Protein AF-0000000075658990 (afdb_homodimer)

Organism: Branchiostoma floridae (NCBI:txid7739)

Radius of gyration: 26.62 Å; Cα contacts (8 Å, |Δi|>4): 1451; chains: 2; bounding box: 39×81×68 Å

Foldseek 3Di:
DPALEEEDDVCCVVPCVVNLVQCVQFQKHKYAQLDPPLLLVLVLVLCPDCLHQLVQWDWADQLPQAIKIKWKFQALFQFLSSQQQFECSRLVVLCVNLVAAKHFFMKMKTKAAAQGHAKFDKAFQVLVVVQQQFPDLSKKKKKAWSAFDDQQQKAKKWFTRQLVVPHAHWDDDSQAIHGDVVVVVVVCVVTPMDGDGGHHNMIMIGGRSIIMMIHHNHHNDMTMIMMIMMHHLVRFGDPVRNPPIDGDDGHNHDYSCCSVVGPHSRPRVRGHMDDLVPDPRGDHDPVVVPD/DPALEEEDDVCCVVVPVVNLVQCVQFQKHKYAQLDPPLLLVLVLVLCPDCLHQLVQWDWADQLPQAIKIKWKFQFLFQFLSSQQQFECSRLVVLCVNLVAAKHFFMKMKTKAAAQGHAKFDKAFQVLVVVQQQFPDLSKKKKKAWSAFDDQQQKAKKWFTRQLVVPHAHWDDDSQATHGDVVVVVVVCVVTPMDGDGGHHNMIMIGGRSIIMMIHHNHHNDMTMIMMIMMHHLVRFGDPVRNPPIDGDDGHNHDYSCCSVVGPHSNPRVRTHMDDLVPDPRGDHDPVVVPD

Nearest PDB structures (foldseek):
  8h7v-assembly2_B  TM=8.441E-01  e=4.729E-19  uncultured bacterium esnapd13
  8h85-assembly1_A  TM=8.041E-01  e=8.356E-20  uncultured bacterium esnapd13
  7e08-assembly1_A-2  TM=8.344E-01  e=7.294E-19  uncultured bacterium esnapd13
  7e09-assembly1_A-2  TM=8.493E-01  e=1.125E-18  uncultured bacterium esnapd13
  5epa-assembly3_C  TM=7.486E-01  e=1.020E-15  Streptomyces nogalater

Sequence (582 aa):
MPTSDYQYEEGIFDVAPEIKRDFDENGYVIIRGVLNKQEITKLRHACELEEGVKKHSYEIPDGSGKNIRLCIWRHPGNDVTSMIARMEKTAGFMGKFLGGEVYHHHSKLIQKEPYTGGLFSWHQDYGYWYKNGCLFPDMASFHLAVDKADRENGCMQILPGSHKLGRIDHTFVGGQQGADLERVNHVRKLFDLVHLELDEGDACYFHSNLLHCSSQNNSARRRWAIVTAFNRATNNPVPEESHPWPLYTPIQMMPNDALLKCENFTDLSGKAFVDPTTDKNVKTDPNSLQTMPTSDYQYEEGIFDVAPEIKRDFDENGYVIIRGVLNKQEITKLRHACELEEGVKKHSYEIPDGSGKNIRLCIWRHPGNDVTSMIARMEKTAGFMGKFLGGEVYHHHSKLIQKEPYTGGLFSWHQDYGYWYKNGCLFPDMASFHLAVDKADRENGCMQILPGSHKLGRIDHTFVGGQQGADLERVNHVRKLFDLVHLELDEGDACYFHSNLLHCSSQNNSARRRWAIVTAFNRATNNPVPEESHPWPLYTPIQMMPNDALLKCENFTDLSGKAFVDPTTDKNVKTDPNSLQT

Secondary structure (DSSP, 8-state):
---SEEE--TTHHHH-HHHHHHHHHHSEEEEETSS-HHHHHHHHHHHH-TTSGGGG-EEEE-SSS-EEEEEEESS--SSGGGGGGTBIIIIIHHHHHHTS-EEEEEEEEEEE-TTTBPPEEEE-HHHHHGGGT--S--EEEEEEESS-B-TTTT-EEE-TTGGGG-PPPEEEETTEEEE-HHHHHHHHTTS--EE--B-TT-EEEEETT--EEE----SSS-EEEEEEEEEEGGGPPPHHHHTTS--------B-TTHHHH---SS--TTS-B--TTT-TT----GGGGG-/---SEEE--TTHHHH-HHHHHHHHHHSEEEEETSS-HHHHHHHHHHHH-TTSGGGG-EEEE-SSS-EEEEEEESS--SSGGGGGGTBIIIIIHHHHHHTS-EEEEEEEEEEE-TTTBPPEEEE-HHHHHGGGT--S--EEEEEEESS-B-TTTT-EEE-TTGGGG-PPPEEEETTEEEE-HHHHHHHHTTS--EE--B-TT-EEEEETT--EEE----SSS-EEEEEEEEEEGGGPPPHHHHTTS--------B-TTHHHH---SS--TTS-B--TTT-TT----GGGGG-

pLDDT: mean 92.82, std 12.33, range [25.7, 98.88]

Solvent-accessible surface area (backbone atoms only — not comparable to full-atom values): 29083 Å² total; per-residue (Å²): 124,87,72,46,62,44,74,57,47,92,67,45,76,81,71,32,68,59,57,51,50,31,28,72,62,31,23,28,31,33,34,3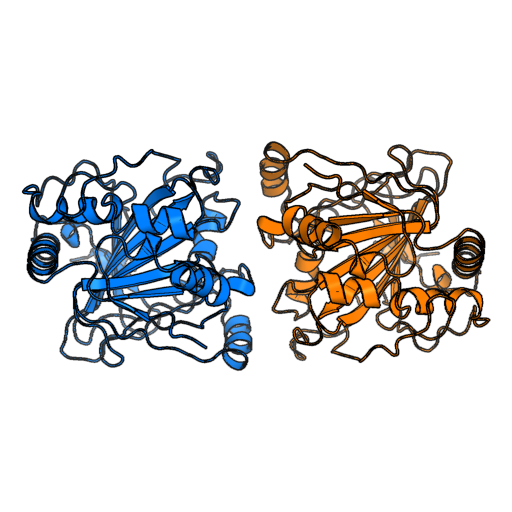8,48,66,34,49,73,68,43,38,54,51,49,49,50,36,51,66,34,72,71,17,64,54,62,56,45,48,62,32,53,42,61,76,88,32,33,33,34,37,27,42,26,42,36,63,42,71,23,38,79,20,32,60,62,22,13,42,79,45,38,48,48,48,17,64,69,70,68,46,62,48,22,62,38,33,34,33,43,40,45,26,40,50,61,44,9,24,38,46,63,51,26,31,61,34,46,56,39,51,69,36,23,28,67,46,61,58,33,33,35,39,40,34,26,64,25,55,28,33,79,58,33,23,24,47,30,35,32,68,34,41,28,70,40,38,72,54,65,59,43,79,53,60,61,34,74,20,34,43,59,72,60,48,56,58,49,55,73,76,36,64,81,43,74,54,64,34,50,53,19,15,31,36,43,31,39,18,32,26,38,30,29,24,48,44,10,71,26,90,48,56,29,36,31,40,39,39,33,34,32,30,55,90,50,50,34,42,73,96,41,13,74,91,49,56,59,80,48,87,57,73,73,34,60,75,58,44,47,68,69,45,80,37,55,57,62,58,85,54,17,62,64,60,52,60,91,74,36,89,80,47,58,55,56,78,73,69,69,65,119,123,85,72,44,66,44,74,57,48,94,65,46,75,80,73,30,68,60,58,51,50,32,28,72,62,32,23,29,31,34,34,37,48,67,34,49,74,69,42,37,53,51,49,49,50,36,50,67,33,73,71,17,66,54,63,56,44,46,64,34,55,41,62,76,88,32,32,32,34,36,27,41,26,42,36,62,42,71,22,40,79,19,32,59,64,22,14,42,79,45,39,48,48,47,18,64,69,69,66,46,62,48,22,61,39,35,35,34,43,41,45,26,40,50,60,45,10,25,37,46,65,51,26,32,62,33,46,56,38,51,68,37,23,29,65,46,62,60,30,33,36,40,41,34,26,62,25,54,28,34,81,57,33,23,23,45,28,34,30,68,34,41,29,68,40,38,72,54,66,59,44,77,52,57,57,33,69,19,35,44,59,71,60,47,55,58,49,56,74,77,37,63,79,42,74,52,65,34,49,54,18,14,31,35,42,32,37,17,33,25,38,31,30,24,48,42,11,70,26,89,48,56,29,36,31,40,38,39,33,34,32,31,54,93,49,50,34,42,73,94,40,13,74,92,50,57,60,79,47,85,57,72,74,35,58,76,59,44,46,69,68,46,82,37,56,56,62,58,86,54,16,62,64,59,52,62,92,73,36,90,77,46,57,59,58,78,73,69,67,62,120

InterPro domains:
  IPR008775 Phytanoyl-CoA dioxygenase-like [PF05721] (23-223)

Structure (mmCIF, N/CA/C/O backbone):
data_AF-0000000075658990-model_v1
#
loop_
_entity.id
_entity.type
_entity.pdbx_description
1 polymer 'L-proline trans-4-hydroxylase-like'
#
loop_
_atom_site.group_PDB
_atom_site.id
_atom_site.type_symbol
_atom_site.label_atom_id
_atom_site.label_alt_id
_atom_site.label_comp_id
_atom_site.label_asym_id
_atom_site.label_entity_id
_atom_site.label_seq_id
_atom_site.pdbx_PDB_ins_code
_atom_site.Cartn_x
_atom_site.Cartn_y
_atom_site.Cartn_z
_atom_site.occupancy
_atom_site.B_iso_or_equiv
_atom_site.auth_seq_id
_atom_site.auth_comp_id
_atom_site.auth_asym_id
_atom_site.auth_atom_id
_atom_site.pdbx_PDB_model_num
ATOM 1 N N . MET A 1 1 ? 15.477 15.945 -11.148 1 42.19 1 MET A N 1
ATOM 2 C CA . MET A 1 1 ? 14.039 15.727 -11.047 1 42.19 1 MET A CA 1
ATOM 3 C C . MET A 1 1 ? 13.336 16.984 -10.57 1 42.19 1 MET A C 1
ATOM 5 O O . MET A 1 1 ? 13.836 17.688 -9.688 1 42.19 1 MET A O 1
ATOM 9 N N . PRO A 1 2 ? 12.547 17.562 -11.414 1 52.53 2 PRO A N 1
ATOM 10 C CA . PRO A 1 2 ? 11.906 18.828 -11.062 1 52.53 2 PRO A CA 1
ATOM 11 C C . PRO A 1 2 ? 11.398 18.859 -9.617 1 52.53 2 PRO A C 1
ATOM 13 O O . PRO A 1 2 ? 11.109 17.797 -9.047 1 52.53 2 PRO A O 1
ATOM 16 N N . THR A 1 3 ? 11.586 19.969 -8.844 1 76.88 3 THR A N 1
ATOM 17 C CA . THR A 1 3 ? 11.453 20.219 -7.414 1 76.88 3 THR A CA 1
ATOM 18 C C . THR A 1 3 ? 9.992 20.172 -6.98 1 76.88 3 THR A C 1
ATOM 20 O O . THR A 1 3 ? 9.094 20.453 -7.773 1 76.88 3 THR A O 1
ATOM 23 N N . SER A 1 4 ? 9.438 19.219 -6.352 1 94.25 4 SER A N 1
ATOM 24 C CA . SER A 1 4 ? 8.164 19.188 -5.641 1 94.25 4 SER A CA 1
ATOM 25 C C . SER A 1 4 ? 7.945 20.469 -4.84 1 94.25 4 SER A C 1
ATOM 27 O O . SER A 1 4 ? 7.438 20.422 -3.717 1 94.25 4 SER A O 1
ATOM 29 N N . ASP A 1 5 ? 8.438 21.656 -5.41 1 96.44 5 ASP A N 1
ATOM 30 C CA . ASP A 1 5 ? 8.422 22.969 -4.75 1 96.44 5 ASP A CA 1
ATOM 31 C C . ASP A 1 5 ? 7.93 24.047 -5.703 1 96.44 5 ASP A C 1
ATOM 33 O O . ASP A 1 5 ? 8.609 24.391 -6.668 1 96.44 5 ASP A O 1
ATOM 37 N N . TYR A 1 6 ? 6.801 24.578 -5.461 1 95.94 6 TYR A N 1
ATOM 38 C CA . TYR A 1 6 ? 6.129 25.5 -6.371 1 95.94 6 TYR A CA 1
ATOM 39 C C . TYR A 1 6 ? 5.648 26.75 -5.629 1 95.94 6 TYR A C 1
ATOM 41 O O . TYR A 1 6 ? 5.391 26.703 -4.422 1 95.94 6 TYR A O 1
ATOM 49 N N . GLN A 1 7 ? 5.504 27.859 -6.359 1 95.5 7 GLN A N 1
ATOM 50 C CA . GLN A 1 7 ? 4.938 29.094 -5.828 1 95.5 7 GLN A CA 1
ATOM 51 C C . GLN A 1 7 ? 3.436 29.172 -6.082 1 95.5 7 GLN A C 1
ATOM 53 O O . GLN A 1 7 ? 2.975 28.906 -7.199 1 95.5 7 GLN A O 1
ATOM 58 N N . TYR A 1 8 ? 2.711 29.469 -5.047 1 95.75 8 TYR A N 1
ATOM 59 C CA . TYR A 1 8 ? 1.269 29.609 -5.211 1 95.75 8 TYR A CA 1
ATOM 60 C C . TYR A 1 8 ? 0.938 30.75 -6.16 1 95.75 8 TYR A C 1
ATOM 62 O O . TYR A 1 8 ? 1.508 31.844 -6.051 1 95.75 8 TYR A O 1
ATOM 70 N N . GLU A 1 9 ? 0.066 30.469 -7.035 1 93.06 9 GLU A N 1
ATOM 71 C CA . GLU A 1 9 ? -0.625 31.438 -7.891 1 93.06 9 GLU A CA 1
ATOM 72 C C . GLU A 1 9 ? -2.072 31.016 -8.133 1 93.06 9 GLU A C 1
ATOM 74 O O . GLU A 1 9 ? -2.377 29.828 -8.203 1 93.06 9 GLU A O 1
ATOM 79 N N . GLU A 1 10 ? -2.873 32.062 -8.148 1 89.56 10 GLU A N 1
ATOM 80 C CA . GLU A 1 10 ? -4.262 31.703 -8.43 1 89.56 10 GLU A CA 1
ATOM 81 C C . GLU A 1 10 ? -4.375 30.859 -9.695 1 89.56 10 GLU A C 1
ATOM 83 O O . GLU A 1 10 ? -3.797 31.203 -10.727 1 89.56 10 GLU A O 1
ATOM 88 N N . GLY A 1 11 ? -5.031 29.703 -9.617 1 83.56 11 GLY A N 1
ATOM 89 C CA . GLY A 1 11 ? -5.223 28.828 -10.766 1 83.56 11 GLY A CA 1
ATOM 90 C C . GLY A 1 11 ? -4.02 27.953 -11.062 1 83.56 11 GLY A C 1
ATOM 91 O O . GLY A 1 11 ? -3.941 27.344 -12.125 1 83.56 11 GLY A O 1
ATOM 92 N N . ILE A 1 12 ? -3.1 27.891 -10.195 1 84.19 12 ILE A N 1
ATOM 93 C CA . ILE A 1 12 ? -1.831 27.219 -10.453 1 84.19 12 ILE A CA 1
ATOM 94 C C . ILE A 1 12 ? -2.086 25.766 -10.836 1 84.19 12 ILE A C 1
ATOM 96 O O . ILE A 1 12 ? -1.4 25.219 -11.703 1 84.19 12 ILE A O 1
ATOM 100 N N . PHE A 1 13 ? -3.041 25.109 -10.281 1 79.38 13 PHE A N 1
ATOM 101 C CA . PHE A 1 13 ? -3.254 23.688 -10.516 1 79.38 13 PHE A CA 1
ATOM 102 C C . PHE A 1 13 ? -3.9 23.453 -11.875 1 79.38 13 PHE A C 1
ATOM 104 O O . PHE A 1 13 ? -3.9 22.328 -12.391 1 79.38 13 PHE A O 1
ATOM 111 N N . ASP A 1 14 ? -4.449 24.359 -12.359 1 77.25 14 ASP A N 1
ATOM 112 C CA . ASP A 1 14 ? -5.043 24.25 -13.688 1 77.25 14 ASP A CA 1
ATOM 113 C C . ASP A 1 14 ? -3.971 24.297 -14.773 1 77.25 14 ASP A C 1
ATOM 115 O O . ASP A 1 14 ? -4.188 23.812 -15.891 1 77.25 14 ASP A O 1
ATOM 119 N N . VAL A 1 15 ? -2.82 24.656 -14.32 1 69.94 15 VAL A N 1
ATOM 120 C CA . VAL A 1 15 ? -1.861 24.938 -15.383 1 69.94 15 VAL A CA 1
ATOM 121 C C . VAL A 1 15 ? -0.577 24.156 -15.141 1 69.94 15 VAL A C 1
ATOM 123 O O . VAL A 1 15 ? 0.346 24.188 -15.961 1 69.94 15 VAL A O 1
ATOM 126 N N . ALA A 1 16 ? -0.595 23.5 -14.164 1 79.5 16 ALA A N 1
ATOM 127 C CA . ALA A 1 16 ? 0.664 22.828 -13.844 1 79.5 16 ALA A CA 1
ATOM 128 C C . ALA A 1 16 ? 0.444 21.344 -13.594 1 79.5 16 ALA A C 1
ATOM 130 O O . ALA A 1 16 ? 0.4 20.891 -12.445 1 79.5 16 ALA A O 1
ATOM 131 N N . PRO A 1 17 ? 0.374 20.609 -14.742 1 88.19 17 PRO A N 1
ATOM 132 C CA . PRO A 1 17 ? 0.196 19.172 -14.555 1 88.19 17 PRO A CA 1
ATOM 133 C C . PRO A 1 17 ? 1.364 18.516 -13.82 1 88.19 17 PRO A C 1
ATOM 135 O O . PRO A 1 17 ? 1.223 17.422 -13.281 1 88.19 17 PRO A O 1
ATOM 138 N N . GLU A 1 18 ? 2.422 19.297 -13.797 1 93.38 18 GLU A N 1
ATOM 139 C CA . GLU A 1 18 ? 3.627 18.766 -13.164 1 93.38 18 GLU A CA 1
ATOM 140 C C . GLU A 1 18 ? 3.461 18.656 -11.648 1 93.38 18 GLU A C 1
ATOM 142 O O . GLU A 1 18 ? 4.102 17.828 -11.008 1 93.38 18 GLU A O 1
ATOM 147 N N . ILE A 1 19 ? 2.623 19.531 -11.109 1 95.12 19 ILE A N 1
ATOM 148 C CA . ILE A 1 19 ? 2.412 19.516 -9.664 1 95.12 19 ILE A CA 1
ATOM 149 C C . ILE A 1 19 ? 1.805 18.172 -9.25 1 95.12 19 ILE A C 1
ATOM 151 O O . ILE A 1 19 ? 2.293 17.531 -8.32 1 95.12 19 ILE A O 1
ATOM 155 N N . LYS A 1 20 ? 0.795 17.75 -10.023 1 95.31 20 LYS A N 1
ATOM 156 C CA . LYS A 1 20 ? 0.175 16.453 -9.742 1 95.31 20 LYS A CA 1
ATOM 157 C C . LYS A 1 20 ? 1.153 15.312 -9.992 1 95.31 20 LYS A C 1
ATOM 159 O O . LYS A 1 20 ? 1.199 14.352 -9.219 1 95.31 20 LYS A O 1
ATOM 164 N N . ARG A 1 21 ? 1.872 15.391 -11.023 1 95.69 21 ARG A N 1
ATOM 165 C CA . ARG A 1 21 ? 2.871 14.375 -11.344 1 95.69 21 ARG A CA 1
ATOM 166 C C . ARG A 1 21 ? 3.877 14.227 -10.203 1 95.69 21 ARG A C 1
ATOM 168 O O . ARG A 1 21 ? 4.199 13.109 -9.797 1 95.69 21 ARG A O 1
ATOM 175 N N . ASP A 1 22 ? 4.359 15.391 -9.727 1 96.69 22 ASP A N 1
ATOM 176 C CA . ASP A 1 22 ? 5.34 15.359 -8.641 1 96.69 22 ASP A CA 1
ATOM 177 C C . ASP A 1 22 ? 4.742 14.758 -7.375 1 96.69 22 ASP A C 1
ATOM 179 O O . ASP A 1 22 ? 5.406 13.992 -6.672 1 96.69 22 ASP A O 1
ATOM 183 N N . PHE A 1 23 ? 3.492 15.125 -7.137 1 97.56 23 PHE A N 1
ATOM 184 C CA . PHE A 1 23 ? 2.816 14.531 -5.992 1 97.56 23 PHE A CA 1
ATOM 185 C C . PHE A 1 23 ? 2.727 13.016 -6.141 1 97.56 23 PHE A C 1
ATOM 187 O O . PHE A 1 23 ? 3.02 12.281 -5.199 1 97.56 23 PHE A O 1
ATOM 194 N N . ASP A 1 24 ? 2.375 12.562 -7.34 1 97 24 ASP A N 1
ATOM 195 C CA . ASP A 1 24 ? 2.205 11.141 -7.586 1 97 24 ASP A CA 1
ATOM 196 C C . ASP A 1 24 ? 3.545 10.406 -7.516 1 97 24 ASP A C 1
ATOM 198 O O . ASP A 1 24 ? 3.617 9.281 -7.012 1 97 24 ASP A O 1
ATOM 202 N N . GLU A 1 25 ? 4.539 11.008 -7.926 1 96.88 25 GLU A N 1
ATOM 203 C CA . GLU A 1 25 ? 5.844 10.359 -8.031 1 96.88 25 GLU A CA 1
ATOM 204 C C . GLU A 1 25 ? 6.594 10.422 -6.707 1 96.88 25 GLU A C 1
ATOM 206 O O . GLU A 1 25 ? 7.219 9.438 -6.297 1 96.88 25 GLU A O 1
ATOM 211 N N . ASN A 1 26 ? 6.477 11.602 -6.02 1 97.81 26 ASN A N 1
ATOM 212 C CA . ASN A 1 26 ? 7.344 11.828 -4.871 1 97.81 26 ASN A CA 1
ATOM 213 C C . ASN A 1 26 ? 6.578 11.711 -3.557 1 97.81 26 ASN A C 1
ATOM 215 O O . ASN A 1 26 ? 7.184 11.633 -2.486 1 97.81 26 ASN A O 1
ATOM 219 N N . GLY A 1 27 ? 5.293 11.734 -3.646 1 98.31 27 GLY A N 1
ATOM 220 C CA . GLY A 1 27 ? 4.457 11.594 -2.465 1 98.31 27 GLY A CA 1
ATOM 221 C C . GLY A 1 27 ? 4.223 12.898 -1.736 1 98.31 27 GLY A C 1
ATOM 222 O O . GLY A 1 27 ? 3.586 12.922 -0.68 1 98.31 27 GLY A O 1
ATOM 223 N N . TYR A 1 28 ? 4.785 14.023 -2.309 1 98.44 28 TYR A N 1
ATOM 224 C CA . TYR A 1 28 ? 4.578 15.32 -1.679 1 98.44 28 TYR A CA 1
ATOM 225 C C . TYR A 1 28 ? 4.797 16.453 -2.676 1 98.44 28 TYR A C 1
ATOM 227 O O . TYR A 1 28 ? 5.418 16.25 -3.723 1 98.44 28 TYR A O 1
ATOM 235 N N . VAL A 1 29 ? 4.254 17.625 -2.326 1 97.62 29 VAL A N 1
ATOM 236 C CA . VAL A 1 29 ? 4.566 18.875 -3 1 97.62 29 VAL A CA 1
ATOM 237 C C . VAL A 1 29 ? 4.508 20.031 -2 1 97.62 29 VAL A C 1
ATOM 239 O O . VAL A 1 29 ? 3.658 20.047 -1.104 1 97.62 29 VAL A O 1
ATOM 242 N N . ILE A 1 30 ? 5.434 20.922 -2.15 1 97.81 30 ILE A N 1
ATOM 243 C CA . ILE A 1 30 ? 5.41 22.188 -1.411 1 97.81 30 ILE A CA 1
ATOM 244 C C . ILE A 1 30 ? 4.766 23.281 -2.266 1 97.81 30 ILE A C 1
ATOM 246 O O . ILE A 1 30 ? 5.07 23.406 -3.453 1 97.81 30 ILE A O 1
ATOM 250 N N . ILE A 1 31 ? 3.854 23.922 -1.685 1 96.94 31 ILE A N 1
ATOM 251 C CA . ILE A 1 31 ? 3.305 25.125 -2.287 1 96.94 31 ILE A CA 1
ATOM 252 C C . ILE A 1 31 ? 3.621 26.344 -1.404 1 96.94 31 ILE A C 1
ATOM 254 O O . ILE A 1 31 ? 3.068 26.484 -0.312 1 96.94 31 ILE A O 1
ATOM 258 N N . ARG A 1 32 ? 4.465 27.203 -1.903 1 97.38 32 ARG A N 1
ATOM 259 C CA . ARG A 1 32 ? 4.918 28.375 -1.149 1 97.38 32 ARG A CA 1
ATOM 260 C C . ARG A 1 32 ? 3.885 29.5 -1.205 1 97.38 32 ARG A C 1
ATOM 262 O O . ARG A 1 32 ? 3.334 29.781 -2.27 1 97.38 32 ARG A O 1
ATOM 269 N N . GLY A 1 33 ? 3.619 30.016 -0.126 1 97.44 33 GLY A N 1
ATOM 270 C CA . GLY A 1 33 ? 2.744 31.172 -0.065 1 97.44 33 GLY A CA 1
ATOM 271 C C . GLY A 1 33 ? 1.286 30.844 -0.316 1 97.44 33 GLY A C 1
ATOM 272 O O . GLY A 1 33 ? 0.562 31.609 -0.942 1 97.44 33 GLY A O 1
ATOM 273 N N . VAL A 1 34 ? 0.841 29.719 0.087 1 96.94 34 VAL A N 1
ATOM 274 C CA . VAL A 1 34 ? -0.58 29.391 -0.016 1 96.94 34 VAL A CA 1
ATOM 275 C C . VAL A 1 34 ? -1.399 30.438 0.746 1 96.94 34 VAL A C 1
ATOM 277 O O . VAL A 1 34 ? -2.449 30.875 0.272 1 96.94 34 VAL A O 1
ATOM 280 N N . LEU A 1 35 ? -0.943 30.719 1.966 1 97.94 35 LEU A N 1
ATOM 281 C CA . LEU A 1 35 ? -1.511 31.844 2.689 1 97.94 35 LEU A CA 1
ATOM 282 C C . LEU A 1 35 ? -0.605 33.062 2.58 1 97.94 35 LEU A C 1
ATOM 284 O O . LEU A 1 35 ? 0.607 32.969 2.779 1 97.94 35 LEU A O 1
ATOM 288 N N . ASN A 1 36 ? -1.2 34.188 2.273 1 97.06 36 ASN A N 1
ATOM 289 C CA . ASN A 1 36 ? -0.42 35.406 2.232 1 97.06 36 ASN A CA 1
ATOM 290 C C . ASN A 1 36 ? -0.185 35.969 3.633 1 97.06 36 ASN A C 1
ATOM 292 O O . ASN A 1 36 ? -0.624 35.375 4.621 1 97.06 36 ASN A O 1
ATOM 296 N N . LYS A 1 37 ? 0.494 37.094 3.717 1 97.81 37 LYS A N 1
ATOM 297 C CA . LYS A 1 37 ? 0.932 37.656 4.988 1 97.81 37 LYS A CA 1
ATOM 298 C C . LYS A 1 37 ? -0.26 38.031 5.867 1 97.81 37 LYS A C 1
ATOM 300 O O . LYS A 1 37 ? -0.231 37.812 7.082 1 97.81 37 LYS A O 1
ATOM 305 N N . GLN A 1 38 ? -1.288 38.562 5.285 1 98.38 38 GLN A N 1
ATOM 306 C CA . GLN A 1 38 ? -2.467 38.938 6.051 1 98.38 38 GLN A CA 1
ATOM 307 C C . GLN A 1 38 ? -3.191 37.719 6.602 1 98.38 38 GLN A C 1
ATOM 309 O O . GLN A 1 38 ? -3.609 37.719 7.762 1 98.38 38 GLN A O 1
ATOM 314 N N . GLU A 1 39 ? -3.316 36.781 5.793 1 98.31 39 GLU A N 1
ATOM 315 C CA . GLU A 1 39 ? -3.996 35.531 6.188 1 98.31 39 GLU A CA 1
ATOM 316 C C . GLU A 1 39 ? -3.246 34.844 7.309 1 98.31 39 GLU A C 1
ATOM 318 O O . GLU A 1 39 ? -3.852 34.406 8.297 1 98.31 39 GLU A O 1
ATOM 323 N N . ILE A 1 40 ? -1.938 34.719 7.16 1 98.19 40 ILE A N 1
ATOM 324 C CA . ILE A 1 40 ? -1.165 33.969 8.148 1 98.19 40 ILE A CA 1
ATOM 325 C C . ILE A 1 40 ? -1.142 34.719 9.469 1 98.19 40 ILE A C 1
ATOM 327 O O . ILE A 1 40 ? -1.138 34.125 10.539 1 98.19 40 ILE A O 1
ATOM 331 N N . THR A 1 41 ? -1.086 36.062 9.43 1 98.12 41 THR A N 1
ATOM 332 C CA . THR A 1 41 ? -1.163 36.875 10.641 1 98.12 41 THR A CA 1
ATOM 333 C C . THR A 1 41 ? -2.477 36.594 11.375 1 98.12 41 THR A C 1
ATOM 335 O O . THR A 1 41 ? -2.488 36.438 12.602 1 98.12 41 THR A O 1
ATOM 338 N N . LYS A 1 42 ? -3.512 36.625 10.625 1 98.31 42 LYS A N 1
ATOM 339 C CA . LYS A 1 42 ? -4.828 36.344 11.195 1 98.31 42 LYS A CA 1
ATOM 340 C C . LYS A 1 42 ? -4.91 34.938 11.789 1 98.31 42 LYS A C 1
ATOM 342 O O . LYS A 1 42 ? -5.441 34.75 12.883 1 98.31 42 LYS A O 1
ATOM 347 N N . LEU A 1 43 ? -4.438 34 11.078 1 98.31 43 LEU A N 1
ATOM 348 C CA . LEU A 1 43 ? -4.434 32.594 11.555 1 98.31 43 LEU A CA 1
ATOM 349 C C . LEU A 1 43 ? -3.625 32.469 12.844 1 98.31 43 LEU A C 1
ATOM 351 O O . LEU A 1 43 ? -4.055 31.812 13.781 1 98.31 43 LEU A O 1
ATOM 355 N N . ARG A 1 44 ? -2.455 33.031 12.859 1 97.88 44 ARG A N 1
ATOM 356 C CA . ARG A 1 44 ? -1.6 33.031 14.039 1 97.88 44 ARG A CA 1
ATOM 357 C C . ARG A 1 44 ? -2.318 33.594 15.25 1 97.88 44 ARG A C 1
ATOM 359 O O . ARG A 1 44 ? -2.246 33.062 16.359 1 97.88 44 ARG A O 1
ATOM 366 N N . HIS A 1 45 ? -2.992 34.656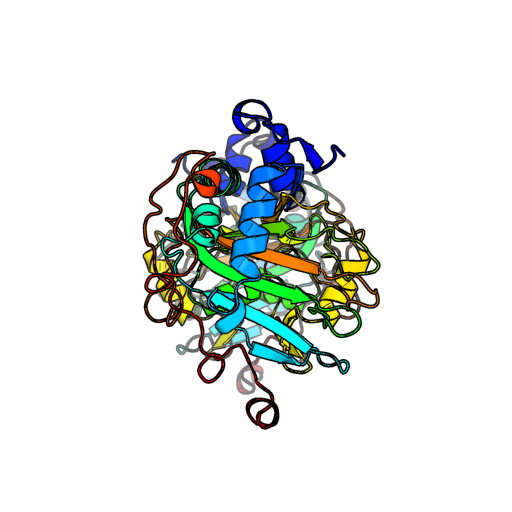 15.016 1 97.75 45 HIS A N 1
ATOM 367 C CA . HIS A 1 45 ? -3.764 35.281 16.094 1 97.75 45 HIS A CA 1
ATOM 368 C C . HIS A 1 45 ? -4.816 34.344 16.641 1 97.75 45 HIS A C 1
ATOM 370 O O . HIS A 1 45 ? -4.949 34.156 17.844 1 97.75 45 HIS A O 1
ATOM 376 N N . ALA A 1 46 ? -5.547 33.719 15.766 1 97.94 46 ALA A N 1
ATOM 377 C CA . ALA A 1 46 ? -6.578 32.75 16.156 1 97.94 46 ALA A CA 1
ATOM 378 C C . ALA A 1 46 ? -5.984 31.625 17 1 97.94 46 ALA A C 1
ATOM 380 O O . ALA A 1 46 ? -6.57 31.219 18.016 1 97.94 46 ALA A O 1
ATOM 381 N N . CYS A 1 47 ? -4.828 31.125 16.641 1 97.5 47 CYS A N 1
ATOM 382 C CA . CYS A 1 47 ? -4.176 30.016 17.328 1 97.5 47 CYS A CA 1
ATOM 383 C C . CYS A 1 47 ? -3.652 30.438 18.688 1 97.5 47 CYS A C 1
ATOM 385 O O . CYS A 1 47 ? -3.619 29.641 19.625 1 97.5 47 CYS A O 1
ATOM 387 N N . GLU A 1 48 ? -3.277 31.703 18.812 1 97.31 48 GLU A N 1
ATOM 388 C CA . GLU A 1 48 ? -2.605 32.188 20.016 1 97.31 48 GLU A CA 1
ATOM 389 C C . GLU A 1 48 ? -3.613 32.594 21.094 1 97.31 48 GLU A C 1
ATOM 391 O O . GLU A 1 48 ? -3.252 32.781 22.25 1 97.31 48 GLU A O 1
ATOM 396 N N . LEU A 1 49 ? -4.828 32.781 20.703 1 96.94 49 LEU A N 1
ATOM 397 C CA . LEU A 1 49 ? -5.852 33.156 21.672 1 96.94 49 LEU A CA 1
ATOM 398 C C . LEU A 1 49 ? -5.988 32.125 22.781 1 96.94 49 LEU A C 1
ATOM 400 O O . LEU A 1 49 ? -6 30.922 22.516 1 96.94 49 LEU A O 1
ATOM 404 N N . GLU A 1 50 ? -6.164 32.594 24 1 94.69 50 GLU A N 1
ATOM 405 C CA . GLU A 1 50 ? -6.32 31.703 25.141 1 94.69 50 GLU A CA 1
ATOM 406 C C . GLU A 1 50 ? -7.586 30.859 25.016 1 94.69 50 GLU A C 1
ATOM 408 O O . GLU A 1 50 ? -7.605 29.703 25.422 1 94.69 50 GLU A O 1
ATOM 413 N N . GLU A 1 51 ? -8.578 31.5 24.469 1 93.94 51 GLU A N 1
ATOM 414 C CA . GLU A 1 51 ? -9.852 30.797 24.297 1 93.94 51 GLU A CA 1
ATOM 415 C C . GLU A 1 51 ? -9.953 30.172 22.922 1 93.94 51 GLU A C 1
ATOM 417 O O . GLU A 1 51 ? -11.031 29.703 22.516 1 93.94 51 GLU A O 1
ATOM 422 N N . GLY A 1 52 ? -8.852 30.141 22.219 1 94.31 52 GLY A N 1
ATOM 423 C CA . GLY A 1 52 ? -8.828 29.531 20.891 1 94.31 52 GLY A CA 1
ATOM 424 C C . GLY A 1 52 ? -8.562 28.047 20.938 1 94.31 52 GLY A C 1
ATOM 425 O O . GLY A 1 52 ? -8.797 27.391 21.953 1 94.31 52 GLY A O 1
ATOM 426 N N . VAL A 1 53 ? -8.125 27.484 19.844 1 94.25 53 VAL A N 1
ATOM 427 C CA . VAL A 1 53 ? -7.98 26.047 19.719 1 94.25 53 VAL A CA 1
ATOM 428 C C . VAL A 1 53 ? -6.938 25.531 20.703 1 94.25 53 VAL A C 1
ATOM 430 O O . VAL A 1 53 ? -7.027 24.406 21.172 1 94.25 53 VAL A O 1
ATOM 433 N N . LYS A 1 54 ? -5.934 26.359 21.016 1 94.56 54 LYS A N 1
ATOM 434 C CA . LYS A 1 54 ? -4.836 25.891 21.875 1 94.56 54 LYS A CA 1
ATOM 435 C C . LYS A 1 54 ? -5.34 25.531 23.266 1 94.56 54 LYS A C 1
ATOM 437 O O . LYS A 1 54 ? -4.664 24.812 24 1 94.56 54 LYS A O 1
ATOM 442 N N . LYS A 1 55 ? -6.531 26.062 23.703 1 94.12 55 LYS A N 1
ATOM 443 C CA . LYS A 1 55 ? -7.129 25.734 25 1 94.12 55 LYS A CA 1
ATOM 444 C C . LYS A 1 55 ? -7.344 24.234 25.141 1 94.12 55 LYS A C 1
ATOM 446 O O . LYS A 1 55 ? -7.391 23.719 26.25 1 94.12 55 LYS A O 1
ATOM 451 N N . HIS A 1 56 ? -7.414 23.531 24.047 1 94.81 56 HIS A N 1
ATOM 452 C CA . HIS A 1 56 ? -7.719 22.109 24.047 1 94.81 56 HIS A CA 1
ATOM 453 C C . HIS A 1 56 ? -6.461 21.281 23.828 1 94.81 56 HIS A C 1
ATOM 455 O O . HIS A 1 56 ? -6.543 20.078 23.531 1 94.81 56 HIS A O 1
ATOM 461 N N . SER A 1 57 ? -5.312 21.891 24.016 1 95.69 57 SER A N 1
ATOM 462 C CA . SER A 1 57 ? -4.047 21.203 23.797 1 95.69 57 SER A CA 1
ATOM 463 C C . SER A 1 57 ? -3.732 20.234 24.938 1 95.69 57 SER A C 1
ATOM 465 O O . SER A 1 57 ? -4.191 20.438 26.062 1 95.69 57 SER A O 1
ATOM 467 N N . TYR A 1 58 ? -3.029 19.234 24.625 1 92.44 58 TYR A N 1
ATOM 468 C CA . TYR A 1 58 ? -2.477 18.266 25.578 1 92.44 58 TYR A CA 1
ATOM 469 C C . TYR A 1 58 ? -1.062 17.859 25.188 1 92.44 58 TYR A C 1
ATOM 471 O O . TYR A 1 58 ? -0.577 18.234 24.109 1 92.44 58 TYR A O 1
ATOM 479 N N . GLU A 1 59 ? -0.405 17.188 26.078 1 90.81 59 GLU A N 1
ATOM 480 C CA . GLU A 1 59 ? 0.986 16.812 25.844 1 90.81 59 GLU A CA 1
ATOM 481 C C . GLU A 1 59 ? 1.159 15.305 25.844 1 90.81 59 GLU A C 1
ATOM 483 O O . GLU A 1 59 ? 0.503 14.602 26.609 1 90.81 59 GLU A O 1
ATOM 488 N N . ILE A 1 60 ? 2.027 14.859 24.922 1 85.69 60 ILE A N 1
ATOM 489 C CA . ILE A 1 60 ? 2.438 13.461 24.844 1 85.69 60 ILE A CA 1
ATOM 490 C C . ILE A 1 60 ? 3.959 13.367 24.922 1 85.69 60 ILE A C 1
ATOM 492 O O . ILE A 1 60 ? 4.668 14.102 24.234 1 85.69 60 ILE A O 1
ATOM 496 N N . PRO A 1 61 ? 4.43 12.438 25.797 1 87 61 PRO A N 1
ATOM 497 C CA . PRO A 1 61 ? 5.883 12.266 25.812 1 87 61 PRO A CA 1
ATOM 498 C C . PRO A 1 61 ? 6.438 11.812 24.469 1 87 61 PRO A C 1
ATOM 500 O O . PRO A 1 61 ? 5.797 11.023 23.766 1 87 61 PRO A O 1
ATOM 503 N N . ASP A 1 62 ? 7.586 12.273 24.141 1 88.06 62 ASP A N 1
ATOM 504 C CA . ASP A 1 62 ? 8.18 11.883 22.859 1 88.06 62 ASP A CA 1
ATOM 505 C C . ASP A 1 62 ? 9.141 10.711 23.031 1 88.06 62 ASP A C 1
ATOM 507 O O . ASP A 1 62 ? 9.781 10.281 22.078 1 88.06 62 ASP A O 1
ATOM 511 N N . GLY A 1 63 ? 9.32 10.227 24.281 1 84.5 63 GLY A N 1
ATOM 512 C CA . GLY A 1 63 ? 10.203 9.109 24.578 1 84.5 63 GLY A CA 1
ATOM 513 C C . GLY A 1 63 ? 11.648 9.523 24.75 1 84.5 63 GLY A C 1
ATOM 514 O O . GLY A 1 63 ? 12.508 8.688 25.047 1 84.5 63 GLY A O 1
ATOM 515 N N . SER A 1 64 ? 11.945 10.82 24.625 1 86.38 64 SER A N 1
ATOM 516 C CA . SER A 1 64 ? 13.32 11.297 24.703 1 86.38 64 SER A CA 1
ATOM 517 C C . SER A 1 64 ? 13.43 12.508 25.641 1 86.38 64 SER A C 1
ATOM 519 O O . SER A 1 64 ? 14.266 13.383 25.422 1 86.38 64 SER A O 1
ATOM 521 N N . GLY A 1 65 ? 12.469 12.594 26.547 1 87.12 65 GLY A N 1
ATOM 522 C CA . GLY A 1 65 ? 12.586 13.586 27.609 1 87.12 65 GLY A CA 1
ATOM 523 C C . GLY A 1 65 ? 11.836 14.875 27.297 1 87.12 65 GLY A C 1
ATOM 524 O O . GLY A 1 65 ? 11.836 15.805 28.109 1 87.12 65 GLY A O 1
ATOM 525 N N . LYS A 1 66 ? 11.328 15.023 26.188 1 91.88 66 LYS A N 1
ATOM 526 C CA . LYS A 1 66 ? 10.508 16.172 25.844 1 91.88 66 LYS A CA 1
ATOM 527 C C . LYS A 1 66 ? 9.078 15.75 25.516 1 91.88 66 LYS A C 1
ATOM 529 O O . LYS A 1 66 ? 8.727 14.57 25.625 1 91.88 66 LYS A O 1
ATOM 534 N N . ASN A 1 67 ? 8.242 16.828 25.219 1 91.19 67 ASN A N 1
ATOM 535 C CA . ASN A 1 67 ? 6.828 16.531 24.984 1 91.19 67 ASN A CA 1
ATOM 536 C C . ASN A 1 67 ? 6.34 17.141 23.672 1 91.19 67 ASN A C 1
ATOM 538 O O . ASN A 1 67 ? 6.754 18.25 23.312 1 91.19 67 ASN A O 1
ATOM 542 N N . ILE A 1 68 ? 5.496 16.406 23.094 1 90.19 68 ILE A N 1
ATOM 543 C CA . ILE A 1 68 ? 4.723 16.906 21.969 1 90.19 68 ILE A CA 1
ATOM 544 C C . ILE A 1 68 ? 3.441 17.562 22.484 1 90.19 68 ILE A C 1
ATOM 546 O O . ILE A 1 68 ? 2.674 16.953 23.219 1 90.19 68 ILE A O 1
ATOM 550 N N . ARG A 1 69 ? 3.291 18.797 22.219 1 94.62 69 ARG A N 1
ATOM 551 C CA . ARG A 1 69 ? 2.053 19.5 22.547 1 94.62 69 ARG A CA 1
ATOM 552 C C . ARG A 1 69 ? 1.186 19.703 21.312 1 94.62 69 ARG A C 1
ATOM 554 O O . ARG A 1 69 ? 1.638 20.266 20.312 1 94.62 69 ARG A O 1
ATOM 561 N N . LEU A 1 70 ? -0.081 19.109 21.391 1 94.5 70 LEU A N 1
ATOM 562 C CA . LEU A 1 70 ? -0.958 19.25 20.234 1 94.5 70 LEU A CA 1
ATOM 563 C C . LEU A 1 70 ? -2.422 19.234 20.656 1 94.5 70 LEU A C 1
ATOM 565 O O . LEU A 1 70 ? -2.742 18.891 21.797 1 94.5 70 LEU A O 1
ATOM 569 N N . CYS A 1 71 ? -3.262 19.766 19.875 1 95.5 71 CYS A N 1
ATOM 570 C CA . CYS A 1 71 ? -4.703 19.562 19.953 1 95.5 71 CYS A CA 1
ATOM 571 C C . CYS A 1 71 ? -5.258 19.047 18.625 1 95.5 71 CYS A C 1
ATOM 573 O O . CYS A 1 71 ? -4.746 19.406 17.562 1 95.5 71 CYS A O 1
ATOM 575 N N . ILE A 1 72 ? -6.227 18.172 18.672 1 96.62 72 ILE A N 1
ATOM 576 C CA . ILE A 1 72 ? -6.82 17.531 17.5 1 96.62 72 ILE A CA 1
ATOM 577 C C . ILE A 1 72 ? -8.328 17.75 17.5 1 96.62 72 ILE A C 1
ATOM 579 O O . ILE A 1 72 ? -8.984 17.672 18.547 1 96.62 72 ILE A O 1
ATOM 583 N N . TRP A 1 73 ? -8.859 18.125 16.391 1 97.44 73 TRP A N 1
ATOM 584 C CA . TRP A 1 73 ? -10.305 18.219 16.266 1 97.44 73 TRP A CA 1
ATOM 585 C C . TRP A 1 73 ? -10.805 17.453 15.047 1 97.44 73 TRP A C 1
ATOM 587 O O . TRP A 1 73 ? -10.125 17.422 14.008 1 97.44 73 TRP A O 1
ATOM 597 N N . ARG A 1 74 ? -12.008 16.859 15.102 1 96.94 74 ARG A N 1
ATOM 598 C CA . ARG A 1 74 ? -12.477 15.844 14.164 1 96.94 74 ARG A CA 1
ATOM 599 C C . ARG A 1 74 ? -13.492 16.438 13.188 1 96.94 74 ARG A C 1
ATOM 601 O O . ARG A 1 74 ? -13.914 15.773 12.242 1 96.94 74 ARG A O 1
ATOM 608 N N . HIS A 1 75 ? -13.859 17.703 13.391 1 96.69 75 HIS A N 1
ATOM 609 C CA . HIS A 1 75 ? -14.695 18.469 12.477 1 96.69 75 HIS A CA 1
ATOM 610 C C . HIS A 1 75 ? -14.172 19.891 12.289 1 96.69 75 HIS A C 1
ATOM 612 O O . HIS A 1 75 ? -13.516 20.438 13.188 1 96.69 75 HIS A O 1
ATOM 618 N N . PRO A 1 76 ? -14.406 20.469 11.164 1 95.69 76 PRO A N 1
ATOM 619 C CA . PRO A 1 76 ? -13.727 21.734 10.891 1 95.69 76 PRO A CA 1
ATOM 620 C C . PRO A 1 76 ? -14.211 22.875 11.789 1 95.69 76 PRO A C 1
ATOM 622 O O . PRO A 1 76 ? -13.43 23.734 12.18 1 95.69 76 PRO A O 1
ATOM 625 N N . GLY A 1 77 ? -15.508 22.875 12.125 1 95.12 77 GLY A N 1
ATOM 626 C CA . GLY A 1 77 ? -16.078 24.031 12.805 1 95.12 77 GLY A CA 1
ATOM 627 C C . GLY A 1 77 ? -16.391 25.188 11.867 1 95.12 77 GLY A C 1
ATOM 628 O O . GLY A 1 77 ? -16.703 24.969 10.695 1 95.12 77 GLY A O 1
ATOM 629 N N . ASN A 1 78 ? -16.422 26.453 12.508 1 95.06 78 ASN A N 1
ATOM 630 C CA . ASN A 1 78 ? -16.766 27.625 11.703 1 95.06 78 ASN A CA 1
ATOM 631 C C . ASN A 1 78 ? -15.875 28.812 12.031 1 95.06 78 ASN A C 1
ATOM 633 O O . ASN A 1 78 ? -16.188 29.953 11.664 1 95.06 78 ASN A O 1
ATOM 637 N N . ASP A 1 79 ? -14.82 28.562 12.688 1 97.5 79 ASP A N 1
ATOM 638 C CA . ASP A 1 79 ? -13.906 29.641 13.094 1 97.5 79 ASP A CA 1
ATOM 639 C C . ASP A 1 79 ? -12.812 29.844 12.047 1 97.5 79 ASP A C 1
ATOM 641 O O . ASP A 1 79 ? -12.82 29.203 11 1 97.5 79 ASP A O 1
ATOM 645 N N . VAL A 1 80 ? -11.859 30.703 12.328 1 98.25 80 VAL A N 1
ATOM 646 C CA . VAL A 1 80 ? -10.781 31.078 11.414 1 98.25 80 VAL A CA 1
ATOM 647 C C . VAL A 1 80 ? -9.984 29.844 11.016 1 98.25 80 VAL A C 1
ATOM 649 O O . VAL A 1 80 ? -9.703 29.625 9.836 1 98.25 80 VAL A O 1
ATOM 652 N N . THR A 1 81 ? -9.625 28.969 11.977 1 97.94 81 THR A N 1
ATOM 653 C CA . THR A 1 81 ? -8.828 27.781 11.688 1 97.94 81 THR A CA 1
ATOM 654 C C . THR A 1 81 ? -9.609 26.797 10.82 1 97.94 81 THR A C 1
ATOM 656 O O . THR A 1 81 ? -9.016 25.984 10.102 1 97.94 81 THR A O 1
ATOM 659 N N . SER A 1 82 ? -10.953 26.891 10.805 1 97 82 SER A N 1
ATOM 660 C CA . SER A 1 82 ? -11.82 26 10.039 1 97 82 SER A CA 1
ATOM 661 C C . SER A 1 82 ? -11.711 26.266 8.547 1 97 82 SER A C 1
ATOM 663 O O . SER A 1 82 ? -11.938 25.359 7.73 1 97 82 SER A O 1
ATOM 665 N N . MET A 1 83 ? -11.352 27.453 8.188 1 97.75 83 MET A N 1
ATOM 666 C CA . MET A 1 83 ? -11.344 27.859 6.789 1 97.75 83 MET A CA 1
ATOM 667 C C . MET A 1 83 ? -10.242 27.125 6.02 1 97.75 83 MET A C 1
ATOM 669 O O . MET A 1 83 ? -10.375 26.891 4.816 1 97.75 83 MET A O 1
ATOM 673 N N . ILE A 1 84 ? -9.18 26.703 6.762 1 96.38 84 ILE A N 1
ATOM 674 C CA . ILE A 1 84 ? -8.102 25.938 6.145 1 96.38 84 ILE A CA 1
ATOM 675 C C . ILE A 1 84 ? -8.664 24.672 5.5 1 96.38 84 ILE A C 1
ATOM 677 O O . ILE A 1 84 ? -8.25 24.297 4.398 1 96.38 84 ILE A O 1
ATOM 681 N N . ALA A 1 85 ? -9.617 24.078 6.105 1 96.81 85 ALA A N 1
ATOM 682 C CA . ALA A 1 85 ? -10.18 22.812 5.672 1 96.81 85 ALA A CA 1
ATOM 683 C C . ALA A 1 85 ? -11.227 23 4.582 1 96.81 85 ALA A C 1
ATOM 685 O O . ALA A 1 85 ? -11.766 22.031 4.043 1 96.81 85 ALA A O 1
ATOM 686 N N . ARG A 1 86 ? -11.477 24.297 4.203 1 97.5 86 ARG A N 1
ATOM 687 C CA . ARG A 1 86 ? -12.656 24.5 3.361 1 97.5 86 ARG A CA 1
ATOM 688 C C . ARG A 1 86 ? -12.305 25.312 2.119 1 97.5 86 ARG A C 1
ATOM 690 O O . ARG A 1 86 ? -13.047 25.297 1.137 1 97.5 86 ARG A O 1
ATOM 697 N N . MET A 1 87 ? -11.273 25.984 2.109 1 97.62 87 MET A N 1
ATOM 698 C CA . MET A 1 87 ? -10.977 26.906 1.015 1 97.62 87 MET A CA 1
ATOM 699 C C . MET A 1 87 ? -10.602 26.156 -0.251 1 97.62 87 MET A C 1
ATOM 701 O O . MET A 1 87 ? -10 25.078 -0.178 1 97.62 87 MET A O 1
ATOM 705 N N . GLU A 1 88 ? -10.859 26.734 -1.377 1 96.06 88 GLU A N 1
ATOM 706 C CA . GLU A 1 88 ? -10.531 26.156 -2.672 1 96.06 88 GLU A CA 1
ATOM 707 C C . GLU A 1 88 ? -9.016 25.969 -2.824 1 96.06 88 GLU A C 1
ATOM 709 O O . GLU A 1 88 ? -8.555 24.969 -3.357 1 96.06 88 GLU A O 1
ATOM 714 N N . LYS A 1 89 ? -8.227 26.891 -2.305 1 96.12 89 LYS A N 1
ATOM 715 C CA . LYS A 1 89 ? -6.785 26.859 -2.508 1 96.12 89 LYS A CA 1
ATOM 716 C C . LYS A 1 89 ? -6.117 25.891 -1.54 1 96.12 89 LYS A C 1
ATOM 718 O O . LYS A 1 89 ? -4.898 25.688 -1.584 1 96.12 89 LYS A O 1
ATOM 723 N N . THR A 1 90 ? -6.902 25.281 -0.614 1 96 90 THR A N 1
ATOM 724 C CA . THR A 1 90 ? -6.375 24.25 0.271 1 96 90 THR A CA 1
ATOM 725 C C . THR A 1 90 ? -7.074 22.922 0.028 1 96 90 THR A C 1
ATOM 727 O O . THR A 1 90 ? -6.562 22.078 -0.708 1 96 90 THR A O 1
ATOM 730 N N . ALA A 1 91 ? -8.391 22.844 0.374 1 96.56 91 ALA A N 1
ATOM 731 C CA . ALA A 1 91 ? -9.164 21.609 0.192 1 96.56 91 ALA A CA 1
ATOM 732 C C . ALA A 1 91 ? -9.375 21.312 -1.289 1 96.56 91 ALA A C 1
ATOM 734 O O . ALA A 1 91 ? -9.352 20.156 -1.702 1 96.56 91 ALA A O 1
ATOM 735 N N . GLY A 1 92 ? -9.648 22.328 -2.072 1 95.06 92 GLY A N 1
ATOM 736 C CA . GLY A 1 92 ? -9.805 22.141 -3.504 1 95.06 92 GLY A CA 1
ATOM 737 C C . GLY A 1 92 ? -8.578 21.531 -4.16 1 95.06 92 GLY A C 1
ATOM 738 O O . GLY A 1 92 ? -8.695 20.641 -5.004 1 95.06 92 GLY A O 1
ATOM 739 N N . PHE A 1 93 ? -7.426 22 -3.76 1 94.75 93 PHE A N 1
ATOM 740 C CA . PHE A 1 93 ? -6.176 21.453 -4.27 1 94.75 93 PHE A CA 1
ATOM 741 C C . PHE A 1 93 ? -6.023 19.984 -3.863 1 94.75 93 PHE A C 1
ATOM 743 O O . PHE A 1 93 ? -5.586 19.156 -4.66 1 94.75 93 PHE A O 1
ATOM 750 N N . MET A 1 94 ? -6.441 19.719 -2.652 1 97.06 94 MET A N 1
ATOM 751 C CA . MET A 1 94 ? -6.344 18.344 -2.172 1 97.06 94 MET A CA 1
ATOM 752 C C . MET A 1 94 ? -7.176 17.406 -3.037 1 97.06 94 MET A C 1
ATOM 754 O O . MET A 1 94 ? -6.754 16.281 -3.334 1 97.06 94 MET A O 1
ATOM 758 N N . GLY A 1 95 ? -8.352 17.844 -3.457 1 96.31 95 GLY A N 1
ATOM 759 C CA . GLY A 1 95 ? -9.18 17.062 -4.352 1 96.31 95 GLY A CA 1
ATOM 760 C C . GLY A 1 95 ? -8.484 16.719 -5.656 1 96.31 95 GLY A C 1
ATOM 761 O O . GLY A 1 95 ? -8.648 15.609 -6.184 1 96.31 95 GLY A O 1
ATOM 762 N N . LYS A 1 96 ? -7.707 17.656 -6.156 1 95.19 96 LYS A N 1
ATOM 763 C CA . LYS A 1 96 ? -6.961 17.422 -7.391 1 95.19 96 LYS A CA 1
ATOM 764 C C . LYS A 1 96 ? -5.855 16.391 -7.188 1 95.19 96 LYS A C 1
ATOM 766 O O . LYS A 1 96 ? -5.605 15.562 -8.062 1 95.19 96 LYS A O 1
ATOM 771 N N . PHE A 1 97 ? -5.203 16.453 -6.043 1 96.44 97 PHE A N 1
ATOM 772 C CA . PHE A 1 97 ? -4.133 15.5 -5.75 1 96.44 97 PHE A CA 1
ATOM 773 C C . PHE A 1 97 ? -4.695 14.094 -5.57 1 96.44 97 PHE A C 1
ATOM 775 O O . PHE A 1 97 ? -4.148 13.125 -6.109 1 96.44 97 PHE A O 1
ATOM 782 N N . LEU A 1 98 ? -5.844 13.969 -4.875 1 97.19 98 LEU A N 1
ATOM 783 C CA . LEU A 1 98 ? -6.391 12.664 -4.531 1 97.19 98 LEU A CA 1
ATOM 784 C C . LEU A 1 98 ? -7.32 12.156 -5.629 1 97.19 98 LEU A C 1
ATOM 786 O O . LEU A 1 98 ? -7.688 10.984 -5.648 1 97.19 98 LEU A O 1
ATOM 790 N N . GLY A 1 99 ? -7.637 13.031 -6.555 1 94.56 99 GLY A N 1
ATOM 791 C CA . GLY A 1 99 ? -8.43 12.633 -7.707 1 94.56 99 GLY A CA 1
ATOM 792 C C . GLY A 1 99 ? -9.898 12.438 -7.387 1 94.56 99 GLY A C 1
ATOM 793 O O . GLY A 1 99 ? -10.484 11.406 -7.719 1 94.56 99 GLY A O 1
ATOM 794 N N . GLY A 1 100 ? -10.523 13.398 -6.805 1 95.81 100 GLY A N 1
ATOM 795 C CA . GLY A 1 100 ? -11.938 13.305 -6.488 1 95.81 100 GLY A CA 1
ATOM 796 C C . GLY A 1 100 ? -12.352 14.18 -5.32 1 95.81 100 GLY A C 1
ATOM 797 O O . GLY A 1 100 ? -11.531 14.938 -4.789 1 95.81 100 GLY A O 1
ATOM 798 N N . GLU A 1 101 ? -13.625 14.07 -4.914 1 97.69 101 GLU A N 1
ATOM 799 C CA . GLU A 1 101 ? -14.148 14.812 -3.77 1 97.69 101 GLU A CA 1
ATOM 800 C C . GLU A 1 101 ? -13.461 14.391 -2.477 1 97.69 101 GLU A C 1
ATOM 802 O O . GLU A 1 101 ? -13.281 13.195 -2.229 1 97.69 101 GLU A O 1
ATOM 807 N N . VAL A 1 102 ? -13.086 15.352 -1.714 1 98.25 102 VAL A N 1
ATOM 808 C CA . VAL A 1 102 ? -12.461 15.055 -0.429 1 98.25 102 VAL A CA 1
ATOM 809 C C . VAL A 1 102 ? -13.312 15.633 0.703 1 98.25 102 VAL A C 1
ATOM 811 O O . VAL A 1 102 ? -14.203 16.453 0.464 1 98.25 102 VAL A O 1
ATOM 814 N N . TYR A 1 103 ? -13.086 15.156 1.882 1 98.31 103 TYR A N 1
ATOM 815 C CA . TYR A 1 103 ? -13.68 15.734 3.082 1 98.31 103 TYR A CA 1
ATOM 816 C C . TYR A 1 103 ? -12.672 15.789 4.223 1 98.31 103 TYR A C 1
ATOM 818 O O . TYR A 1 103 ? -11.586 15.203 4.125 1 98.31 103 TYR A O 1
ATOM 826 N N . HIS A 1 104 ? -13.062 16.594 5.203 1 98.44 104 HIS A N 1
ATOM 827 C CA . HIS A 1 104 ? -12.227 16.781 6.383 1 98.44 104 HIS A CA 1
ATOM 828 C C . HIS A 1 104 ? -12.273 15.547 7.285 1 98.44 104 HIS A C 1
ATOM 830 O O . HIS A 1 104 ? -13.352 15.102 7.684 1 98.44 104 HIS A O 1
ATOM 836 N N . HIS A 1 105 ? -11.156 14.938 7.473 1 98.31 105 HIS A N 1
ATOM 837 C CA . HIS A 1 105 ? -11.078 13.828 8.422 1 98.31 105 HIS A CA 1
ATOM 838 C C . HIS A 1 105 ? -10.773 14.328 9.828 1 98.31 105 HIS A C 1
ATOM 840 O O . HIS A 1 105 ? -11.562 14.117 10.75 1 98.31 105 HIS A O 1
ATOM 846 N N . HIS A 1 106 ? -9.68 15.094 9.93 1 98 106 HIS A N 1
ATOM 847 C CA . HIS A 1 106 ? -9.344 15.773 11.18 1 98 106 HIS A CA 1
ATOM 848 C C . HIS A 1 106 ? -8.234 16.797 10.969 1 98 106 HIS A C 1
ATOM 850 O O . HIS A 1 106 ? -7.613 16.844 9.906 1 98 106 HIS A O 1
ATOM 856 N N . SER A 1 107 ? -8.047 17.625 11.969 1 98.19 107 SER A N 1
ATOM 857 C CA . SER A 1 107 ? -6.965 18.594 11.984 1 98.19 107 SER A CA 1
ATOM 858 C C . SER A 1 107 ? -6.227 18.578 13.32 1 98.19 107 SER A C 1
ATOM 860 O O . SER A 1 107 ? -6.758 18.094 14.32 1 98.19 107 SER A O 1
ATOM 862 N N . LYS A 1 108 ? -5.051 19.078 13.258 1 97.81 108 LYS A N 1
ATOM 863 C CA . LYS A 1 108 ? -4.289 19.203 14.5 1 97.81 108 LYS A CA 1
ATOM 864 C C . LYS A 1 108 ? -3.402 20.453 14.469 1 97.81 108 LYS A C 1
ATOM 866 O O . LYS A 1 108 ? -2.91 20.844 13.406 1 97.81 108 LYS A O 1
ATOM 871 N N . LEU A 1 109 ? -3.277 21.078 15.586 1 98.12 109 LEU A N 1
ATOM 872 C CA . LEU A 1 109 ? -2.268 22.094 15.836 1 98.12 109 LEU A CA 1
ATOM 873 C C . LEU A 1 109 ? -1.067 21.5 16.578 1 98.12 109 LEU A C 1
ATOM 875 O O . LEU A 1 109 ? -1.206 21 17.688 1 98.12 109 LEU A O 1
ATOM 879 N N . ILE A 1 110 ? 0.041 21.5 15.938 1 98.25 110 ILE A N 1
ATOM 880 C CA . ILE A 1 110 ? 1.29 21.047 16.547 1 98.25 110 ILE A CA 1
ATOM 881 C C . ILE A 1 110 ? 2.059 22.234 17.109 1 98.25 110 ILE A C 1
ATOM 883 O O . ILE A 1 110 ? 2.344 23.203 16.391 1 98.25 110 ILE A O 1
ATOM 887 N N . GLN A 1 111 ? 2.383 22.125 18.359 1 98.12 111 GLN A N 1
ATOM 888 C CA . GLN A 1 111 ? 3.012 23.234 19.047 1 98.12 111 GLN A CA 1
ATOM 889 C C . GLN A 1 111 ? 4.398 22.859 19.562 1 98.12 111 GLN A C 1
ATOM 891 O O . GLN A 1 111 ? 4.531 22.344 20.688 1 98.12 111 GLN A O 1
ATOM 896 N N . LYS A 1 112 ? 5.418 23.125 18.781 1 98.12 112 LYS A N 1
ATOM 897 C CA . LYS A 1 112 ? 6.777 22.969 19.281 1 98.12 112 LYS A CA 1
ATOM 898 C C . LYS A 1 112 ? 7.297 24.266 19.891 1 98.12 112 LYS A C 1
ATOM 900 O O . LYS A 1 112 ? 7.703 25.172 19.156 1 98.12 112 LYS A O 1
ATOM 905 N N . GLU A 1 113 ? 7.328 24.219 21.156 1 97.5 113 GLU A N 1
ATOM 906 C CA . GLU A 1 113 ? 7.801 25.406 21.875 1 97.5 113 GLU A CA 1
ATOM 907 C C . GLU A 1 113 ? 9.328 25.453 21.922 1 97.5 113 GLU A C 1
ATOM 909 O O . GLU A 1 113 ? 9.992 24.422 21.766 1 97.5 113 GLU A O 1
ATOM 914 N N . PRO A 1 114 ? 9.883 26.656 22.109 1 97.69 114 PRO A N 1
ATOM 915 C CA . PRO A 1 114 ? 11.344 26.797 22.156 1 97.69 114 PRO A CA 1
ATOM 916 C C . PRO A 1 114 ? 11.984 25.875 23.188 1 97.69 114 PRO A C 1
ATOM 918 O O . PRO A 1 114 ? 11.531 25.812 24.344 1 97.69 114 PRO A O 1
ATOM 921 N N . TYR A 1 115 ? 12.859 25.078 22.781 1 96.12 115 TYR A N 1
ATOM 922 C CA . TYR A 1 115 ? 13.75 24.234 23.562 1 96.12 115 TYR A CA 1
ATOM 923 C C . TYR A 1 115 ? 12.992 23.078 24.188 1 96.12 115 TYR A C 1
ATOM 925 O O . TYR A 1 115 ? 13.602 22.141 24.719 1 96.12 115 TYR A O 1
ATOM 933 N N . THR A 1 116 ? 11.664 23.016 24.078 1 93.44 116 THR A N 1
ATOM 934 C CA . THR A 1 116 ? 10.93 21.984 24.797 1 93.44 116 THR A CA 1
ATOM 935 C C . THR A 1 116 ? 10.102 21.141 23.828 1 93.44 116 THR A C 1
ATOM 937 O O . THR A 1 116 ? 9.641 20.047 24.188 1 93.44 116 THR A O 1
ATOM 940 N N . GLY A 1 117 ? 9.898 21.609 22.672 1 95.31 117 GLY A N 1
ATOM 941 C CA . GLY A 1 117 ? 9.078 20.859 21.719 1 95.31 117 GLY A CA 1
ATOM 942 C C . GLY A 1 117 ? 9.648 19.5 21.375 1 95.31 117 GLY A C 1
ATOM 943 O O . GLY A 1 117 ? 10.812 19.391 20.969 1 95.31 117 GLY A O 1
ATOM 944 N N . GLY A 1 118 ? 8.898 18.5 21.453 1 93.69 118 GLY A N 1
ATOM 945 C CA . GLY A 1 118 ? 9.344 17.125 21.297 1 93.69 118 GLY A CA 1
ATOM 946 C C . GLY A 1 118 ? 9.352 16.656 19.844 1 93.69 118 GLY A C 1
ATOM 947 O O . GLY A 1 118 ? 8.844 17.344 18.969 1 93.69 118 GLY A O 1
ATOM 948 N N . LEU A 1 119 ? 9.961 15.477 19.656 1 94.25 119 LEU A N 1
ATOM 949 C CA . LEU A 1 119 ? 10.078 14.898 18.312 1 94.25 119 LEU A CA 1
ATOM 950 C C . LEU A 1 119 ? 8.859 14.039 18 1 94.25 119 LEU A C 1
ATOM 952 O O . LEU A 1 119 ? 8.227 13.484 18.906 1 94.25 119 LEU A O 1
ATOM 956 N N . PHE A 1 120 ? 8.445 14.008 16.797 1 94.62 120 PHE A N 1
ATOM 957 C CA . PHE A 1 120 ? 7.594 12.969 16.234 1 94.62 120 PHE A CA 1
ATOM 958 C C . PHE A 1 120 ? 8.43 11.875 15.578 1 94.62 120 PHE A C 1
ATOM 960 O O . PHE A 1 120 ? 9.266 12.156 14.727 1 94.62 120 PHE A O 1
ATOM 967 N N . SER A 1 121 ? 8.188 10.664 16 1 94.44 121 SER A N 1
ATOM 968 C CA . SER A 1 121 ? 8.906 9.539 15.422 1 94.44 121 SER A CA 1
ATOM 969 C C . SER A 1 121 ? 8.484 9.289 13.977 1 94.44 121 SER A C 1
ATOM 971 O O . SER A 1 121 ? 7.438 9.781 13.539 1 94.44 121 SER A O 1
ATOM 973 N N . TRP A 1 122 ? 9.344 8.523 13.312 1 97.06 122 TRP A N 1
ATOM 974 C CA . TRP A 1 122 ? 9 8.125 11.953 1 97.06 122 TRP A CA 1
ATOM 975 C C . TRP A 1 122 ? 7.641 7.426 11.922 1 97.06 122 TRP A C 1
ATOM 977 O O . TRP A 1 122 ? 7.402 6.488 12.68 1 97.06 122 TRP A O 1
ATOM 987 N N . HIS A 1 123 ? 6.793 7.902 11 1 97.56 123 HIS A N 1
ATOM 988 C CA . HIS A 1 123 ? 5.465 7.312 10.867 1 97.56 123 HIS A CA 1
ATOM 989 C C . HIS A 1 123 ? 4.855 7.621 9.5 1 97.56 123 HIS A C 1
ATOM 991 O O . HIS A 1 123 ? 5.434 8.383 8.719 1 97.56 123 HIS A O 1
ATOM 997 N N . GLN A 1 124 ? 3.846 6.949 9.156 1 98.44 124 GLN A N 1
ATOM 998 C CA . GLN A 1 124 ? 2.887 7.223 8.094 1 98.44 124 GLN A CA 1
ATOM 999 C C . GLN A 1 124 ? 1.509 7.547 8.664 1 98.44 124 GLN A C 1
ATOM 1001 O O . GLN A 1 124 ? 1.049 6.887 9.602 1 98.44 124 GLN A O 1
ATOM 1006 N N . ASP A 1 125 ? 0.902 8.57 8.133 1 98.31 125 ASP A N 1
ATOM 1007 C CA . ASP A 1 125 ? -0.422 8.898 8.648 1 98.31 125 ASP A CA 1
ATOM 1008 C C . ASP A 1 125 ? -1.397 7.742 8.445 1 98.31 125 ASP A C 1
ATOM 1010 O O . ASP A 1 125 ? -2.217 7.449 9.312 1 98.31 125 ASP A O 1
ATOM 1014 N N . TYR A 1 126 ? -1.277 7.066 7.32 1 98.31 126 TYR A N 1
ATOM 1015 C CA . TYR A 1 126 ? -2.186 5.961 7.039 1 98.31 126 TYR A CA 1
ATOM 1016 C C . TYR A 1 126 ? -1.964 4.809 8.016 1 98.31 126 TYR A C 1
ATOM 1018 O O . TYR A 1 126 ? -2.854 3.979 8.219 1 98.31 126 TYR A O 1
ATOM 1026 N N . GLY A 1 127 ? -0.792 4.703 8.5 1 96.56 127 GLY A N 1
ATOM 1027 C CA . GLY A 1 127 ? -0.57 3.701 9.531 1 96.56 127 GLY A CA 1
ATOM 1028 C C . GLY A 1 127 ? -1.578 3.775 10.664 1 96.56 127 GLY A C 1
ATOM 1029 O O . GLY A 1 127 ? -1.992 2.748 11.203 1 96.56 127 GLY A O 1
ATOM 1030 N N . TYR A 1 128 ? -1.958 4.992 11.016 1 94.5 128 TYR A N 1
ATOM 1031 C CA . TYR A 1 128 ? -2.979 5.207 12.031 1 94.5 128 TYR A CA 1
ATOM 1032 C C . TYR A 1 128 ? -4.375 5.016 11.453 1 94.5 128 TYR A C 1
ATOM 1034 O O . TYR A 1 128 ? -5.215 4.34 12.055 1 94.5 128 TYR A O 1
ATOM 1042 N N . TRP A 1 129 ? -4.586 5.562 10.32 1 97.25 129 TRP A N 1
ATOM 1043 C CA . TRP A 1 129 ? -5.922 5.625 9.734 1 97.25 129 TRP A CA 1
ATOM 1044 C C . TRP A 1 129 ? -6.375 4.246 9.273 1 97.25 129 TRP A C 1
ATOM 1046 O O . TRP A 1 129 ? -7.578 3.973 9.195 1 97.25 129 TRP A O 1
ATOM 1056 N N . TYR A 1 130 ? -5.402 3.363 8.953 1 96.81 130 TYR A N 1
ATOM 1057 C CA . TYR A 1 130 ? -5.68 1.96 8.664 1 96.81 130 TYR A CA 1
ATOM 1058 C C . TYR A 1 130 ? -6.473 1.319 9.797 1 96.81 130 TYR A C 1
ATOM 1060 O O . TYR A 1 130 ? -7.398 0.541 9.555 1 96.81 130 TYR A O 1
ATOM 1068 N N . LYS A 1 131 ? -6.203 1.722 10.969 1 93.88 131 LYS A N 1
ATOM 1069 C CA . LYS A 1 131 ? -6.848 1.147 12.148 1 93.88 131 LYS A CA 1
ATOM 1070 C C . LYS A 1 131 ? -8.148 1.876 12.469 1 93.88 131 LYS A C 1
ATOM 1072 O O . LYS A 1 131 ? -8.938 1.412 13.297 1 93.88 131 LYS A O 1
ATOM 1077 N N . ASN A 1 132 ? -8.328 3.01 11.836 1 94.38 132 ASN A N 1
ATOM 1078 C CA . ASN A 1 132 ? -9.516 3.814 12.086 1 94.38 132 ASN A CA 1
ATOM 1079 C C . ASN A 1 132 ? -10.594 3.562 11.023 1 94.38 132 ASN A C 1
ATOM 1081 O O . ASN A 1 132 ? -11.406 4.438 10.742 1 94.38 132 ASN A O 1
ATOM 1085 N N . GLY A 1 133 ? -10.492 2.459 10.367 1 96.5 133 GLY A N 1
ATOM 1086 C CA . GLY A 1 133 ? -11.57 2.021 9.492 1 96.5 133 GLY A CA 1
ATOM 1087 C C . GLY A 1 133 ? -11.367 2.434 8.047 1 96.5 133 GLY A C 1
ATOM 1088 O O . GLY A 1 133 ? -12.172 2.098 7.18 1 96.5 133 GLY A O 1
ATOM 1089 N N . CYS A 1 134 ? -10.367 3.189 7.754 1 98.25 134 CYS A N 1
ATOM 1090 C CA . CYS A 1 134 ? -10.102 3.559 6.367 1 98.25 134 CYS A CA 1
ATOM 1091 C C . CYS A 1 134 ? -9.523 2.381 5.59 1 98.25 134 CYS A C 1
ATOM 1093 O O . CYS A 1 134 ? -8.445 1.889 5.91 1 98.25 134 CYS A O 1
ATOM 1095 N N . LEU A 1 135 ? -10.133 1.998 4.527 1 98.31 135 LEU A N 1
ATOM 1096 C CA . LEU A 1 135 ? -9.742 0.798 3.797 1 98.31 135 LEU A CA 1
ATOM 1097 C C . LEU A 1 135 ? -8.664 1.118 2.77 1 98.31 135 LEU A C 1
ATOM 1099 O O . LEU A 1 135 ? -7.809 0.278 2.475 1 98.31 135 LEU A O 1
ATOM 1103 N N . PHE A 1 136 ? -8.664 2.334 2.145 1 98.5 136 PHE A N 1
ATOM 1104 C CA . PHE A 1 136 ? -7.703 2.764 1.137 1 98.5 136 PHE A CA 1
ATOM 1105 C C . PHE A 1 136 ? -6.82 3.883 1.674 1 98.5 136 PHE A C 1
ATOM 1107 O O . PHE A 1 136 ? -7.25 4.664 2.525 1 98.5 136 PHE A O 1
ATOM 1114 N N . PRO A 1 137 ? -5.613 3.943 1.232 1 98.75 137 PRO A N 1
ATOM 1115 C CA . PRO A 1 137 ? -4.758 5.078 1.584 1 98.75 137 PRO A CA 1
ATOM 1116 C C . PRO A 1 137 ? -5.051 6.32 0.742 1 98.75 137 PRO A C 1
ATOM 1118 O O . PRO A 1 137 ? -4.141 7.102 0.452 1 98.75 137 PRO A O 1
ATOM 1121 N N . ASP A 1 138 ? -6.254 6.461 0.23 1 98.44 138 ASP A N 1
ATOM 1122 C CA . ASP A 1 138 ? -6.664 7.602 -0.584 1 98.44 138 ASP A CA 1
ATOM 1123 C C . ASP A 1 138 ? -6.902 8.836 0.281 1 98.44 138 ASP A C 1
ATOM 1125 O O . ASP A 1 138 ? -7.973 9.445 0.219 1 98.44 138 ASP A O 1
ATOM 1129 N N . MET A 1 139 ? -5.895 9.133 1.055 1 98.81 139 MET A N 1
ATOM 1130 C CA . MET A 1 139 ? -5.859 10.242 2.006 1 98.81 139 MET A CA 1
ATOM 1131 C C . MET A 1 139 ? -4.559 11.023 1.884 1 98.81 139 MET A C 1
ATOM 1133 O O . MET A 1 139 ? -3.576 10.523 1.335 1 98.81 139 MET A O 1
ATOM 1137 N N . ALA A 1 140 ? -4.633 12.203 2.357 1 98.81 140 ALA A N 1
ATOM 1138 C CA . ALA A 1 140 ? -3.432 13.039 2.354 1 98.81 140 ALA A CA 1
ATOM 1139 C C . ALA A 1 140 ? -3.531 14.141 3.4 1 98.81 140 ALA A C 1
ATOM 1141 O O . ALA A 1 140 ? -4.621 14.438 3.895 1 98.81 140 ALA A O 1
ATOM 1142 N N . SER A 1 141 ? -2.393 14.656 3.732 1 98.88 141 SER A N 1
ATOM 1143 C CA . SER A 1 141 ? -2.305 15.703 4.742 1 98.88 141 SER A CA 1
ATOM 1144 C C . SER A 1 141 ? -1.832 17.016 4.133 1 98.88 141 SER A C 1
ATOM 1146 O O . SER A 1 141 ? -1.002 17.016 3.221 1 98.88 141 SER A O 1
ATOM 1148 N N . PHE A 1 142 ? -2.42 18.031 4.605 1 98.69 142 PHE A N 1
ATOM 1149 C CA . PHE A 1 142 ? -2.014 19.406 4.352 1 98.69 142 PHE A CA 1
ATOM 1150 C C . PHE A 1 142 ? -1.289 19.984 5.555 1 98.69 142 PHE A C 1
ATOM 1152 O O . PHE A 1 142 ? -1.913 20.297 6.574 1 98.69 142 PHE A O 1
ATOM 1159 N N . HIS A 1 143 ? 0.032 20.141 5.449 1 98.88 143 HIS A N 1
ATOM 1160 C CA . HIS A 1 143 ? 0.883 20.688 6.504 1 98.88 143 HIS A CA 1
ATOM 1161 C C . HIS A 1 143 ? 1.193 22.156 6.262 1 98.88 143 HIS A C 1
ATOM 1163 O O . HIS A 1 143 ? 2.002 22.484 5.395 1 98.88 143 HIS A O 1
ATOM 1169 N N . LEU A 1 144 ? 0.626 22.984 7.059 1 98.81 144 LEU A N 1
ATOM 1170 C CA . LEU A 1 144 ? 0.769 24.438 6.914 1 98.81 144 LEU A CA 1
ATOM 1171 C C . LEU A 1 144 ? 1.704 25 7.977 1 98.81 144 LEU A C 1
ATOM 1173 O O . LEU A 1 144 ? 1.469 24.828 9.172 1 98.81 144 LEU A O 1
ATOM 1177 N N . ALA A 1 145 ? 2.721 25.734 7.539 1 98.81 145 ALA A N 1
ATOM 1178 C CA . ALA A 1 145 ? 3.615 26.406 8.477 1 98.81 145 ALA A CA 1
ATOM 1179 C C . ALA A 1 145 ? 2.969 27.672 9.039 1 98.81 145 ALA A C 1
ATOM 1181 O O . ALA A 1 145 ? 2.783 28.641 8.32 1 98.81 145 ALA A O 1
ATOM 1182 N N . VAL A 1 146 ? 2.65 27.625 10.273 1 98.69 146 VAL A N 1
ATOM 1183 C CA . VAL A 1 146 ? 2.193 28.828 10.969 1 98.69 146 VAL A CA 1
ATOM 1184 C C . VAL A 1 146 ? 3.385 29.734 11.258 1 98.69 146 VAL A C 1
ATOM 1186 O O . VAL A 1 146 ? 3.297 30.953 11.109 1 98.69 146 VAL A O 1
ATOM 1189 N N . ASP A 1 147 ? 4.461 29.109 11.75 1 98.62 147 ASP A N 1
ATOM 1190 C CA . ASP A 1 147 ? 5.754 29.75 11.938 1 98.62 147 ASP A CA 1
ATOM 1191 C C . ASP A 1 147 ? 6.777 29.25 10.93 1 98.62 147 ASP A C 1
ATOM 1193 O O . ASP A 1 147 ? 6.621 28.156 10.383 1 98.62 147 ASP A O 1
ATOM 1197 N N . LYS A 1 148 ? 7.816 30.047 10.719 1 98.5 148 LYS A N 1
ATOM 1198 C CA . LYS A 1 148 ? 8.93 29.562 9.914 1 98.5 148 LYS A CA 1
ATOM 1199 C C . LYS A 1 148 ? 9.508 28.266 10.508 1 98.5 148 LYS A C 1
ATOM 1201 O O . LYS A 1 148 ? 9.703 28.172 11.719 1 98.5 148 LYS A O 1
ATOM 1206 N N . ALA A 1 149 ? 9.648 27.297 9.688 1 98.62 149 ALA A N 1
ATOM 1207 C CA . ALA A 1 149 ? 10.164 25.984 10.102 1 98.62 149 ALA A CA 1
ATOM 1208 C C . ALA A 1 149 ? 11.5 25.688 9.43 1 98.62 149 ALA A C 1
ATOM 1210 O O . ALA A 1 149 ? 11.633 25.812 8.211 1 98.62 149 ALA A O 1
ATOM 1211 N N . ASP A 1 150 ? 12.484 25.328 10.133 1 98.12 150 ASP A N 1
ATOM 1212 C CA . ASP A 1 150 ? 13.789 24.922 9.617 1 98.12 150 ASP A CA 1
ATOM 1213 C C . ASP A 1 150 ? 14.398 23.812 10.469 1 98.12 150 ASP A C 1
ATOM 1215 O O . ASP A 1 150 ? 13.734 23.266 11.352 1 98.12 150 ASP A O 1
ATOM 1219 N N . ARG A 1 151 ? 15.586 23.406 10.18 1 97.94 151 ARG A N 1
ATOM 1220 C CA . ARG A 1 151 ? 16.234 22.281 10.836 1 97.94 151 ARG A CA 1
ATOM 1221 C C . ARG A 1 151 ? 16.406 22.531 12.328 1 97.94 151 ARG A C 1
ATOM 1223 O O . ARG A 1 151 ? 16.234 21.625 13.148 1 97.94 151 ARG A O 1
ATOM 1230 N N . GLU A 1 152 ? 16.625 23.703 12.688 1 97.69 152 GLU A N 1
ATOM 1231 C CA . GLU A 1 152 ? 16.953 24.047 14.07 1 97.69 152 GLU A CA 1
ATOM 1232 C C . GLU A 1 152 ? 15.727 23.922 14.969 1 97.69 152 GLU A C 1
ATOM 1234 O O . GLU A 1 152 ? 15.836 23.516 16.125 1 97.69 152 GLU A O 1
ATOM 1239 N N . ASN A 1 153 ? 14.586 24.328 14.445 1 98.25 153 ASN A N 1
ATOM 1240 C CA . ASN A 1 153 ? 13.414 24.328 15.32 1 98.25 153 ASN A CA 1
ATOM 1241 C C . ASN A 1 153 ? 12.523 23.109 15.062 1 98.25 153 ASN A C 1
ATOM 1243 O O . ASN A 1 153 ? 11.359 23.094 15.469 1 98.25 153 ASN A O 1
ATOM 1247 N N . GLY A 1 154 ? 13.016 22.094 14.344 1 98.25 154 GLY A N 1
ATOM 1248 C CA . GLY A 1 154 ? 12.344 20.812 14.258 1 98.25 154 GLY A CA 1
ATOM 1249 C C . GLY A 1 154 ? 11.367 20.734 13.102 1 98.25 154 GLY A C 1
ATOM 1250 O O . GLY A 1 154 ? 10.25 20.234 13.258 1 98.25 154 GLY A O 1
ATOM 1251 N N . CYS A 1 155 ? 11.75 21.172 11.906 1 98.5 155 CYS A N 1
ATOM 1252 C CA . CYS A 1 155 ? 10.898 21.047 10.727 1 98.5 155 CYS A CA 1
ATOM 1253 C C . CYS A 1 155 ? 10.648 19.594 10.383 1 98.5 155 CYS A C 1
ATOM 1255 O O . CYS A 1 155 ? 11.383 18.703 10.828 1 98.5 155 CYS A O 1
ATOM 1257 N N . MET A 1 156 ? 9.578 19.359 9.672 1 98.56 156 MET A N 1
ATOM 1258 C CA . MET A 1 156 ? 9.242 18.016 9.211 1 98.56 156 MET A CA 1
ATOM 1259 C C . MET A 1 156 ? 10.312 17.469 8.266 1 98.56 156 MET A C 1
ATOM 1261 O O . MET A 1 156 ? 10.867 18.219 7.461 1 98.56 156 MET A O 1
ATOM 1265 N N . GLN A 1 157 ? 10.617 16.266 8.43 1 98.62 157 GLN A N 1
ATOM 1266 C CA . GLN A 1 157 ? 11.516 15.508 7.555 1 98.62 157 GLN A CA 1
ATOM 1267 C C . GLN A 1 157 ? 10.766 14.398 6.832 1 98.62 157 GLN A C 1
ATOM 1269 O O . GLN A 1 157 ? 9.906 13.734 7.418 1 98.62 157 GLN A O 1
ATOM 1274 N N . ILE A 1 158 ? 11.148 14.227 5.566 1 98.62 158 ILE A N 1
ATOM 1275 C CA . ILE A 1 158 ? 10.422 13.227 4.781 1 98.62 158 ILE A CA 1
ATOM 1276 C C . ILE A 1 158 ? 11.414 12.375 3.994 1 98.62 158 ILE A C 1
ATOM 1278 O O . ILE A 1 158 ? 12.578 12.742 3.846 1 98.62 158 ILE A O 1
ATOM 1282 N N . LEU A 1 159 ? 11 11.242 3.57 1 98.5 159 LEU A N 1
ATOM 1283 C CA . LEU A 1 159 ? 11.656 10.406 2.568 1 98.5 159 LEU A CA 1
ATOM 1284 C C . LEU A 1 159 ? 10.867 10.398 1.267 1 98.5 159 LEU A C 1
ATOM 1286 O O . LEU A 1 159 ? 9.961 9.578 1.092 1 98.5 159 LEU A O 1
ATOM 1290 N N . PRO A 1 160 ? 11.25 11.305 0.353 1 98.25 160 PRO A N 1
ATOM 1291 C CA . PRO A 1 160 ? 10.469 11.43 -0.878 1 98.25 160 PRO A CA 1
ATOM 1292 C C . PRO A 1 160 ? 10.352 10.117 -1.646 1 98.25 160 PRO A C 1
ATOM 1294 O O . PRO A 1 160 ? 11.359 9.453 -1.894 1 98.25 160 PRO A O 1
ATOM 1297 N N . GLY A 1 161 ? 9.086 9.789 -2.033 1 97.94 161 GLY A N 1
ATOM 1298 C CA . GLY A 1 161 ? 8.836 8.578 -2.795 1 97.94 161 GLY A CA 1
ATOM 1299 C C . GLY A 1 161 ? 8.508 7.379 -1.923 1 97.94 161 GLY A C 1
ATOM 1300 O O . GLY A 1 161 ? 8.039 6.352 -2.418 1 97.94 161 GLY A O 1
ATOM 1301 N N . SER A 1 162 ? 8.641 7.496 -0.624 1 98.56 162 SER A N 1
ATOM 1302 C CA . SER A 1 162 ? 8.5 6.352 0.268 1 98.56 162 SER A CA 1
ATOM 1303 C C . SER A 1 162 ? 7.051 5.895 0.359 1 98.56 162 SER A C 1
ATOM 1305 O O . SER A 1 162 ? 6.766 4.797 0.848 1 98.56 162 SER A O 1
ATOM 1307 N N . HIS A 1 163 ? 6.129 6.73 -0.085 1 98.62 163 HIS A N 1
ATOM 1308 C CA . HIS A 1 163 ? 4.73 6.309 -0.054 1 98.62 163 HIS A CA 1
ATOM 1309 C C . HIS A 1 163 ? 4.504 5.086 -0.932 1 98.62 163 HIS A C 1
ATOM 1311 O O . HIS A 1 163 ? 3.537 4.344 -0.733 1 98.62 163 HIS A O 1
ATOM 1317 N N . LYS A 1 164 ? 5.43 4.828 -1.866 1 98 164 LYS A N 1
ATOM 1318 C CA . LYS A 1 164 ? 5.293 3.721 -2.807 1 98 164 LYS A CA 1
ATOM 1319 C C . LYS A 1 164 ? 5.574 2.383 -2.127 1 98 164 LYS A C 1
ATOM 1321 O O . LYS A 1 164 ? 5.238 1.325 -2.664 1 98 164 LYS A O 1
ATOM 1326 N N . LEU A 1 165 ? 6.129 2.414 -0.939 1 98.06 165 LEU A N 1
ATOM 1327 C CA . LEU A 1 165 ? 6.332 1.212 -0.138 1 98.06 165 LEU A CA 1
ATOM 1328 C C . LEU A 1 165 ? 5 0.636 0.328 1 98.06 165 LEU A C 1
ATOM 1330 O O . LEU A 1 165 ? 4.93 -0.529 0.729 1 98.06 165 LEU A O 1
ATOM 1334 N N . GLY A 1 166 ? 3.984 1.49 0.345 1 98.44 166 GLY A N 1
ATOM 1335 C CA . GLY A 1 166 ? 2.768 1.114 1.047 1 98.44 166 GLY A CA 1
ATOM 1336 C C . GLY A 1 166 ? 2.881 1.249 2.553 1 98.44 166 GLY A C 1
ATOM 1337 O O . GLY A 1 166 ? 3.803 1.894 3.057 1 98.44 166 GLY A O 1
ATOM 1338 N N . ARG A 1 167 ? 1.926 0.689 3.229 1 98.5 167 ARG A N 1
ATOM 1339 C CA . ARG A 1 167 ? 1.846 0.841 4.676 1 98.5 167 ARG A CA 1
ATOM 1340 C C . ARG A 1 167 ? 2.885 -0.029 5.375 1 98.5 167 ARG A C 1
ATOM 1342 O O . ARG A 1 167 ? 3.016 -1.216 5.07 1 98.5 167 ARG A O 1
ATOM 1349 N N . ILE A 1 168 ? 3.545 0.551 6.25 1 97.81 168 ILE A N 1
ATOM 1350 C CA . ILE A 1 168 ? 4.461 -0.132 7.16 1 97.81 168 ILE A CA 1
ATOM 1351 C C . ILE A 1 168 ? 3.764 -0.402 8.492 1 97.81 168 ILE A C 1
ATOM 1353 O O . ILE A 1 168 ? 3.01 0.439 8.984 1 97.81 168 ILE A O 1
ATOM 1357 N N . ASP A 1 169 ? 4.027 -1.55 9.062 1 95.94 169 ASP A N 1
ATOM 1358 C CA . ASP A 1 169 ? 3.459 -1.849 10.375 1 95.94 169 ASP A CA 1
ATOM 1359 C C . ASP A 1 169 ? 3.811 -0.761 11.391 1 95.94 169 ASP A C 1
ATOM 1361 O O . ASP A 1 169 ? 4.945 -0.283 11.422 1 95.94 169 ASP A O 1
ATOM 1365 N N . HIS A 1 170 ? 2.812 -0.303 12.102 1 94.88 170 HIS A N 1
ATOM 1366 C CA . HIS A 1 170 ? 2.988 0.659 13.18 1 94.88 170 HIS A CA 1
ATOM 1367 C C . HIS A 1 170 ? 2.908 -0.023 14.547 1 94.88 170 HIS A C 1
ATOM 1369 O O . HIS A 1 170 ? 2.072 -0.904 14.75 1 94.88 170 HIS A O 1
ATOM 1375 N N . THR A 1 171 ? 3.811 0.302 15.328 1 86.31 171 THR A N 1
ATOM 1376 C CA . THR A 1 171 ? 3.852 -0.233 16.688 1 86.31 171 THR A CA 1
ATOM 1377 C C . THR A 1 171 ? 4.125 0.877 17.688 1 86.31 171 THR A C 1
ATOM 1379 O O . THR A 1 171 ? 4.508 1.986 17.312 1 86.31 171 THR A O 1
ATOM 1382 N N . PHE A 1 172 ? 3.85 0.639 18.953 1 79.06 172 PHE A N 1
ATOM 1383 C CA . PHE A 1 172 ? 4.117 1.604 20.016 1 79.06 172 PHE A CA 1
ATOM 1384 C C . PHE A 1 172 ? 5.59 1.584 20.406 1 79.06 172 PHE A C 1
ATOM 1386 O O . PHE A 1 172 ? 6.164 0.516 20.625 1 79.06 172 PHE A O 1
ATOM 1393 N N . VAL A 1 173 ? 6.16 2.658 20.328 1 66.31 173 VAL A N 1
ATOM 1394 C CA . VAL A 1 173 ? 7.52 2.854 20.828 1 66.31 173 VAL A CA 1
ATOM 1395 C C . VAL A 1 173 ? 7.574 4.102 21.703 1 66.31 173 VAL A C 1
ATOM 1397 O O . VAL A 1 173 ? 7.277 5.207 21.234 1 66.31 173 VAL A O 1
ATOM 1400 N N . GLY A 1 174 ? 8.023 4.039 22.984 1 62.62 174 GLY A N 1
ATOM 1401 C CA . GLY A 1 174 ? 8.18 5.18 23.875 1 62.62 174 GLY A CA 1
ATOM 1402 C C . GLY A 1 174 ? 6.902 5.977 24.047 1 62.62 174 GLY A C 1
ATOM 1403 O O . GLY A 1 174 ? 6.93 7.207 24.094 1 62.62 174 GLY A O 1
ATOM 1404 N N . GLY A 1 175 ? 5.777 5.355 23.906 1 68.38 175 GLY A N 1
ATOM 1405 C CA . GLY A 1 175 ? 4.516 6.043 24.156 1 68.38 175 GLY A CA 1
ATOM 1406 C C . GLY A 1 175 ? 3.855 6.539 22.891 1 68.38 175 GLY A C 1
ATOM 1407 O O . GLY A 1 175 ? 2.742 7.07 22.922 1 68.38 175 GLY A O 1
ATOM 1408 N N . GLN A 1 176 ? 4.617 6.527 21.828 1 75.94 176 GLN A N 1
ATOM 1409 C CA . GLN A 1 176 ? 4.059 6.961 20.547 1 75.94 176 GLN A CA 1
ATOM 1410 C C . GLN A 1 176 ? 3.939 5.789 19.578 1 75.94 176 GLN A C 1
ATOM 1412 O O . GLN A 1 176 ? 4.797 4.906 19.547 1 75.94 176 GLN A O 1
ATOM 1417 N N . GLN A 1 177 ? 2.85 5.812 18.875 1 84.75 177 GLN A N 1
ATOM 1418 C CA . GLN A 1 177 ? 2.76 4.855 17.781 1 84.75 177 GLN A CA 1
ATOM 1419 C C . GLN A 1 177 ? 3.518 5.352 16.547 1 84.75 177 GLN A C 1
ATOM 1421 O O . GLN A 1 177 ? 3.428 6.527 16.188 1 84.75 177 GLN A O 1
ATOM 1426 N N . GLY A 1 178 ? 4.387 4.531 16.031 1 93.12 178 GLY A N 1
ATOM 1427 C CA . GLY A 1 178 ? 5.133 4.875 14.836 1 93.12 178 GLY A CA 1
ATOM 1428 C C . GLY A 1 178 ? 5.445 3.674 13.961 1 93.12 178 GLY A C 1
ATOM 1429 O O . GLY A 1 178 ? 5.148 2.537 14.328 1 93.12 178 GLY A O 1
ATOM 1430 N N . ALA A 1 179 ? 5.996 3.99 12.828 1 96.94 179 ALA A N 1
ATOM 1431 C CA . ALA A 1 179 ? 6.391 2.93 11.906 1 96.94 179 ALA A CA 1
ATOM 1432 C C . ALA A 1 179 ? 7.484 2.053 12.516 1 96.94 179 ALA A C 1
ATOM 1434 O O . ALA A 1 179 ? 8.312 2.533 13.289 1 96.94 179 ALA A O 1
ATOM 1435 N N . ASP A 1 180 ? 7.473 0.763 12.203 1 95.81 180 ASP A N 1
ATOM 1436 C CA . ASP A 1 180 ? 8.523 -0.152 12.641 1 95.81 180 ASP A CA 1
ATOM 1437 C C . ASP A 1 180 ? 9.906 0.415 12.344 1 95.81 180 ASP A C 1
ATOM 1439 O O . ASP A 1 180 ? 10.297 0.528 11.18 1 95.81 180 ASP A O 1
ATOM 1443 N N . LEU A 1 181 ? 10.633 0.695 13.344 1 94 181 LEU A N 1
ATOM 1444 C CA . LEU A 1 181 ? 11.875 1.446 13.211 1 94 181 LEU A CA 1
ATOM 1445 C C . LEU A 1 181 ? 12.938 0.625 12.484 1 94 181 LEU A C 1
ATOM 1447 O O . LEU A 1 181 ? 13.742 1.174 11.727 1 94 181 LEU A O 1
ATOM 1451 N N . GLU A 1 182 ? 12.953 -0.666 12.711 1 94.75 182 GLU A N 1
ATOM 1452 C CA . GLU A 1 182 ? 13.906 -1.497 11.992 1 94.75 182 GLU A CA 1
ATOM 1453 C C . GLU A 1 182 ? 13.688 -1.405 10.484 1 94.75 182 GLU A C 1
ATOM 1455 O O . GLU A 1 182 ? 14.641 -1.26 9.719 1 94.75 182 GLU A O 1
ATOM 1460 N N . ARG A 1 183 ? 12.492 -1.495 10.109 1 96.56 183 ARG A N 1
ATOM 1461 C CA . ARG A 1 183 ? 12.18 -1.386 8.688 1 96.56 183 ARG A CA 1
ATOM 1462 C C . ARG A 1 183 ? 12.5 0.008 8.164 1 96.56 183 ARG A C 1
ATOM 1464 O O . ARG A 1 183 ? 13.07 0.152 7.078 1 96.56 183 ARG A O 1
ATOM 1471 N N . VAL A 1 184 ? 12.164 1.023 8.953 1 97.38 184 VAL A N 1
ATOM 1472 C CA . VAL A 1 184 ? 12.453 2.398 8.57 1 97.38 184 VAL A CA 1
ATOM 1473 C C . VAL A 1 184 ? 13.961 2.564 8.352 1 97.38 184 VAL A C 1
ATOM 1475 O O . VAL A 1 184 ? 14.391 3.248 7.422 1 97.38 184 VAL A O 1
ATOM 1478 N N . ASN A 1 185 ? 14.703 1.97 9.18 1 96.81 185 ASN A N 1
ATOM 1479 C CA . ASN A 1 185 ? 16.156 2.061 9.047 1 96.81 185 ASN A CA 1
ATOM 1480 C C . ASN A 1 185 ? 16.641 1.49 7.715 1 96.81 185 ASN A C 1
ATOM 1482 O O . ASN A 1 185 ? 17.547 2.045 7.09 1 96.81 185 ASN A O 1
ATOM 1486 N N . HIS A 1 186 ? 16.094 0.409 7.281 1 97.38 186 HIS A N 1
ATOM 1487 C CA . HIS A 1 186 ? 16.422 -0.14 5.973 1 97.38 186 HIS A CA 1
ATOM 1488 C C . HIS A 1 186 ? 15.969 0.794 4.855 1 97.38 186 HIS A C 1
ATOM 1490 O O . HIS A 1 186 ? 16.688 0.989 3.873 1 97.38 186 HIS A O 1
ATOM 1496 N N . VAL A 1 187 ? 14.789 1.372 5.016 1 97.75 187 VAL A N 1
ATOM 1497 C CA . VAL A 1 187 ? 14.219 2.27 4.012 1 97.75 187 VAL A CA 1
ATOM 1498 C C . VAL A 1 187 ? 15.094 3.516 3.885 1 97.75 187 VAL A C 1
ATOM 1500 O O . VAL A 1 187 ? 15.336 4 2.777 1 97.75 187 VAL A O 1
ATOM 1503 N N . ARG A 1 188 ? 15.586 4.027 4.984 1 97.81 188 ARG A N 1
ATOM 1504 C CA . ARG A 1 188 ? 16.391 5.246 5.004 1 97.81 188 ARG A CA 1
ATOM 1505 C C . ARG A 1 188 ? 17.672 5.066 4.211 1 97.81 188 ARG A C 1
ATOM 1507 O O . ARG A 1 188 ? 18.297 6.047 3.797 1 97.81 188 ARG A O 1
ATOM 1514 N N . LYS A 1 189 ? 18.062 3.818 4.008 1 96.56 189 LYS A N 1
ATOM 1515 C CA . LYS A 1 189 ? 19.25 3.541 3.209 1 96.56 189 LYS A CA 1
ATOM 1516 C C . LYS A 1 189 ? 18.969 3.697 1.719 1 96.56 189 LYS A C 1
ATOM 1518 O O . LYS A 1 189 ? 19.891 3.83 0.911 1 96.56 189 LYS A O 1
ATOM 1523 N N . LEU A 1 190 ? 17.703 3.707 1.351 1 95.75 190 LEU A N 1
ATOM 1524 C CA . LEU A 1 190 ? 17.312 3.693 -0.053 1 95.75 190 LEU A CA 1
ATOM 1525 C C . LEU A 1 190 ? 16.859 5.078 -0.506 1 95.75 190 LEU A C 1
ATOM 1527 O O . LEU A 1 190 ? 16.766 5.34 -1.707 1 95.75 190 LEU A O 1
ATOM 1531 N N . PHE A 1 191 ? 16.531 5.969 0.461 1 96.25 191 PHE A N 1
ATOM 1532 C CA . PHE A 1 191 ? 15.961 7.266 0.139 1 96.25 191 PHE A CA 1
ATOM 1533 C C . PHE A 1 191 ? 16.797 8.391 0.718 1 96.25 191 PHE A C 1
ATOM 1535 O O . PHE A 1 191 ? 17.375 8.258 1.799 1 96.25 191 PHE A O 1
ATOM 1542 N N . ASP A 1 192 ? 16.781 9.453 0.018 1 96.12 192 ASP A N 1
A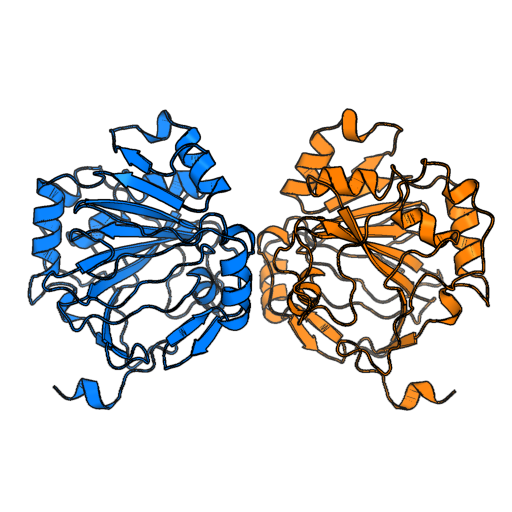TOM 1543 C CA . ASP A 1 192 ? 17.406 10.648 0.57 1 96.12 192 ASP A CA 1
ATOM 1544 C C . ASP A 1 192 ? 16.469 11.375 1.53 1 96.12 192 ASP A C 1
ATOM 1546 O O . ASP A 1 192 ? 15.281 11.539 1.239 1 96.12 192 ASP A O 1
ATOM 1550 N N . LEU A 1 193 ? 17.062 11.758 2.646 1 97.69 193 LEU A N 1
ATOM 1551 C CA . LEU A 1 193 ? 16.312 12.523 3.635 1 97.69 193 LEU A CA 1
ATOM 1552 C C . LEU A 1 193 ? 16.141 13.969 3.189 1 97.69 193 LEU A C 1
ATOM 1554 O O . LEU A 1 193 ? 17.109 14.602 2.744 1 97.69 193 LEU A O 1
ATOM 1558 N N . VAL A 1 194 ? 14.945 14.492 3.254 1 97.69 194 VAL A N 1
ATOM 1559 C CA . VAL A 1 194 ? 14.688 15.891 2.922 1 97.69 194 VAL A CA 1
ATOM 1560 C C . VAL A 1 194 ? 14.094 16.609 4.133 1 97.69 194 VAL A C 1
ATOM 1562 O O . VAL A 1 194 ? 13.117 16.141 4.719 1 97.69 194 VAL A O 1
ATOM 1565 N N . HIS A 1 195 ? 14.695 17.672 4.559 1 98.12 195 HIS A N 1
ATOM 1566 C CA . HIS A 1 195 ? 14.125 18.578 5.555 1 98.12 195 HIS A CA 1
ATOM 1567 C C . HIS A 1 195 ? 13.195 19.594 4.914 1 98.12 195 HIS A C 1
ATOM 1569 O O . HIS A 1 195 ? 13.609 20.344 4.02 1 98.12 195 HIS A O 1
ATOM 1575 N N . LEU A 1 196 ? 11.977 19.641 5.348 1 97.88 196 LEU A N 1
ATOM 1576 C CA . LEU A 1 196 ? 11.008 20.562 4.777 1 97.88 196 LEU A CA 1
ATOM 1577 C C . LEU A 1 196 ? 11.102 21.938 5.441 1 97.88 196 LEU A C 1
ATOM 1579 O O . LEU A 1 196 ? 10.32 22.25 6.344 1 97.88 196 LEU A O 1
ATOM 1583 N N . GLU A 1 197 ? 11.977 22.703 4.945 1 98.38 197 GLU A N 1
ATOM 1584 C CA . GLU A 1 197 ? 12.07 24.078 5.426 1 98.38 197 GLU A CA 1
ATOM 1585 C C . GLU A 1 197 ? 11.008 24.969 4.777 1 98.38 197 GLU A C 1
ATOM 1587 O O . GLU A 1 197 ? 10.961 25.094 3.551 1 98.38 197 GLU A O 1
ATOM 1592 N N . LEU A 1 198 ? 10.203 25.594 5.57 1 98.69 198 LEU A N 1
ATOM 1593 C CA . LEU A 1 198 ? 9.039 26.344 5.117 1 98.69 198 LEU A CA 1
ATOM 1594 C C . LEU A 1 198 ? 8.984 27.719 5.785 1 98.69 198 LEU A C 1
ATOM 1596 O O . LEU A 1 198 ? 9.273 27.844 6.977 1 98.69 198 LEU A O 1
ATOM 1600 N N . ASP A 1 199 ? 8.664 28.688 5.012 1 98.62 199 ASP A N 1
ATOM 1601 C CA . ASP A 1 199 ? 8.289 29.984 5.594 1 98.62 199 ASP A CA 1
ATOM 1602 C C . ASP A 1 199 ? 6.832 29.984 6.043 1 98.62 199 ASP A C 1
ATOM 1604 O O . ASP A 1 199 ? 6.055 29.109 5.645 1 98.62 199 ASP A O 1
ATOM 1608 N N . GLU A 1 200 ? 6.512 30.984 6.934 1 98.44 200 GLU A N 1
ATOM 1609 C CA . GLU A 1 200 ? 5.113 31.125 7.332 1 98.44 200 GLU A CA 1
ATOM 1610 C C . GLU A 1 200 ? 4.203 31.266 6.117 1 98.44 200 GLU A C 1
ATOM 1612 O O . GLU A 1 200 ? 4.508 32.031 5.191 1 98.44 200 GLU A O 1
ATOM 1617 N N . GLY A 1 201 ? 3.152 30.422 6.035 1 98.44 201 GLY A N 1
ATOM 1618 C CA . GLY A 1 201 ? 2.207 30.484 4.934 1 98.44 201 GLY A CA 1
ATOM 1619 C C . GLY A 1 201 ? 2.484 29.469 3.848 1 98.44 201 GLY A C 1
ATOM 1620 O O . GLY A 1 201 ? 1.632 29.219 2.994 1 98.44 201 GLY A O 1
ATOM 1621 N N . ASP A 1 202 ? 3.738 28.875 3.881 1 98.25 202 ASP A N 1
ATOM 1622 C CA . ASP A 1 202 ? 4.027 27.75 2.996 1 98.25 202 ASP A CA 1
ATOM 1623 C C . ASP A 1 202 ? 3.32 26.469 3.469 1 98.25 202 ASP A C 1
ATOM 1625 O O . ASP A 1 202 ? 3.008 26.344 4.652 1 98.25 202 ASP A O 1
ATOM 1629 N N . ALA A 1 203 ? 3.061 25.594 2.52 1 98.25 203 ALA A N 1
ATOM 1630 C CA . ALA A 1 203 ? 2.422 24.328 2.904 1 98.25 203 ALA A CA 1
ATOM 1631 C C . ALA A 1 203 ? 3 23.156 2.117 1 98.25 203 ALA A C 1
ATOM 1633 O O . ALA A 1 203 ? 3.559 23.344 1.033 1 98.25 203 ALA A O 1
ATOM 1634 N N . CYS A 1 204 ? 2.904 22.031 2.678 1 98.56 204 CYS A N 1
ATOM 1635 C CA . CYS A 1 204 ? 3.234 20.781 2.029 1 98.56 204 CYS A CA 1
ATOM 1636 C C . CYS A 1 204 ? 2.018 19.859 1.967 1 98.56 204 CYS A C 1
ATOM 1638 O O . CYS A 1 204 ? 1.369 19.609 2.984 1 98.56 204 CYS A O 1
ATOM 1640 N N . TYR A 1 205 ? 1.635 19.469 0.777 1 98.44 205 TYR A N 1
ATOM 1641 C CA . TYR A 1 205 ? 0.7 18.359 0.594 1 98.44 205 TYR A CA 1
ATOM 1642 C C . TYR A 1 205 ? 1.438 17.031 0.51 1 98.44 205 TYR A C 1
ATOM 1644 O O . TYR A 1 205 ? 2.395 16.891 -0.256 1 98.44 205 TYR A O 1
ATOM 1652 N N . PHE A 1 206 ? 1.015 16.047 1.3 1 98.75 206 PHE A N 1
ATOM 1653 C CA . PHE A 1 206 ? 1.76 14.797 1.188 1 98.75 206 PHE A CA 1
ATOM 1654 C C . PHE A 1 206 ? 0.841 13.594 1.39 1 98.75 206 PHE A C 1
ATOM 1656 O O . PHE A 1 206 ? -0.148 13.68 2.121 1 98.75 206 PHE A O 1
ATOM 1663 N N . HIS A 1 207 ? 1.12 12.523 0.74 1 98.88 207 HIS A N 1
ATOM 1664 C CA . HIS A 1 207 ? 0.377 11.266 0.71 1 98.88 207 HIS A CA 1
ATOM 1665 C C . HIS A 1 207 ? 0.374 10.594 2.08 1 98.88 207 HIS A C 1
ATOM 1667 O O . HIS A 1 207 ? 1.372 10.641 2.803 1 98.88 207 HIS A O 1
ATOM 1673 N N . SER A 1 208 ? -0.63 9.898 2.369 1 98.88 208 SER A N 1
ATOM 1674 C CA . SER A 1 208 ? -0.857 9.328 3.693 1 98.88 208 SER A CA 1
ATOM 1675 C C . SER A 1 208 ? 0.177 8.258 4.02 1 98.88 208 SER A C 1
ATOM 1677 O O . SER A 1 208 ? 0.412 7.945 5.188 1 98.88 208 SER A O 1
ATOM 1679 N N . ASN A 1 209 ? 0.848 7.711 2.998 1 98.88 209 ASN A N 1
ATOM 1680 C CA . ASN A 1 209 ? 1.855 6.676 3.211 1 98.88 209 ASN A CA 1
ATOM 1681 C C . ASN A 1 209 ? 3.268 7.254 3.188 1 98.88 209 ASN A C 1
ATOM 1683 O O . ASN A 1 209 ? 4.246 6.512 3.268 1 98.88 209 ASN A O 1
ATOM 1687 N N . LEU A 1 210 ? 3.424 8.539 3.029 1 98.81 210 LEU A N 1
ATOM 1688 C CA . LEU A 1 210 ? 4.758 9.125 3.018 1 98.81 210 LEU A CA 1
ATOM 1689 C C . LEU A 1 210 ? 5.398 9.047 4.398 1 98.81 210 LEU A C 1
ATOM 1691 O O . LEU A 1 210 ? 4.82 9.516 5.383 1 98.81 210 LEU A O 1
ATOM 1695 N N . LEU A 1 211 ? 6.551 8.453 4.477 1 98.81 211 LEU A N 1
ATOM 1696 C CA . LEU A 1 211 ? 7.289 8.422 5.734 1 98.81 211 LEU A CA 1
ATOM 1697 C C . LEU A 1 211 ? 7.785 9.812 6.109 1 98.81 211 LEU A C 1
ATOM 1699 O O . LEU A 1 211 ? 8.367 10.516 5.277 1 98.81 211 LEU A O 1
ATOM 1703 N N . HIS A 1 212 ? 7.512 10.188 7.352 1 98.62 212 HIS A N 1
ATOM 1704 C CA . HIS A 1 212 ? 7.938 11.5 7.828 1 98.62 212 HIS A CA 1
ATOM 1705 C C . HIS A 1 212 ? 8.117 11.508 9.344 1 98.62 212 HIS A C 1
ATOM 1707 O O . HIS A 1 212 ? 7.66 10.586 10.031 1 98.62 212 HIS A O 1
ATOM 1713 N N . CYS A 1 213 ? 8.836 12.406 9.781 1 97.88 213 CYS A N 1
ATOM 1714 C CA . CYS A 1 213 ? 9.109 12.656 11.195 1 97.88 213 CYS A CA 1
ATOM 1715 C C . CYS A 1 213 ? 9.484 14.109 11.43 1 97.88 213 CYS A C 1
ATOM 1717 O O . CYS A 1 213 ? 9.398 14.938 10.516 1 97.88 213 CYS A O 1
ATOM 1719 N N . SER A 1 214 ? 9.758 14.469 12.625 1 97.75 214 SER A N 1
ATOM 1720 C CA . SER A 1 214 ? 10.336 15.766 12.945 1 97.75 214 SER A CA 1
ATOM 1721 C C . SER A 1 214 ? 11.188 15.695 14.203 1 97.75 214 SER A C 1
ATOM 1723 O O . SER A 1 214 ? 10.867 14.961 15.141 1 97.75 214 SER A O 1
ATOM 1725 N N . SER A 1 215 ? 12.258 16.453 14.234 1 97.25 215 SER A N 1
ATOM 1726 C CA . SER A 1 215 ? 13.164 16.5 15.383 1 97.25 215 SER A CA 1
ATOM 1727 C C . SER A 1 215 ? 12.617 17.406 16.484 1 97.25 215 SER A C 1
ATOM 1729 O O . SER A 1 215 ? 11.617 18.094 16.281 1 97.25 215 SER A O 1
ATOM 1731 N N . GLN A 1 216 ? 13.266 17.328 17.562 1 97.44 216 GLN A N 1
ATOM 1732 C CA . GLN A 1 216 ? 12.961 18.25 18.656 1 97.44 216 GLN A CA 1
ATOM 1733 C C . GLN A 1 216 ? 13.266 19.688 18.281 1 97.44 216 GLN A C 1
ATOM 1735 O O . GLN A 1 216 ? 14.062 19.938 17.375 1 97.44 216 GLN A O 1
ATOM 1740 N N . ASN A 1 217 ? 12.531 20.594 18.953 1 98.19 217 ASN A N 1
ATOM 1741 C CA . ASN A 1 217 ? 12.867 22 18.828 1 98.19 217 ASN A CA 1
ATOM 1742 C C . ASN A 1 217 ? 13.984 22.391 19.797 1 98.19 217 ASN A C 1
ATOM 1744 O O . ASN A 1 217 ? 13.75 22.547 21 1 98.19 217 ASN A O 1
ATOM 1748 N N . ASN A 1 218 ? 15.117 22.625 19.266 1 96.31 218 ASN A N 1
ATOM 1749 C CA . ASN A 1 218 ? 16.266 23 20.078 1 96.31 218 ASN A CA 1
ATOM 1750 C C . ASN A 1 218 ? 16.609 24.469 19.891 1 96.31 218 ASN A C 1
ATOM 1752 O O . ASN A 1 218 ? 17.688 24.906 20.297 1 96.31 218 ASN A O 1
ATOM 1756 N N . SER A 1 219 ? 15.773 25.156 19.359 1 97.88 219 SER A N 1
ATOM 1757 C CA . SER A 1 219 ? 16.016 26.578 19.078 1 97.88 219 SER A CA 1
ATOM 1758 C C . SER A 1 219 ? 15.195 27.469 19.984 1 97.88 219 SER A C 1
ATOM 1760 O O . SER A 1 219 ? 14.344 27 20.734 1 97.88 219 SER A O 1
ATOM 1762 N N . ALA A 1 220 ? 15.445 28.812 19.875 1 98.19 220 ALA A N 1
ATOM 1763 C CA . ALA A 1 220 ? 14.719 29.812 20.656 1 98.19 220 ALA A CA 1
ATOM 1764 C C . ALA A 1 220 ? 13.43 30.234 19.938 1 98.19 220 ALA A C 1
ATOM 1766 O O . ALA A 1 220 ? 12.656 31.031 20.469 1 98.19 220 ALA A O 1
ATOM 1767 N N . ARG A 1 221 ? 13.188 29.656 18.812 1 98.12 221 ARG A N 1
ATOM 1768 C CA . ARG A 1 221 ? 12.023 30.047 18 1 98.12 221 ARG A CA 1
ATOM 1769 C C . ARG A 1 221 ? 10.922 29 18.109 1 98.12 221 ARG A C 1
ATOM 1771 O O . ARG A 1 221 ? 11.188 27.797 18.125 1 98.12 221 ARG A O 1
ATOM 1778 N N . ARG A 1 222 ? 9.727 29.5 18.203 1 97.56 222 ARG A N 1
ATOM 1779 C CA . ARG A 1 222 ? 8.539 28.641 18.156 1 97.56 222 ARG A CA 1
ATOM 1780 C C . ARG A 1 222 ? 8.352 28.031 16.781 1 97.56 222 ARG A C 1
ATOM 1782 O O . ARG A 1 222 ? 8.648 28.672 15.766 1 97.56 222 ARG A O 1
ATOM 1789 N N . ARG A 1 223 ? 7.812 26.844 16.734 1 98.44 223 ARG A N 1
ATOM 1790 C CA . ARG A 1 223 ? 7.453 26.203 15.484 1 98.44 223 ARG A CA 1
ATOM 1791 C C . ARG A 1 223 ? 6.066 25.578 15.562 1 98.44 223 ARG A C 1
ATOM 1793 O O . ARG A 1 223 ? 5.934 24.375 15.844 1 98.44 223 ARG A O 1
ATOM 1800 N N . TRP A 1 224 ? 5.051 26.375 15.234 1 98.75 224 TRP A N 1
ATOM 1801 C CA . TRP A 1 224 ? 3.68 25.875 15.188 1 98.75 224 TRP A CA 1
ATOM 1802 C C . TRP A 1 224 ? 3.277 25.547 13.75 1 98.75 224 TRP A C 1
ATOM 1804 O O . TRP A 1 224 ? 3.738 26.188 12.805 1 98.75 224 TRP A O 1
ATOM 1814 N N . ALA A 1 225 ? 2.529 24.531 13.625 1 98.75 225 ALA A N 1
ATOM 1815 C CA . ALA A 1 225 ? 1.979 24.109 12.336 1 98.75 225 ALA A CA 1
ATOM 1816 C C . ALA A 1 225 ? 0.559 23.578 12.492 1 98.75 225 ALA A C 1
ATOM 1818 O O . ALA A 1 225 ? 0.201 23.047 13.547 1 98.75 225 ALA A O 1
ATOM 1819 N N . ILE A 1 226 ? -0.242 23.75 11.492 1 98.69 226 ILE A N 1
ATOM 1820 C CA . ILE A 1 226 ? -1.542 23.094 11.406 1 98.69 226 ILE A CA 1
ATOM 1821 C C . ILE A 1 226 ? -1.507 22.016 10.336 1 98.69 226 ILE A C 1
ATOM 1823 O O . ILE A 1 226 ? -1.067 22.25 9.211 1 98.69 226 ILE A O 1
ATOM 1827 N N . VAL A 1 227 ? -1.901 20.828 10.703 1 98.81 227 VAL A N 1
ATOM 1828 C CA . VAL A 1 227 ? -2.029 19.734 9.75 1 98.81 227 VAL A CA 1
ATOM 1829 C C . VAL A 1 227 ? -3.504 19.375 9.578 1 98.81 227 VAL A C 1
ATOM 1831 O O . VAL A 1 227 ? -4.203 19.078 10.555 1 98.81 227 VAL A O 1
ATOM 1834 N N . THR A 1 228 ? -3.951 19.438 8.383 1 98.81 228 THR A N 1
ATOM 1835 C CA . THR A 1 228 ? -5.309 19.016 8.055 1 98.81 228 THR A CA 1
ATOM 1836 C C . THR A 1 228 ? -5.297 17.766 7.18 1 98.81 228 THR A C 1
ATOM 1838 O O . THR A 1 228 ? -4.699 17.766 6.102 1 98.81 228 THR A O 1
ATOM 1841 N N . ALA A 1 229 ? -5.941 16.75 7.66 1 98.75 229 ALA A N 1
ATOM 1842 C CA . ALA A 1 229 ? -6.047 15.484 6.945 1 98.75 229 ALA A CA 1
ATOM 1843 C C . ALA A 1 229 ? -7.34 15.422 6.133 1 98.75 229 ALA A C 1
ATOM 1845 O O . ALA A 1 229 ? -8.414 15.742 6.641 1 98.75 229 ALA A O 1
ATOM 1846 N N . PHE A 1 230 ? -7.176 15.055 4.918 1 98.81 230 PHE A N 1
ATOM 1847 C CA . PHE A 1 230 ? -8.32 14.875 4.031 1 98.81 230 PHE A CA 1
ATOM 1848 C C . PHE A 1 230 ? -8.438 13.422 3.586 1 98.81 230 PHE A C 1
ATOM 1850 O O . PHE A 1 230 ? -7.434 12.734 3.428 1 98.81 230 PHE A O 1
ATOM 1857 N N . ASN A 1 231 ? -9.656 13.016 3.449 1 98.69 231 ASN A N 1
ATOM 1858 C CA . ASN A 1 231 ? -10 11.703 2.914 1 98.69 231 ASN A CA 1
ATOM 1859 C C . ASN A 1 231 ? -10.852 11.812 1.655 1 98.69 231 ASN A C 1
ATOM 1861 O O . ASN A 1 231 ? -11.68 12.719 1.543 1 98.69 231 ASN A O 1
ATOM 1865 N N . ARG A 1 232 ? -10.586 10.992 0.698 1 98.38 232 ARG A N 1
ATOM 1866 C CA . ARG A 1 232 ? -11.484 10.953 -0.45 1 98.38 232 ARG A CA 1
ATOM 1867 C C . ARG A 1 232 ? -12.883 10.492 -0.037 1 98.38 232 ARG A C 1
ATOM 1869 O O . ARG A 1 232 ? -13.023 9.578 0.779 1 98.38 232 ARG A O 1
ATOM 1876 N N . ALA A 1 233 ? -13.844 11.055 -0.628 1 98.12 233 ALA A N 1
ATOM 1877 C CA . ALA A 1 233 ? -15.227 10.742 -0.283 1 98.12 233 ALA A CA 1
ATOM 1878 C C . ALA A 1 233 ? -15.531 9.266 -0.5 1 98.12 233 ALA A C 1
ATOM 1880 O O . ALA A 1 233 ? -16.297 8.664 0.263 1 98.12 233 ALA A O 1
ATOM 1881 N N . THR A 1 234 ? -14.953 8.633 -1.522 1 97.31 234 THR A N 1
ATOM 1882 C CA . THR A 1 234 ? -15.211 7.238 -1.855 1 97.31 234 THR A CA 1
ATOM 1883 C C . THR A 1 234 ? -14.547 6.309 -0.841 1 97.31 234 THR A C 1
ATOM 1885 O O . THR A 1 234 ? -14.789 5.102 -0.842 1 97.31 234 THR A O 1
ATOM 1888 N N . ASN A 1 235 ? -13.68 6.789 0.01 1 98.19 235 ASN A N 1
ATOM 1889 C CA . ASN A 1 235 ? -12.984 6.031 1.044 1 98.19 235 ASN A CA 1
ATOM 1890 C C . ASN A 1 235 ? -13.625 6.234 2.414 1 98.19 235 ASN A C 1
ATOM 1892 O O . ASN A 1 235 ? -12.922 6.406 3.412 1 98.19 235 ASN A O 1
ATOM 1896 N N . ASN A 1 236 ? -14.945 6.34 2.438 1 97.94 236 ASN A N 1
ATOM 1897 C CA . ASN A 1 236 ? -15.641 6.438 3.721 1 97.94 236 ASN A CA 1
ATOM 1898 C C . ASN A 1 236 ? -15.266 5.285 4.648 1 97.94 236 ASN A C 1
ATOM 1900 O O . ASN A 1 236 ? -15.312 4.121 4.246 1 97.94 236 ASN A O 1
ATOM 1904 N N . PRO A 1 237 ? -14.875 5.582 5.875 1 97.88 237 PRO A N 1
ATOM 1905 C CA . PRO A 1 237 ? -14.43 4.516 6.777 1 97.88 237 PRO A CA 1
ATOM 1906 C C . PRO A 1 237 ? -15.539 3.52 7.102 1 97.88 237 PRO A C 1
ATOM 1908 O O . PRO A 1 237 ? -16.719 3.846 6.98 1 97.88 237 PRO A O 1
ATOM 1911 N N . VAL A 1 238 ? -15.094 2.32 7.434 1 97.56 238 VAL A N 1
ATOM 1912 C CA . VAL A 1 238 ? -16.016 1.32 7.973 1 97.56 238 VAL A CA 1
ATOM 1913 C C . VAL A 1 238 ? -16.625 1.825 9.281 1 97.56 238 VAL A C 1
ATOM 1915 O O . VAL A 1 238 ? -15.906 2.025 10.266 1 97.56 238 VAL A O 1
ATOM 1918 N N . PRO A 1 239 ? -17.891 1.992 9.352 1 95.56 239 PRO A N 1
ATOM 1919 C CA . PRO A 1 239 ? -18.531 2.627 10.508 1 95.56 239 PRO A CA 1
ATOM 1920 C C . PRO A 1 239 ? -18.203 1.911 11.82 1 95.56 239 PRO A C 1
ATOM 1922 O O . PRO A 1 239 ? -17.953 2.562 12.836 1 95.56 239 PRO A O 1
ATOM 1925 N N . GLU A 1 240 ? -18.109 0.604 11.852 1 93.19 240 GLU A N 1
ATOM 1926 C CA . GLU A 1 240 ? -17.891 -0.198 13.055 1 93.19 240 GLU A CA 1
ATOM 1927 C C . GLU A 1 240 ? -16.469 0.004 13.594 1 93.19 240 GLU A C 1
ATOM 1929 O O . GLU A 1 240 ? -16.203 -0.297 14.758 1 93.19 240 GLU A O 1
ATOM 1934 N N . GLU A 1 241 ? -15.664 0.545 12.734 1 93.38 241 GLU A N 1
ATOM 1935 C CA . GLU A 1 241 ? -14.25 0.626 13.094 1 93.38 241 GLU A CA 1
ATOM 1936 C C . GLU A 1 241 ? -13.789 2.076 13.203 1 93.38 241 GLU A C 1
ATOM 1938 O O . GLU A 1 241 ? -12.695 2.352 13.688 1 93.38 241 GLU A O 1
ATOM 1943 N N . SER A 1 242 ? -14.625 3.012 12.836 1 93.38 242 SER A N 1
ATOM 1944 C CA . SER A 1 242 ? -14.188 4.391 12.625 1 93.38 242 SER A CA 1
ATOM 1945 C C . SER A 1 242 ? -14.273 5.195 13.922 1 93.38 242 SER A C 1
ATOM 1947 O O . SER A 1 242 ? -13.586 6.203 14.078 1 93.38 242 SER A O 1
ATOM 1949 N N . HIS A 1 243 ? -15.109 4.789 14.891 1 90.5 243 HIS A N 1
ATOM 1950 C CA . HIS A 1 243 ? -15.312 5.586 16.094 1 90.5 243 HIS A CA 1
ATOM 1951 C C . HIS A 1 243 ? -14.016 5.727 16.891 1 90.5 243 HIS A C 1
ATOM 1953 O O . HIS A 1 243 ? -13.312 4.738 17.125 1 90.5 243 HIS A O 1
ATOM 1959 N N . PRO A 1 244 ? -13.656 6.988 17.234 1 91.56 244 PRO A N 1
ATOM 1960 C CA . PRO A 1 244 ? -14.445 8.227 17.266 1 91.56 244 PRO A CA 1
ATOM 1961 C C . PRO A 1 244 ? -14.164 9.117 16.047 1 91.56 244 PRO A C 1
ATOM 1963 O O . PRO A 1 244 ? -14.531 10.297 16.062 1 91.56 244 PRO A O 1
ATOM 1966 N N . TRP A 1 245 ? -13.547 8.609 15.109 1 93.38 245 TRP A N 1
ATOM 1967 C CA . TRP A 1 245 ? -13.203 9.398 13.938 1 93.38 245 TRP A CA 1
ATOM 1968 C C . TRP A 1 245 ? -14.391 9.516 12.984 1 93.38 245 TRP A C 1
ATOM 1970 O O . TRP A 1 245 ? -15.258 8.641 12.961 1 93.38 245 TRP A O 1
ATOM 1980 N N . PRO A 1 246 ? -14.359 10.555 12.242 1 93.62 246 PRO A N 1
ATOM 1981 C CA . PRO A 1 246 ? -15.578 10.875 11.5 1 93.62 246 PRO A CA 1
ATOM 1982 C C . PRO A 1 246 ? -15.773 9.977 10.281 1 93.62 246 PRO A C 1
ATOM 1984 O O . PRO A 1 246 ? -14.797 9.492 9.695 1 93.62 246 PRO A O 1
ATOM 1987 N N . LEU A 1 247 ? -17.062 9.805 9.922 1 97 247 LEU A N 1
ATOM 1988 C CA . LEU A 1 247 ? -17.469 9.336 8.602 1 97 247 LEU A CA 1
ATOM 1989 C C . LEU A 1 247 ? -17.547 10.492 7.613 1 97 247 LEU A C 1
ATOM 1991 O O . LEU A 1 247 ? -17.281 11.641 7.969 1 97 247 LEU A O 1
ATOM 1995 N N . TYR A 1 248 ? -17.812 10.172 6.43 1 97.56 248 TYR A N 1
ATOM 1996 C CA . TYR A 1 248 ? -17.922 11.172 5.375 1 97.56 248 TYR A CA 1
ATOM 1997 C C . TYR A 1 248 ? -18.891 12.273 5.762 1 97.56 248 TYR A C 1
ATOM 1999 O O . TYR A 1 248 ? -20.047 12 6.125 1 97.56 248 TYR A O 1
ATOM 2007 N N . THR A 1 249 ? -18.391 13.453 5.723 1 96.56 249 THR A N 1
ATOM 2008 C CA . THR A 1 249 ? -19.172 14.688 5.801 1 96.56 249 THR A CA 1
ATOM 2009 C C . THR A 1 249 ? -18.75 15.664 4.703 1 96.56 249 THR A C 1
ATOM 2011 O O . THR A 1 249 ? -17.594 16.078 4.645 1 96.56 249 THR A O 1
ATOM 2014 N N . PRO A 1 250 ? -19.672 16.047 3.852 1 96.38 250 PRO A N 1
ATOM 2015 C CA . PRO A 1 250 ? -19.281 16.938 2.752 1 96.38 250 PRO A CA 1
ATOM 2016 C C . PRO A 1 250 ? -18.688 18.25 3.238 1 96.38 250 PRO A C 1
ATOM 2018 O O . PRO A 1 250 ? -19.141 18.812 4.238 1 96.38 250 PRO A O 1
ATOM 2021 N N . ILE A 1 251 ? -17.688 18.719 2.555 1 95.19 251 ILE A N 1
ATOM 2022 C CA . ILE A 1 251 ? -17.109 20.031 2.83 1 95.19 251 ILE A CA 1
ATOM 2023 C C . ILE A 1 251 ? -17.938 21.109 2.135 1 95.19 251 ILE A C 1
ATOM 2025 O O . ILE A 1 251 ? -18.266 20.984 0.954 1 95.19 251 ILE A O 1
ATOM 2029 N N . GLN A 1 252 ? -18.312 22.078 2.859 1 94.62 252 GLN A N 1
ATOM 2030 C CA . GLN A 1 252 ? -18.781 23.312 2.23 1 94.62 252 GLN A CA 1
ATOM 2031 C C . GLN A 1 252 ? -17.609 24.172 1.758 1 94.62 252 GLN A C 1
ATOM 2033 O O . GLN A 1 252 ? -17.062 24.953 2.527 1 94.62 252 GLN A O 1
ATOM 2038 N N . MET A 1 253 ? -17.391 24.094 0.507 1 96.44 253 MET A N 1
ATOM 2039 C CA . MET A 1 253 ? -16.234 24.781 -0.053 1 96.44 253 MET A CA 1
ATOM 2040 C C . MET A 1 253 ? -16.406 26.297 0.059 1 96.44 253 MET A C 1
ATOM 2042 O O . MET A 1 253 ? -17.5 26.828 -0.16 1 96.44 253 MET A O 1
ATOM 2046 N N . MET A 1 254 ? -15.32 26.953 0.388 1 97.38 254 MET A N 1
ATOM 2047 C CA . MET A 1 254 ? -15.305 28.406 0.556 1 97.38 254 MET A CA 1
ATOM 2048 C C . MET A 1 254 ? -14.336 29.062 -0.424 1 97.38 254 MET A C 1
ATOM 2050 O O . MET A 1 254 ? -13.391 28.422 -0.883 1 97.38 254 MET A O 1
ATOM 2054 N N . PRO A 1 255 ? -14.594 30.297 -0.738 1 96.88 255 PRO A N 1
ATOM 2055 C CA . PRO A 1 255 ? -13.648 31.016 -1.593 1 96.88 255 PRO A CA 1
ATOM 2056 C C . PRO A 1 255 ? -12.281 31.188 -0.939 1 96.88 255 PRO A C 1
ATOM 2058 O O . PRO A 1 255 ? -12.156 31.062 0.282 1 96.88 255 PRO A O 1
ATOM 2061 N N . ASN A 1 256 ? -11.297 31.531 -1.707 1 97 256 ASN A N 1
ATOM 2062 C CA . ASN A 1 256 ? -9.906 31.578 -1.269 1 97 256 ASN A CA 1
ATOM 2063 C C . ASN A 1 256 ? -9.68 32.688 -0.242 1 97 256 ASN A C 1
ATOM 2065 O O . ASN A 1 256 ? -8.664 32.688 0.462 1 97 256 ASN A O 1
ATOM 2069 N N . ASP A 1 257 ? -10.578 33.625 -0.121 1 96.56 257 ASP A N 1
ATOM 2070 C CA . ASP A 1 257 ? -10.383 34.75 0.809 1 96.56 257 ASP A CA 1
ATOM 2071 C C . ASP A 1 257 ? -11.195 34.531 2.084 1 96.56 257 ASP A C 1
ATOM 2073 O O . ASP A 1 257 ? -11.336 35.469 2.891 1 96.56 257 ASP A O 1
ATOM 2077 N N . ALA A 1 258 ? -11.758 33.344 2.201 1 98.12 258 ALA A N 1
ATOM 2078 C CA . ALA A 1 258 ? -12.664 33.062 3.312 1 98.12 258 ALA A CA 1
ATOM 2079 C C . ALA A 1 258 ? -11.953 33.219 4.652 1 98.12 258 ALA A C 1
ATOM 2081 O O . ALA A 1 258 ? -12.555 33.719 5.621 1 98.12 258 ALA A O 1
ATOM 2082 N N . LEU A 1 259 ? -10.719 32.781 4.75 1 98.31 259 LEU A N 1
ATOM 2083 C CA . LEU A 1 259 ? -9.984 32.938 6 1 98.31 259 LEU A CA 1
ATOM 2084 C C . LEU A 1 259 ? -9.844 34.406 6.395 1 98.31 259 LEU A C 1
ATOM 2086 O O . LEU A 1 259 ? -10.094 34.75 7.547 1 98.31 259 LEU A O 1
ATOM 2090 N N . LEU A 1 260 ? -9.477 35.219 5.473 1 97.62 260 LEU A N 1
ATOM 2091 C CA . LEU A 1 260 ? -9.297 36.656 5.727 1 97.62 260 LEU A CA 1
ATOM 2092 C C . LEU A 1 260 ? -10.609 37.312 6.137 1 97.62 260 LEU A C 1
ATOM 2094 O O . LEU A 1 260 ? -10.625 38.219 6.969 1 97.62 260 LEU A O 1
ATOM 2098 N N . LYS A 1 261 ? -11.719 36.844 5.609 1 98.06 261 LYS A N 1
ATOM 2099 C CA . LYS A 1 261 ? -13.023 37.438 5.832 1 98.06 261 LYS A CA 1
ATOM 2100 C C . LYS A 1 261 ? -13.68 36.906 7.094 1 98.06 261 LYS A C 1
ATOM 2102 O O . LYS A 1 261 ? -14.641 37.469 7.602 1 98.06 261 LYS A O 1
ATOM 2107 N N . CYS A 1 262 ? -13.211 35.75 7.566 1 98.19 262 CYS A N 1
ATOM 2108 C CA . CYS A 1 262 ? -13.812 35.125 8.734 1 98.19 262 CYS A CA 1
ATOM 2109 C C . CYS A 1 262 ? -13.539 35.938 9.992 1 98.19 262 CYS A C 1
ATOM 2111 O O . CYS A 1 262 ? -12.391 36.281 10.289 1 98.19 262 CYS A O 1
ATOM 2113 N N . GLU A 1 263 ? -14.562 36.188 10.781 1 97.19 263 GLU A N 1
ATOM 2114 C CA . GLU A 1 263 ? -14.414 36.969 11.992 1 97.19 263 GLU A CA 1
ATOM 2115 C C . GLU A 1 263 ? -14.68 36.156 13.242 1 97.19 263 GLU A C 1
ATOM 2117 O O . GLU A 1 263 ? -14.656 36.688 14.359 1 97.19 263 GLU A O 1
ATOM 2122 N N . ASN A 1 264 ? -14.93 34.906 13.055 1 96.69 264 ASN A N 1
ATOM 2123 C CA . ASN A 1 264 ? -15.156 34 14.18 1 96.69 264 ASN A CA 1
ATOM 2124 C C . ASN A 1 264 ? -13.852 33.406 14.711 1 96.69 264 ASN A C 1
ATOM 2126 O O . ASN A 1 264 ? -13.297 32.469 14.133 1 96.69 264 ASN A O 1
ATOM 2130 N N . PHE A 1 265 ? -13.422 33.844 15.859 1 95.38 265 PHE A N 1
ATOM 2131 C CA . PHE A 1 265 ? -12.133 33.438 16.406 1 95.38 265 PHE A CA 1
ATOM 2132 C C . PHE A 1 265 ? -12.305 32.406 17.516 1 95.38 265 PHE A C 1
ATOM 2134 O O . PHE A 1 265 ? -11.414 31.594 17.766 1 95.38 265 PHE A O 1
ATOM 2141 N N . THR A 1 266 ? -13.555 32.438 18.172 1 91.12 266 THR A N 1
ATOM 2142 C CA . THR A 1 266 ? -13.555 31.688 19.438 1 91.12 266 THR A CA 1
ATOM 2143 C C . THR A 1 266 ? -14.75 30.75 19.516 1 91.12 266 THR A C 1
ATOM 2145 O O . THR A 1 266 ? -14.836 29.922 20.422 1 91.12 266 THR A O 1
ATOM 2148 N N . ASP A 1 267 ? -15.703 30.859 18.641 1 95.12 267 ASP A N 1
ATOM 2149 C CA . ASP A 1 267 ? -16.75 29.844 18.609 1 95.12 267 ASP A CA 1
ATOM 2150 C C . ASP A 1 267 ? -16.25 28.547 18 1 95.12 267 ASP A C 1
ATOM 2152 O O . ASP A 1 267 ? -16.266 28.375 16.781 1 95.12 267 ASP A O 1
ATOM 2156 N N . LEU A 1 268 ? -15.977 27.625 18.922 1 95.81 268 LEU A N 1
ATOM 2157 C CA . LEU A 1 268 ? -15.359 26.359 18.5 1 95.81 268 LEU A CA 1
ATOM 2158 C C . LEU A 1 268 ? -16.344 25.203 18.625 1 95.81 268 LEU A C 1
ATOM 2160 O O . LEU A 1 268 ? -15.938 24.047 18.578 1 95.81 268 LEU A O 1
ATOM 2164 N N . SER A 1 269 ? -17.594 25.422 18.797 1 93.06 269 SER A N 1
ATOM 2165 C CA . SER A 1 269 ? -18.594 24.422 19.125 1 93.06 269 SER A CA 1
ATOM 2166 C C . SER A 1 269 ? -18.734 23.375 18.016 1 93.06 269 SER A C 1
ATOM 2168 O O . SER A 1 269 ? -19.109 22.234 18.281 1 93.06 269 SER A O 1
ATOM 2170 N N . GLY A 1 270 ? -18.344 23.531 16.859 1 92.94 270 GLY A N 1
ATOM 2171 C CA . GLY A 1 270 ? -18.5 22.594 15.766 1 92.94 270 GLY A CA 1
ATOM 2172 C C . GLY A 1 270 ? -17.266 21.734 15.531 1 92.94 270 GLY A C 1
ATOM 2173 O O . GLY A 1 270 ? -17.25 20.922 14.602 1 92.94 270 GLY A O 1
ATOM 2174 N N . LYS A 1 271 ? -16.188 21.672 16.281 1 94.94 271 LYS A N 1
ATOM 2175 C CA . LYS A 1 271 ? -14.906 21.062 15.953 1 94.94 271 LYS A CA 1
ATOM 2176 C C . LYS A 1 271 ? -14.773 19.688 16.578 1 94.94 271 LYS A C 1
ATOM 2178 O O . LYS A 1 271 ? -14.031 18.844 16.062 1 94.94 271 LYS A O 1
ATOM 2183 N N . ALA A 1 272 ? -15.352 19.344 17.703 1 94.5 272 ALA A N 1
ATOM 2184 C CA . ALA A 1 272 ? -15.25 18.062 18.406 1 94.5 272 ALA A CA 1
ATOM 2185 C C . ALA A 1 272 ? -13.797 17.734 18.734 1 94.5 272 ALA A C 1
ATOM 2187 O O . ALA A 1 272 ? -13.227 16.781 18.203 1 94.5 272 ALA A O 1
ATOM 2188 N N . PHE A 1 273 ? -13.219 18.359 19.656 1 96.12 273 PHE A N 1
ATOM 2189 C CA . PHE A 1 273 ? -11.836 18.172 20.062 1 96.12 273 PHE A CA 1
ATOM 2190 C C . PHE A 1 273 ? -11.625 16.797 20.688 1 96.12 273 PHE A C 1
ATOM 2192 O O . PHE A 1 273 ? -12.508 16.297 21.391 1 96.12 273 PHE A O 1
ATOM 2199 N N . VAL A 1 274 ? -10.5 16.234 20.375 1 92.44 274 VAL A N 1
ATOM 2200 C CA . VAL A 1 274 ? -10.141 14.961 20.984 1 92.44 274 VAL A CA 1
ATOM 2201 C C . VAL A 1 274 ? -9.859 15.148 22.469 1 92.44 274 VAL A C 1
ATOM 2203 O O . VAL A 1 274 ? -9.211 16.109 22.875 1 92.44 274 VAL A O 1
ATOM 2206 N N . ASP A 1 275 ? -10.391 14.219 23.203 1 86.62 275 ASP A N 1
ATOM 2207 C CA . ASP A 1 275 ? -10.078 14.117 24.625 1 86.62 275 ASP A CA 1
ATOM 2208 C C . ASP A 1 275 ? -9.023 13.039 24.891 1 86.62 275 ASP A C 1
ATOM 2210 O O . ASP A 1 275 ? -9.297 11.844 24.734 1 86.62 275 ASP A O 1
ATOM 2214 N N . PRO A 1 276 ? -7.871 13.492 25.25 1 81 276 PRO A N 1
ATOM 2215 C CA . PRO A 1 276 ? -6.785 12.523 25.391 1 81 276 PRO A CA 1
ATOM 2216 C C . PRO A 1 276 ? -7.055 11.477 26.469 1 81 276 PRO A C 1
ATOM 2218 O O . PRO A 1 276 ? -6.449 10.406 26.469 1 81 276 PRO A O 1
ATOM 2221 N N . THR A 1 277 ? -7.906 11.766 27.375 1 77.62 277 THR A N 1
ATOM 2222 C CA . THR A 1 277 ? -8.195 10.828 28.453 1 77.62 277 THR A CA 1
ATOM 2223 C C . THR A 1 277 ? -9.039 9.664 27.938 1 77.62 277 THR A C 1
ATOM 2225 O O . THR A 1 277 ? -9.094 8.602 28.578 1 77.62 277 THR A O 1
ATOM 2228 N N . THR A 1 278 ? -9.555 9.844 26.75 1 69.81 278 THR A N 1
ATOM 2229 C CA . THR A 1 278 ? -10.422 8.797 26.219 1 69.81 278 THR A CA 1
ATOM 2230 C C . THR A 1 278 ? -9.852 8.227 24.922 1 69.81 278 THR A C 1
ATOM 2232 O O . THR A 1 278 ? -10.43 7.312 24.328 1 69.81 278 THR A O 1
ATOM 2235 N N . ASP A 1 279 ? -8.719 8.742 24.469 1 64.75 279 ASP A N 1
ATOM 2236 C CA . ASP A 1 279 ? -8.195 8.328 23.156 1 64.75 279 ASP A CA 1
ATOM 2237 C C . ASP A 1 279 ? -7.254 7.137 23.297 1 64.75 279 ASP A C 1
ATOM 2239 O O . ASP A 1 279 ? -6.293 7.188 24.078 1 64.75 279 ASP A O 1
ATOM 2243 N N . LYS A 1 280 ? -7.586 6.141 22.609 1 57.62 280 LYS A N 1
ATOM 2244 C CA . LYS A 1 280 ? -6.855 4.879 22.672 1 57.62 280 LYS A CA 1
ATOM 2245 C C . LYS A 1 280 ? -5.469 5.012 22.047 1 57.62 280 LYS A C 1
ATOM 2247 O O . LYS A 1 280 ? -4.578 4.203 22.328 1 57.62 280 LYS A O 1
ATOM 2252 N N . ASN A 1 281 ? -5.309 5.926 21.266 1 56.16 281 ASN A N 1
ATOM 2253 C CA . ASN A 1 281 ? -4.051 6.066 20.531 1 56.16 281 ASN A CA 1
ATOM 2254 C C . ASN A 1 281 ? -3.072 6.977 21.266 1 56.16 281 ASN A C 1
ATOM 2256 O O . ASN A 1 281 ? -1.941 7.168 20.812 1 56.16 281 ASN A O 1
ATOM 2260 N N . VAL A 1 282 ? -3.566 7.656 22.359 1 57.09 282 VAL A N 1
ATOM 2261 C CA . VAL A 1 282 ? -2.752 8.609 23.109 1 57.09 282 VAL A CA 1
ATOM 2262 C C . VAL A 1 282 ? -2.527 8.102 24.531 1 57.09 282 VAL A C 1
ATOM 2264 O O . VAL A 1 282 ? -3.482 7.758 25.234 1 57.09 282 VAL A O 1
ATOM 2267 N N . LYS A 1 283 ? -1.346 7.617 24.906 1 55.19 283 LYS A N 1
ATOM 2268 C CA . LYS A 1 283 ? -1.031 7.344 26.297 1 55.19 283 LYS A CA 1
ATOM 2269 C C . LYS A 1 283 ? -0.474 8.586 27 1 55.19 283 LYS A C 1
ATOM 2271 O O . LYS A 1 283 ? 0.602 9.07 26.641 1 55.19 283 LYS A O 1
ATOM 2276 N N . THR A 1 284 ? -1.323 9.32 27.609 1 51.25 284 THR A N 1
ATOM 2277 C CA . THR A 1 284 ? -0.932 10.539 28.312 1 51.25 284 THR A CA 1
ATOM 2278 C C . THR A 1 284 ? -0.194 10.203 29.609 1 51.25 284 THR A C 1
ATOM 2280 O O . THR A 1 284 ? -0.428 9.148 30.203 1 51.25 284 THR A O 1
ATOM 2283 N N . ASP A 1 285 ? 0.87 10.875 29.844 1 46.44 285 ASP A N 1
ATOM 2284 C CA . ASP A 1 285 ? 1.442 10.805 31.188 1 46.44 285 ASP A CA 1
ATOM 2285 C C . ASP A 1 285 ? 0.414 11.195 32.25 1 46.44 285 ASP A C 1
ATOM 2287 O O . ASP A 1 285 ? -0.146 12.297 32.188 1 46.44 285 ASP A O 1
ATOM 2291 N N . PRO A 1 286 ? -0.027 10.219 33 1 44.38 286 PRO A N 1
ATOM 2292 C CA . PRO A 1 286 ? -0.947 10.555 34.094 1 44.38 286 PRO A CA 1
ATOM 2293 C C . PRO A 1 286 ? -0.516 11.805 34.875 1 44.38 286 PRO A C 1
ATOM 2295 O O . PRO A 1 286 ? -1.362 12.547 35.375 1 44.38 286 PRO A O 1
ATOM 2298 N N . ASN A 1 287 ? 0.661 11.961 35.062 1 39.53 287 ASN A N 1
ATOM 2299 C CA . ASN A 1 287 ? 1.093 13.047 35.938 1 39.53 287 ASN A CA 1
ATOM 2300 C C . ASN A 1 287 ? 0.989 14.406 35.25 1 39.53 287 ASN A C 1
ATOM 2302 O O . ASN A 1 287 ? 1.199 15.445 35.875 1 39.53 287 ASN A O 1
ATOM 2306 N N . SER A 1 288 ? 0.89 14.516 34.094 1 37.19 288 SER A N 1
ATOM 2307 C CA . SER A 1 288 ? 0.91 15.805 33.406 1 37.19 288 SER A CA 1
ATOM 2308 C C . SER A 1 288 ? -0.462 16.469 33.438 1 37.19 288 SER A C 1
ATOM 2310 O O . SER A 1 288 ? -0.639 17.562 32.906 1 37.19 288 SER A O 1
ATOM 2312 N N . LEU A 1 289 ? -1.496 15.805 33.656 1 36.5 289 LEU A N 1
ATOM 2313 C CA . LEU A 1 289 ? -2.764 16.484 33.875 1 36.5 289 LEU A CA 1
ATOM 2314 C C . LEU A 1 289 ? -2.713 17.312 35.156 1 36.5 289 LEU A C 1
ATOM 2316 O O . LEU A 1 289 ? -3.738 17.828 35.594 1 36.5 289 LEU A O 1
ATOM 2320 N N . GLN A 1 290 ? -1.671 17.125 35.969 1 26.16 290 GLN A N 1
ATOM 2321 C CA . GLN A 1 290 ? -1.729 17.797 37.25 1 26.16 290 GLN A CA 1
ATOM 2322 C C . GLN A 1 290 ? -1.655 19.312 37.094 1 26.16 290 GLN A C 1
ATOM 2324 O O . GLN A 1 290 ? -1.917 20.047 38.031 1 26.16 290 GLN A O 1
ATOM 2329 N N . THR A 1 291 ? -1.472 20.109 35.938 1 26.53 291 THR A N 1
ATOM 2330 C CA . THR A 1 291 ? -1.49 21.453 36.5 1 26.53 291 THR A CA 1
ATOM 2331 C C . THR A 1 291 ? -2.916 21.875 36.844 1 26.53 291 THR A C 1
ATOM 2333 O O . THR A 1 291 ? -3.857 21.516 36.125 1 26.53 291 THR A O 1
ATOM 2336 N N . MET B 1 1 ? -15.844 -1.57 -18.859 1 43.34 1 MET B N 1
ATOM 2337 C CA . MET B 1 1 ? -14.414 -1.521 -18.562 1 43.34 1 MET B CA 1
ATOM 2338 C C . MET B 1 1 ? -13.664 -2.629 -19.312 1 43.34 1 MET B C 1
ATOM 2340 O O . MET B 1 1 ? -14.164 -3.752 -19.406 1 43.34 1 MET B O 1
ATOM 2344 N N . PRO B 1 2 ? -12.828 -2.213 -20.219 1 54.47 2 PRO B N 1
ATOM 2345 C CA . PRO B 1 2 ? -12.18 -3.258 -21.016 1 54.47 2 PRO B CA 1
ATOM 2346 C C . PRO B 1 2 ? -11.758 -4.465 -20.172 1 54.47 2 PRO B C 1
ATOM 2348 O O . PRO B 1 2 ? -11.547 -4.332 -18.969 1 54.47 2 PRO B O 1
ATOM 2351 N N . THR B 1 3 ? -11.945 -5.645 -20.672 1 79.25 3 THR B N 1
ATOM 2352 C CA . THR B 1 3 ? -11.797 -6.941 -20.016 1 79.25 3 THR B CA 1
ATOM 2353 C C . THR B 1 3 ? -10.328 -7.25 -19.75 1 79.25 3 THR B C 1
ATOM 2355 O O . THR B 1 3 ? -9.445 -6.758 -20.453 1 79.25 3 THR B O 1
ATOM 2358 N N . SER B 1 4 ? -9.781 -7.344 -18.688 1 95 4 SER B N 1
ATOM 2359 C CA . SER B 1 4 ? -8.477 -7.855 -18.281 1 95 4 SER B CA 1
ATOM 2360 C C . SER B 1 4 ? -8.242 -9.266 -18.812 1 95 4 SER B C 1
ATOM 2362 O O . SER B 1 4 ? -7.648 -10.102 -18.125 1 95 4 SER B O 1
ATOM 2364 N N . ASP B 1 5 ? -8.805 -9.617 -20.062 1 97 5 ASP B N 1
ATOM 2365 C CA . ASP B 1 5 ? -8.773 -10.945 -20.672 1 97 5 ASP B CA 1
ATOM 2366 C C . ASP B 1 5 ? -8.344 -10.867 -22.141 1 97 5 ASP B C 1
ATOM 2368 O O . ASP B 1 5 ? -9.078 -10.336 -22.969 1 97 5 ASP B O 1
ATOM 2372 N N . TYR B 1 6 ? -7.23 -11.359 -22.453 1 96.5 6 TYR B N 1
ATOM 2373 C CA . TYR B 1 6 ? -6.617 -11.211 -23.766 1 96.5 6 TYR B CA 1
ATOM 2374 C C . TYR B 1 6 ? -6.121 -12.547 -24.297 1 96.5 6 TYR B C 1
ATOM 2376 O O . TYR B 1 6 ? -5.824 -13.461 -23.516 1 96.5 6 TYR B O 1
ATOM 2384 N N . GLN B 1 7 ? -5.996 -12.656 -25.625 1 95.94 7 GLN B N 1
ATOM 2385 C CA . GLN B 1 7 ? -5.426 -13.828 -26.297 1 95.94 7 GLN B CA 1
ATOM 2386 C C . GLN B 1 7 ? -3.938 -13.633 -26.562 1 95.94 7 GLN B C 1
ATOM 2388 O O . GLN B 1 7 ? -3.52 -12.586 -27.047 1 95.94 7 GLN B O 1
ATOM 2393 N N . TYR B 1 8 ? -3.17 -14.617 -26.219 1 96.19 8 TYR B N 1
ATOM 2394 C CA . TYR B 1 8 ? -1.741 -14.539 -26.484 1 96.19 8 TYR B CA 1
ATOM 2395 C C . TYR B 1 8 ? -1.479 -14.5 -27.984 1 96.19 8 TYR B C 1
ATOM 2397 O O . TYR B 1 8 ? -2.068 -15.273 -28.75 1 96.19 8 TYR B O 1
ATOM 2405 N N . GLU B 1 9 ? -0.63 -13.617 -28.344 1 93.81 9 GLU B N 1
ATOM 2406 C CA . GLU B 1 9 ? 0.005 -13.523 -29.656 1 93.81 9 GLU B CA 1
ATOM 2407 C C . GLU B 1 9 ? 1.443 -13.023 -29.547 1 93.81 9 GLU B C 1
ATOM 2409 O O . GLU B 1 9 ? 1.769 -12.266 -28.625 1 93.81 9 GLU B O 1
ATOM 2414 N N . GLU B 1 10 ? 2.24 -13.562 -30.406 1 90.19 10 GLU B N 1
ATOM 2415 C CA . GLU B 1 10 ? 3.617 -13.078 -30.375 1 90.19 10 GLU B CA 1
ATOM 2416 C C . GLU B 1 10 ? 3.668 -11.555 -30.453 1 90.19 10 GLU B C 1
ATOM 2418 O O . GLU B 1 10 ? 3.016 -10.945 -31.297 1 90.19 10 GLU B O 1
ATOM 2423 N N . GLY B 1 11 ? 4.367 -10.891 -29.516 1 84.69 11 GLY B N 1
ATOM 2424 C CA . GLY B 1 11 ? 4.492 -9.445 -29.5 1 84.69 11 GLY B CA 1
ATOM 2425 C C . GLY B 1 11 ? 3.275 -8.75 -28.906 1 84.69 11 GLY B C 1
ATOM 2426 O O . GLY B 1 11 ? 3.115 -7.535 -29.062 1 84.69 11 GLY B O 1
ATOM 2427 N N . ILE B 1 12 ? 2.453 -9.438 -28.281 1 86 12 ILE B N 1
ATOM 2428 C CA . ILE B 1 12 ? 1.17 -8.914 -27.844 1 86 12 ILE B CA 1
ATOM 2429 C C . ILE B 1 12 ? 1.396 -7.695 -26.953 1 86 12 ILE B C 1
ATOM 2431 O O . ILE B 1 12 ? 0.637 -6.723 -27 1 86 12 ILE B O 1
ATOM 2435 N N . PHE B 1 13 ? 2.391 -7.633 -26.125 1 82 13 PHE B N 1
ATOM 2436 C CA . PHE B 1 13 ? 2.59 -6.523 -25.203 1 82 13 PHE B CA 1
ATOM 2437 C C . PHE B 1 13 ? 3.127 -5.297 -25.938 1 82 13 PHE B C 1
ATOM 2439 O O . PHE B 1 13 ? 3.059 -4.184 -25.406 1 82 13 PHE B O 1
ATOM 2446 N N . ASP B 1 14 ? 3.686 -5.457 -27 1 81.56 14 ASP B N 1
ATOM 2447 C CA . ASP B 1 14 ? 4.18 -4.34 -27.797 1 81.56 14 ASP B CA 1
ATOM 2448 C C . ASP B 1 14 ? 3.031 -3.596 -28.469 1 81.56 14 ASP B C 1
ATOM 2450 O O . ASP B 1 14 ? 3.154 -2.414 -28.797 1 81.56 14 ASP B O 1
ATOM 2454 N N . VAL B 1 15 ? 1.921 -4.25 -28.531 1 73.12 15 VAL B N 1
ATOM 2455 C CA . VAL B 1 15 ? 0.875 -3.666 -29.375 1 73.12 15 VAL B CA 1
ATOM 2456 C C . VAL B 1 15 ? -0.337 -3.316 -28.516 1 73.12 15 VAL B C 1
ATOM 2458 O O . VAL B 1 15 ? -1.261 -2.643 -28.969 1 73.12 15 VAL B O 1
ATOM 2461 N N . ALA B 1 16 ? -0.229 -3.705 -27.375 1 83 16 ALA B N 1
ATOM 2462 C CA . ALA B 1 16 ? -1.448 -3.557 -26.578 1 83 16 ALA B CA 1
ATOM 2463 C C . ALA B 1 16 ? -1.169 -2.818 -25.281 1 83 16 ALA B C 1
ATOM 2465 O O . ALA B 1 16 ? -1.102 -3.434 -24.203 1 83 16 ALA B O 1
ATOM 2466 N N . PRO B 1 17 ? -1.078 -1.51 -25.375 1 88.88 17 PRO B N 1
ATOM 2467 C CA . PRO B 1 17 ? -0.874 -0.748 -24.141 1 88.88 17 PRO B CA 1
ATOM 2468 C C . PRO B 1 17 ? -2.01 -0.934 -23.141 1 88.88 17 PRO B C 1
ATOM 2470 O O . PRO B 1 17 ? -1.827 -0.693 -21.953 1 88.88 17 PRO B O 1
ATOM 2473 N N . GLU B 1 18 ? -3.092 -1.416 -23.703 1 93.5 18 GLU B N 1
ATOM 2474 C CA . GLU B 1 18 ? -4.273 -1.601 -22.859 1 93.5 18 GLU B CA 1
ATOM 2475 C C . GLU B 1 18 ? -4.059 -2.723 -21.844 1 93.5 18 GLU B C 1
ATOM 2477 O O . GLU B 1 18 ? -4.652 -2.713 -20.766 1 93.5 18 GLU B O 1
ATOM 2482 N N . ILE B 1 19 ? -3.221 -3.676 -22.203 1 95.38 19 ILE B N 1
ATOM 2483 C CA . ILE B 1 19 ? -2.961 -4.797 -21.312 1 95.38 19 ILE B CA 1
ATOM 2484 C C . ILE B 1 19 ? -2.291 -4.289 -20.031 1 95.38 19 ILE B C 1
ATOM 2486 O O . ILE B 1 19 ? -2.717 -4.625 -18.922 1 95.38 19 ILE B O 1
ATOM 2490 N N . LYS B 1 20 ? -1.291 -3.412 -20.219 1 95.62 20 LYS B N 1
ATOM 2491 C CA . LYS B 1 20 ? -0.623 -2.818 -19.078 1 95.62 20 LYS B CA 1
ATOM 2492 C C . LYS B 1 20 ? -1.582 -1.938 -18.266 1 95.62 20 LYS B C 1
ATOM 2494 O O . LYS B 1 20 ? -1.563 -1.95 -17.047 1 95.62 20 LYS B O 1
ATOM 2499 N N . ARG B 1 21 ? -2.355 -1.187 -18.922 1 95.94 21 ARG B N 1
ATOM 2500 C CA . ARG B 1 21 ? -3.342 -0.334 -18.266 1 95.94 21 ARG B CA 1
ATOM 2501 C C . ARG B 1 21 ? -4.289 -1.159 -17.406 1 95.94 21 ARG B C 1
ATOM 2503 O O . ARG B 1 21 ? -4.566 -0.799 -16.25 1 95.94 21 ARG B O 1
ATOM 2510 N N . ASP B 1 22 ? -4.777 -2.268 -18 1 97 22 ASP B N 1
ATOM 2511 C CA . ASP B 1 22 ? -5.703 -3.121 -17.25 1 97 22 ASP B CA 1
ATOM 2512 C C . ASP B 1 22 ? -5.027 -3.727 -16.031 1 97 22 ASP B C 1
ATOM 2514 O O . ASP B 1 22 ? -5.637 -3.816 -14.961 1 97 22 ASP B O 1
ATOM 2518 N N . PHE B 1 23 ? -3.775 -4.117 -16.234 1 97.81 23 PHE B N 1
ATOM 2519 C CA . PHE B 1 23 ? -3.029 -4.633 -15.094 1 97.81 23 PHE B CA 1
ATOM 2520 C C . PHE B 1 23 ? -2.914 -3.578 -14 1 97.81 23 PHE B C 1
ATOM 2522 O O . PHE B 1 23 ? -3.143 -3.867 -12.82 1 97.81 23 PHE B O 1
ATOM 2529 N N . ASP B 1 24 ? -2.604 -2.346 -14.398 1 97.12 24 ASP B N 1
ATOM 2530 C CA . ASP B 1 24 ? -2.41 -1.267 -13.438 1 97.12 24 ASP B CA 1
ATOM 2531 C C . ASP B 1 24 ? -3.725 -0.896 -12.75 1 97.12 24 ASP B C 1
ATOM 2533 O O . ASP B 1 24 ? -3.746 -0.599 -11.555 1 97.12 24 ASP B O 1
ATOM 2537 N N . GLU B 1 25 ? -4.754 -0.958 -13.43 1 97 25 GLU B N 1
ATOM 2538 C CA . GLU B 1 25 ? -6.043 -0.5 -12.922 1 97 25 GLU B CA 1
ATOM 2539 C C . GLU B 1 25 ? -6.738 -1.591 -12.109 1 97 25 GLU B C 1
ATOM 2541 O O . GLU B 1 25 ? -7.324 -1.313 -11.062 1 97 25 GLU B O 1
ATOM 2546 N N . ASN B 1 26 ? -6.617 -2.857 -12.617 1 97.94 26 ASN B N 1
ATOM 2547 C CA . ASN B 1 26 ? -7.438 -3.92 -12.047 1 97.94 26 ASN B CA 1
ATOM 2548 C C . ASN B 1 26 ? -6.605 -4.863 -11.18 1 97.94 26 ASN B C 1
ATOM 2550 O O . ASN B 1 26 ? -7.156 -5.66 -10.422 1 97.94 26 ASN B O 1
ATOM 2554 N N . GLY B 1 27 ? -5.328 -4.781 -11.32 1 98.44 27 GLY B N 1
ATOM 2555 C CA . GLY B 1 27 ? -4.434 -5.598 -10.516 1 98.44 27 GLY B CA 1
ATOM 2556 C C . GLY B 1 27 ? -4.191 -6.973 -11.102 1 98.44 27 GLY B C 1
ATOM 2557 O O . GLY B 1 27 ? -3.51 -7.805 -10.492 1 98.44 27 GLY B O 1
ATOM 2558 N N . TYR B 1 28 ? -4.797 -7.23 -12.305 1 98.56 28 TYR B N 1
ATOM 2559 C CA . TYR B 1 28 ? -4.594 -8.523 -12.938 1 98.56 28 TYR B CA 1
ATOM 2560 C C . TYR B 1 28 ? -4.887 -8.453 -14.438 1 98.56 28 TYR B C 1
ATOM 2562 O O . TYR B 1 28 ? -5.555 -7.523 -14.898 1 98.56 28 TYR B O 1
ATOM 2570 N N . VAL B 1 29 ? -4.363 -9.43 -15.156 1 98 29 VAL B N 1
ATOM 2571 C CA . VAL B 1 29 ? -4.742 -9.695 -16.547 1 98 29 VAL B CA 1
ATOM 2572 C C . VAL B 1 29 ? -4.664 -11.188 -16.828 1 98 29 VAL B C 1
ATOM 2574 O O . VAL B 1 29 ? -3.771 -11.875 -16.328 1 98 29 VAL B O 1
ATOM 2577 N N . ILE B 1 30 ? -5.621 -11.664 -17.578 1 98.19 30 ILE B N 1
ATOM 2578 C CA . ILE B 1 30 ? -5.59 -13.023 -18.109 1 98.19 30 ILE B CA 1
ATOM 2579 C C . ILE B 1 30 ? -5.012 -13.016 -19.531 1 98.19 30 ILE B C 1
ATOM 2581 O O . ILE B 1 30 ? -5.375 -12.172 -20.344 1 98.19 30 ILE B O 1
ATOM 2585 N N . ILE B 1 31 ? -4.09 -13.852 -19.719 1 97.38 31 ILE B N 1
ATOM 2586 C CA . ILE B 1 31 ? -3.594 -14.109 -21.062 1 97.38 31 ILE B CA 1
ATOM 2587 C C . ILE B 1 31 ? -3.893 -15.562 -21.453 1 97.38 31 ILE B C 1
ATOM 2589 O O . ILE B 1 31 ? -3.293 -16.484 -20.906 1 97.38 31 ILE B O 1
ATOM 2593 N N . ARG B 1 32 ? -4.777 -15.727 -22.406 1 97.75 32 ARG B N 1
ATOM 2594 C CA . ARG B 1 32 ? -5.211 -17.047 -22.828 1 97.75 32 ARG B CA 1
ATOM 2595 C C . ARG B 1 32 ? -4.203 -17.672 -23.797 1 97.75 32 ARG B C 1
ATOM 2597 O O . ARG B 1 32 ? -3.707 -17.016 -24.703 1 97.75 32 ARG B O 1
ATOM 2604 N N . GLY B 1 33 ? -3.9 -18.828 -23.547 1 97.75 33 GLY B N 1
ATOM 2605 C CA . GLY B 1 33 ? -3.049 -19.578 -24.453 1 97.75 33 GLY B CA 1
ATOM 2606 C C . GLY B 1 33 ? -1.598 -19.141 -24.406 1 97.75 33 GLY B C 1
ATOM 2607 O O . GLY B 1 33 ? -0.921 -19.109 -25.438 1 97.75 33 GLY B O 1
ATOM 2608 N N . VAL B 1 34 ? -1.11 -18.766 -23.297 1 97.25 34 VAL B N 1
ATOM 2609 C CA . VAL B 1 34 ? 0.312 -18.453 -23.172 1 97.25 34 VAL B CA 1
ATOM 2610 C C . VAL B 1 34 ? 1.139 -19.672 -23.562 1 97.25 34 VAL B C 1
ATOM 2612 O O . VAL B 1 34 ? 2.15 -19.547 -24.25 1 97.25 34 VAL B O 1
ATOM 2615 N N . LEU B 1 35 ? 0.73 -20.828 -23.016 1 98.06 35 LEU B N 1
ATOM 2616 C CA . LEU B 1 35 ? 1.303 -22.078 -23.484 1 98.06 35 LEU B CA 1
ATOM 2617 C C . LEU B 1 35 ? 0.365 -22.766 -24.469 1 98.06 35 LEU B C 1
ATOM 2619 O O . LEU B 1 35 ? -0.834 -22.891 -24.203 1 98.06 35 LEU B O 1
ATOM 2623 N N . ASN B 1 36 ? 0.914 -23.203 -25.547 1 97.31 36 ASN B N 1
ATOM 2624 C CA . ASN B 1 36 ? 0.103 -23.953 -26.5 1 97.31 36 ASN B CA 1
ATOM 2625 C C . ASN B 1 36 ? -0.083 -25.406 -26.062 1 97.31 36 ASN B C 1
ATOM 2627 O O . ASN B 1 36 ? 0.417 -25.812 -25.016 1 97.31 36 ASN B O 1
ATOM 2631 N N . LYS B 1 37 ? -0.777 -26.188 -26.859 1 97.81 37 LYS B N 1
ATOM 2632 C CA . LYS B 1 37 ? -1.171 -27.547 -26.5 1 97.81 37 LYS B CA 1
ATOM 2633 C C . LYS B 1 37 ? 0.052 -28.422 -26.297 1 97.81 37 LYS B C 1
ATOM 2635 O O . LYS B 1 37 ? 0.085 -29.25 -25.375 1 97.81 37 LYS B O 1
ATOM 2640 N N . GLN B 1 38 ? 1.044 -28.281 -27.109 1 98.38 38 GLN B N 1
ATOM 2641 C CA . GLN B 1 38 ? 2.248 -29.094 -27 1 98.38 38 GLN B CA 1
ATOM 2642 C C . GLN B 1 38 ? 3.025 -28.75 -25.734 1 98.38 38 GLN B C 1
ATOM 2644 O O . GLN B 1 38 ? 3.496 -29.641 -25.016 1 98.38 38 GLN B O 1
ATOM 2649 N N . GLU B 1 39 ? 3.137 -27.531 -25.484 1 98.38 39 GLU B N 1
ATOM 2650 C CA . GLU B 1 39 ? 3.865 -27.047 -24.312 1 98.38 39 GLU B CA 1
ATOM 2651 C C . GLU B 1 39 ? 3.188 -27.516 -23.031 1 98.38 39 GLU B C 1
ATOM 2653 O O . GLU B 1 39 ? 3.85 -28 -22.109 1 98.38 39 GLU B O 1
ATOM 2658 N N . ILE B 1 40 ? 1.88 -27.359 -22.984 1 98.19 40 ILE B N 1
ATOM 2659 C CA . ILE B 1 40 ? 1.173 -27.688 -21.75 1 98.19 40 ILE B CA 1
ATOM 2660 C C . ILE B 1 40 ? 1.195 -29.188 -21.516 1 98.19 40 ILE B C 1
ATOM 2662 O O . ILE B 1 40 ? 1.258 -29.656 -20.375 1 98.19 40 ILE B O 1
ATOM 2666 N N . THR B 1 41 ? 1.106 -29.984 -22.578 1 98.06 41 THR B N 1
ATOM 2667 C CA . THR B 1 41 ? 1.222 -31.422 -22.469 1 98.06 41 THR B CA 1
ATOM 2668 C C . THR B 1 41 ? 2.574 -31.812 -21.875 1 98.06 41 THR B C 1
ATOM 2670 O O . THR B 1 41 ? 2.648 -32.656 -20.984 1 98.06 41 THR B O 1
ATOM 2673 N N . LYS B 1 42 ? 3.568 -31.203 -22.391 1 98.25 42 LYS B N 1
ATOM 2674 C CA . LYS B 1 42 ? 4.918 -31.469 -21.906 1 98.25 42 LYS B CA 1
ATOM 2675 C C . LYS B 1 42 ? 5.059 -31.062 -20.438 1 98.25 42 LYS B C 1
ATOM 2677 O O . LYS B 1 42 ? 5.641 -31.797 -19.641 1 98.25 42 LYS B O 1
ATOM 2682 N N . LEU B 1 43 ? 4.578 -29.922 -20.094 1 98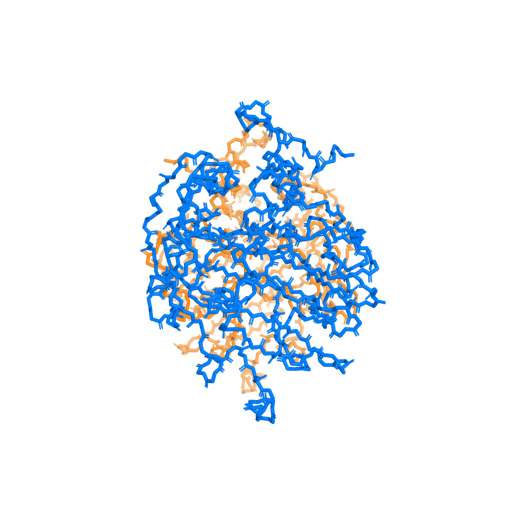.31 43 LEU B N 1
ATOM 2683 C CA . LEU B 1 43 ? 4.633 -29.438 -18.719 1 98.31 43 LEU B CA 1
ATOM 2684 C C . LEU B 1 43 ? 3.893 -30.375 -17.781 1 98.31 43 LEU B C 1
ATOM 2686 O O . LEU B 1 43 ? 4.383 -30.703 -16.688 1 98.31 43 LEU B O 1
ATOM 2690 N N . ARG B 1 44 ? 2.707 -30.766 -18.156 1 97.88 44 ARG B N 1
ATOM 2691 C CA . ARG B 1 44 ? 1.91 -31.688 -17.359 1 97.88 44 ARG B CA 1
ATOM 2692 C C . ARG B 1 44 ? 2.67 -33 -17.109 1 97.88 44 ARG B C 1
ATOM 2694 O O . ARG B 1 44 ? 2.666 -33.5 -15.992 1 97.88 44 ARG B O 1
ATOM 2701 N N . HIS B 1 45 ? 3.311 -33.469 -18.125 1 97.69 45 HIS B N 1
ATOM 2702 C CA . HIS B 1 45 ? 4.117 -34.656 -17.984 1 97.69 45 HIS B CA 1
ATOM 2703 C C . HIS B 1 45 ? 5.223 -34.469 -16.938 1 97.69 45 HIS B C 1
ATOM 2705 O O . HIS B 1 45 ? 5.422 -35.312 -16.078 1 97.69 45 HIS B O 1
ATOM 2711 N N . ALA B 1 46 ? 5.918 -33.406 -17.031 1 97.88 46 ALA B N 1
ATOM 2712 C CA . ALA B 1 46 ? 6.992 -33.094 -16.094 1 97.88 46 ALA B CA 1
ATOM 2713 C C . ALA B 1 46 ? 6.469 -33.062 -14.656 1 97.88 46 ALA B C 1
ATOM 2715 O O . ALA B 1 46 ? 7.113 -33.594 -13.742 1 97.88 46 ALA B O 1
ATOM 2716 N N . CYS B 1 47 ? 5.309 -32.5 -14.43 1 97.5 47 CYS B N 1
ATOM 2717 C CA . CYS B 1 47 ? 4.723 -32.344 -13.102 1 97.5 47 CYS B CA 1
ATOM 2718 C C . CYS B 1 47 ? 4.254 -33.688 -12.562 1 97.5 47 CYS B C 1
ATOM 2720 O O . CYS B 1 47 ? 4.281 -33.906 -11.352 1 97.5 47 CYS B O 1
ATOM 2722 N N . GLU B 1 48 ? 3.85 -34.562 -13.453 1 97.31 48 GLU B N 1
ATOM 2723 C CA . GLU B 1 48 ? 3.225 -35.844 -13.062 1 97.31 48 GLU B CA 1
ATOM 2724 C C . GLU B 1 48 ? 4.273 -36.906 -12.766 1 97.31 48 GLU B C 1
ATOM 2726 O O . GLU B 1 48 ? 3.969 -37.938 -12.156 1 97.31 48 GLU B O 1
ATOM 2731 N N . LEU B 1 49 ? 5.469 -36.688 -13.203 1 96.88 49 LEU B N 1
ATOM 2732 C CA . LEU B 1 49 ? 6.523 -37.656 -12.969 1 96.88 49 LEU B CA 1
ATOM 2733 C C . LEU B 1 49 ? 6.746 -37.875 -11.477 1 96.88 49 LEU B C 1
ATOM 2735 O O . LEU B 1 49 ? 6.785 -36.938 -10.703 1 96.88 49 LEU B O 1
ATOM 2739 N N . GLU B 1 50 ? 6.965 -39.125 -11.094 1 94.5 50 GLU B N 1
ATOM 2740 C CA . GLU B 1 50 ? 7.199 -39.469 -9.695 1 94.5 50 GLU B CA 1
ATOM 2741 C C . GLU B 1 50 ? 8.484 -38.812 -9.18 1 94.5 50 GLU B C 1
ATOM 2743 O O . GLU B 1 50 ? 8.547 -38.406 -8.023 1 94.5 50 GLU B O 1
ATOM 2748 N N . GLU B 1 51 ? 9.438 -38.75 -10.062 1 93.75 51 GLU B N 1
ATOM 2749 C CA . GLU B 1 51 ? 10.719 -38.188 -9.688 1 93.75 51 GLU B CA 1
ATOM 2750 C C . GLU B 1 51 ? 10.773 -36.688 -10.055 1 93.75 51 GLU B C 1
ATOM 2752 O O . GLU B 1 51 ? 11.844 -36.094 -10 1 93.75 51 GLU B O 1
ATOM 2757 N N . GLY B 1 52 ? 9.633 -36.156 -10.414 1 94.06 52 GLY B N 1
ATOM 2758 C CA . GLY B 1 52 ? 9.57 -34.75 -10.75 1 94.06 52 GLY B CA 1
ATOM 2759 C C . GLY B 1 52 ? 9.344 -33.844 -9.539 1 94.06 52 GLY B C 1
ATOM 2760 O O . GLY B 1 52 ? 9.641 -34.25 -8.414 1 94.06 52 GLY B O 1
ATOM 2761 N N . VAL B 1 53 ? 8.859 -32.656 -9.766 1 94.12 53 VAL B N 1
ATOM 2762 C CA . VAL B 1 53 ? 8.75 -31.656 -8.711 1 94.12 53 VAL B CA 1
ATOM 2763 C C . VAL B 1 53 ? 7.77 -32.156 -7.641 1 94.12 53 VAL B C 1
ATOM 2765 O O . VAL B 1 53 ? 7.914 -31.812 -6.461 1 94.12 53 VAL B O 1
ATOM 2768 N N . LYS B 1 54 ? 6.758 -32.938 -8.039 1 94.44 54 LYS B N 1
ATOM 2769 C CA . LYS B 1 54 ? 5.715 -33.312 -7.098 1 94.44 54 LYS B CA 1
ATOM 2770 C C . LYS B 1 54 ? 6.293 -34.188 -5.969 1 94.44 54 LYS B C 1
ATOM 2772 O O . LYS B 1 54 ? 5.668 -34.312 -4.914 1 94.44 54 LYS B O 1
ATOM 2777 N N . LYS B 1 55 ? 7.496 -34.812 -6.164 1 94.19 55 LYS B N 1
ATOM 2778 C CA . LYS B 1 55 ? 8.164 -35.625 -5.137 1 94.19 55 LYS B CA 1
ATOM 2779 C C . LYS B 1 55 ? 8.414 -34.781 -3.881 1 94.19 55 LYS B C 1
ATOM 2781 O O . LYS B 1 55 ? 8.531 -35.344 -2.781 1 94.19 55 LYS B O 1
ATOM 2786 N N . HIS B 1 56 ? 8.445 -33.5 -4.012 1 94.88 56 HIS B N 1
ATOM 2787 C CA . HIS B 1 56 ? 8.781 -32.594 -2.92 1 94.88 56 HIS B CA 1
ATOM 2788 C C . HIS B 1 56 ? 7.531 -31.953 -2.338 1 94.88 56 HIS B C 1
ATOM 2790 O O . HIS B 1 56 ? 7.621 -30.984 -1.592 1 94.88 56 HIS B O 1
ATOM 2796 N N . SER B 1 57 ? 6.383 -32.531 -2.658 1 95.75 57 SER B N 1
ATOM 2797 C CA . SER B 1 57 ? 5.125 -31.953 -2.195 1 95.75 57 SER B CA 1
ATOM 2798 C C . SER B 1 57 ? 4.887 -32.25 -0.719 1 95.75 57 SER B C 1
ATOM 2800 O O . SER B 1 57 ? 5.395 -33.25 -0.198 1 95.75 57 SER B O 1
ATOM 2802 N N . TYR B 1 58 ? 4.199 -31.391 -0.076 1 92.75 58 TYR B N 1
ATOM 2803 C CA . TYR B 1 58 ? 3.715 -31.547 1.29 1 92.75 58 TYR B CA 1
ATOM 2804 C C . TYR B 1 58 ? 2.289 -31.031 1.427 1 92.75 58 TYR B C 1
ATOM 2806 O O . TYR B 1 58 ? 1.742 -30.438 0.489 1 92.75 58 TYR B O 1
ATOM 2814 N N . GLU B 1 59 ? 1.673 -31.344 2.539 1 90.94 59 GLU B N 1
ATOM 2815 C CA . GLU B 1 59 ? 0.281 -30.953 2.75 1 90.94 59 GLU B CA 1
ATOM 2816 C C . GLU B 1 59 ? 0.145 -30.016 3.949 1 90.94 59 GLU B C 1
ATOM 2818 O O . GLU B 1 59 ? 0.854 -30.172 4.945 1 90.94 59 GLU B O 1
ATOM 2823 N N . ILE B 1 60 ? -0.746 -29.047 3.768 1 85.94 60 ILE B N 1
ATOM 2824 C CA . ILE B 1 60 ? -1.124 -28.125 4.836 1 85.94 60 ILE B CA 1
ATOM 2825 C C . ILE B 1 60 ? -2.639 -28.156 5.031 1 85.94 60 ILE B C 1
ATOM 2827 O O . ILE B 1 60 ? -3.395 -28.094 4.059 1 85.94 60 ILE B O 1
ATOM 2831 N N . PRO B 1 61 ? -3.043 -28.281 6.324 1 87.25 61 PRO B N 1
ATOM 2832 C CA . PRO B 1 61 ? -4.488 -28.219 6.539 1 87.25 61 PRO B CA 1
ATOM 2833 C C . PRO B 1 61 ? -5.098 -26.891 6.078 1 87.25 61 PRO B C 1
ATOM 2835 O O . PRO B 1 61 ? -4.477 -25.828 6.227 1 87.25 61 PRO B O 1
ATOM 2838 N N . ASP B 1 62 ? -6.281 -26.953 5.57 1 88.38 62 ASP B N 1
ATOM 2839 C CA . ASP B 1 62 ? -6.926 -25.719 5.105 1 88.38 62 ASP B CA 1
ATOM 2840 C C . ASP B 1 62 ? -7.848 -25.141 6.176 1 88.38 62 ASP B C 1
ATOM 2842 O O . ASP B 1 62 ? -8.523 -24.141 5.945 1 88.38 62 ASP B O 1
ATOM 2846 N N . GLY B 1 63 ? -7.949 -25.812 7.344 1 84.62 63 GLY B N 1
ATOM 2847 C CA . GLY B 1 63 ? -8.789 -25.359 8.445 1 84.62 63 GLY B CA 1
ATOM 2848 C C . GLY B 1 63 ? -10.234 -25.781 8.305 1 84.62 63 GLY B C 1
ATOM 2849 O O . GLY B 1 63 ? -11.062 -25.5 9.18 1 84.62 63 GLY B O 1
ATOM 2850 N N . SER B 1 64 ? -10.562 -26.516 7.215 1 86.5 64 SER B N 1
ATOM 2851 C CA . SER B 1 64 ? -11.945 -26.906 6.965 1 86.5 64 SER B CA 1
ATOM 2852 C C . SER B 1 64 ? -12.031 -28.391 6.605 1 86.5 64 SER B C 1
ATOM 2854 O O . SER B 1 64 ? -12.906 -28.781 5.828 1 86.5 64 SER B O 1
ATOM 2856 N N . GLY B 1 65 ? -11.023 -29.125 7.062 1 87.38 65 GLY B N 1
ATOM 2857 C CA . GLY B 1 65 ? -11.117 -30.562 6.949 1 87.38 65 GLY B CA 1
ATOM 2858 C C . GLY B 1 65 ? -10.414 -31.109 5.719 1 87.38 65 GLY B C 1
ATOM 2859 O O . GLY B 1 65 ? -10.398 -32.344 5.5 1 87.38 65 GLY B O 1
ATOM 2860 N N . LYS B 1 66 ? -9.961 -30.344 4.891 1 92 66 LYS B N 1
ATOM 2861 C CA . LYS B 1 66 ? -9.18 -30.766 3.729 1 92 66 LYS B CA 1
ATOM 2862 C C . LYS B 1 66 ? -7.758 -30.219 3.787 1 92 6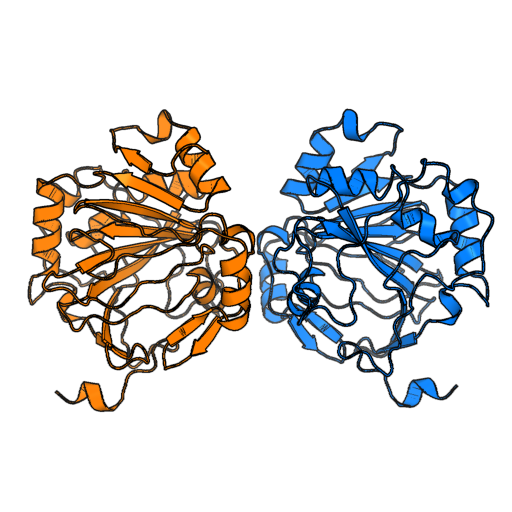6 LYS B C 1
ATOM 2864 O O . LYS B 1 66 ? -7.375 -29.578 4.766 1 92 66 LYS B O 1
ATOM 2869 N N . ASN B 1 67 ? -6.965 -30.625 2.719 1 91.25 67 ASN B N 1
ATOM 2870 C CA . ASN B 1 67 ? -5.559 -30.234 2.73 1 91.25 67 ASN B CA 1
ATOM 2871 C C . ASN B 1 67 ? -5.148 -29.578 1.416 1 91.25 67 ASN B C 1
ATOM 2873 O O . ASN B 1 67 ? -5.605 -29.984 0.346 1 91.25 67 ASN B O 1
ATOM 2877 N N . ILE B 1 68 ? -4.32 -28.656 1.604 1 90.19 68 ILE B N 1
ATOM 2878 C CA . ILE B 1 68 ? -3.617 -28.062 0.47 1 90.19 68 ILE B CA 1
ATOM 2879 C C . ILE B 1 68 ? -2.33 -28.844 0.201 1 90.19 68 ILE B C 1
ATOM 2881 O O . ILE B 1 68 ? -1.509 -29.016 1.104 1 90.19 68 ILE B O 1
ATOM 2885 N N . ARG B 1 69 ? -2.227 -29.391 -0.937 1 94.69 69 ARG B N 1
ATOM 2886 C CA . ARG B 1 69 ? -0.992 -30.062 -1.343 1 94.69 69 ARG B CA 1
ATOM 2887 C C . ARG B 1 69 ? -0.19 -29.188 -2.303 1 94.69 69 ARG B C 1
ATOM 2889 O O . ARG B 1 69 ? -0.704 -28.766 -3.34 1 94.69 69 ARG B O 1
ATOM 2896 N N . LEU B 1 70 ? 1.091 -28.859 -1.854 1 94.56 70 LEU B N 1
ATOM 2897 C CA . LEU B 1 70 ? 1.908 -28.016 -2.719 1 94.56 70 LEU B CA 1
ATOM 2898 C C . LEU B 1 70 ? 3.391 -28.312 -2.52 1 94.56 70 LEU B C 1
ATOM 2900 O O . LEU B 1 70 ? 3.771 -28.984 -1.562 1 94.56 70 LEU B O 1
ATOM 2904 N N . CYS B 1 71 ? 4.184 -28 -3.453 1 95.56 71 CYS B N 1
ATOM 2905 C CA . CYS B 1 71 ? 5.633 -27.891 -3.309 1 95.56 71 CYS B CA 1
ATOM 2906 C C . CYS B 1 71 ? 6.125 -26.531 -3.764 1 95.56 71 CYS B C 1
ATOM 2908 O O . CYS B 1 71 ? 5.551 -25.922 -4.668 1 95.56 71 CYS B O 1
ATOM 2910 N N . ILE B 1 72 ? 7.113 -25.984 -3.109 1 96.69 72 ILE B N 1
ATOM 2911 C CA . ILE B 1 72 ? 7.66 -24.656 -3.355 1 96.69 72 ILE B CA 1
ATOM 2912 C C . ILE B 1 72 ? 9.164 -24.766 -3.611 1 96.69 72 ILE B C 1
ATOM 2914 O O . ILE B 1 72 ? 9.867 -25.5 -2.926 1 96.69 72 ILE B O 1
ATOM 2918 N N . TRP B 1 73 ? 9.633 -24.109 -4.613 1 97.44 73 TRP B N 1
ATOM 2919 C CA . TRP B 1 73 ? 11.078 -24.047 -4.832 1 97.44 73 TRP B CA 1
ATOM 2920 C C . TRP B 1 73 ? 11.531 -22.594 -5.016 1 97.44 73 TRP B C 1
ATOM 2922 O O . TRP B 1 73 ? 10.805 -21.781 -5.598 1 97.44 73 TRP B O 1
ATOM 2932 N N . ARG B 1 74 ? 12.742 -22.25 -4.562 1 97 74 ARG B N 1
ATOM 2933 C CA . ARG B 1 74 ? 13.195 -20.875 -4.383 1 97 74 ARG B CA 1
ATOM 2934 C C . ARG B 1 74 ? 14.141 -20.453 -5.504 1 97 74 ARG B C 1
ATOM 2936 O O . ARG B 1 74 ? 14.516 -19.281 -5.598 1 97 74 ARG B O 1
ATOM 2943 N N . HIS B 1 75 ? 14.5 -21.406 -6.375 1 96.69 75 HIS B N 1
ATOM 2944 C CA . HIS B 1 75 ? 15.273 -21.141 -7.582 1 96.69 75 HIS B CA 1
ATOM 2945 C C . HIS B 1 75 ? 14.703 -21.891 -8.773 1 96.69 75 HIS B C 1
ATOM 2947 O O . HIS B 1 75 ? 14.086 -22.953 -8.609 1 96.69 75 HIS B O 1
ATOM 2953 N N . PRO B 1 76 ? 14.859 -21.375 -9.945 1 95.69 76 PRO B N 1
ATOM 2954 C CA . PRO B 1 76 ? 14.141 -21.969 -11.078 1 95.69 76 PRO B CA 1
ATOM 2955 C C . PRO B 1 76 ? 14.648 -23.359 -11.438 1 95.69 76 PRO B C 1
ATOM 2957 O O . PRO B 1 76 ? 13.867 -24.219 -11.836 1 95.69 76 PRO B O 1
ATOM 2960 N N . GLY B 1 77 ? 15.961 -23.594 -11.281 1 95.12 77 GLY B N 1
ATOM 2961 C CA . GLY B 1 77 ? 16.547 -24.828 -11.789 1 95.12 77 GLY B CA 1
ATOM 2962 C C . GLY B 1 77 ? 16.766 -24.797 -13.297 1 95.12 77 GLY B C 1
ATOM 2963 O O . GLY B 1 77 ? 17.016 -23.734 -13.867 1 95.12 77 GLY B O 1
ATOM 2964 N N . ASN B 1 78 ? 16.812 -26.078 -13.891 1 95.06 78 ASN B N 1
ATOM 2965 C CA . ASN B 1 78 ? 17.078 -26.156 -15.32 1 95.06 78 ASN B CA 1
ATOM 2966 C C . ASN B 1 78 ? 16.172 -27.172 -16.016 1 95.06 78 ASN B C 1
ATOM 2968 O O . ASN B 1 78 ? 16.453 -27.609 -17.141 1 95.06 78 ASN B O 1
ATOM 2972 N N . ASP B 1 79 ? 15.156 -27.578 -15.359 1 97.44 79 ASP B N 1
ATOM 2973 C CA . ASP B 1 79 ? 14.242 -28.578 -15.898 1 97.44 79 ASP B CA 1
ATOM 2974 C C . ASP B 1 79 ? 13.094 -27.922 -16.656 1 97.44 79 ASP B C 1
ATOM 2976 O O . ASP B 1 79 ? 13.062 -26.688 -16.812 1 97.44 79 ASP B O 1
ATOM 2980 N N . VAL B 1 80 ? 12.133 -28.688 -17.109 1 98.19 80 VAL B N 1
ATOM 2981 C CA . VAL B 1 80 ? 11.008 -28.234 -17.922 1 98.19 80 VAL B CA 1
ATOM 2982 C C . VAL B 1 80 ? 10.219 -27.172 -17.156 1 98.19 80 VAL B C 1
ATOM 2984 O O . VAL B 1 80 ? 9.891 -26.109 -17.703 1 98.19 80 VAL B O 1
ATOM 2987 N N . THR B 1 81 ? 9.93 -27.375 -15.859 1 97.88 81 THR B N 1
ATOM 2988 C CA . THR B 1 81 ? 9.141 -26.438 -15.07 1 97.88 81 THR B CA 1
ATOM 2989 C C . THR B 1 81 ? 9.898 -25.125 -14.883 1 97.88 81 THR B C 1
ATOM 2991 O O . THR B 1 81 ? 9.297 -24.078 -14.68 1 97.88 81 THR B O 1
ATOM 2994 N N . SER B 1 82 ? 11.25 -25.141 -15.016 1 96.88 82 SER B N 1
ATOM 2995 C CA . SER B 1 82 ? 12.102 -23.969 -14.836 1 96.88 82 SER B CA 1
ATOM 2996 C C . SER B 1 82 ? 11.906 -22.969 -15.969 1 96.88 82 SER B C 1
ATOM 2998 O O . SER B 1 82 ? 12.117 -21.766 -15.781 1 96.88 82 SER B O 1
ATOM 3000 N N . MET B 1 83 ? 11.516 -23.438 -17.109 1 97.69 83 MET B N 1
ATOM 3001 C CA . MET B 1 83 ? 11.422 -22.594 -18.297 1 97.69 83 MET B CA 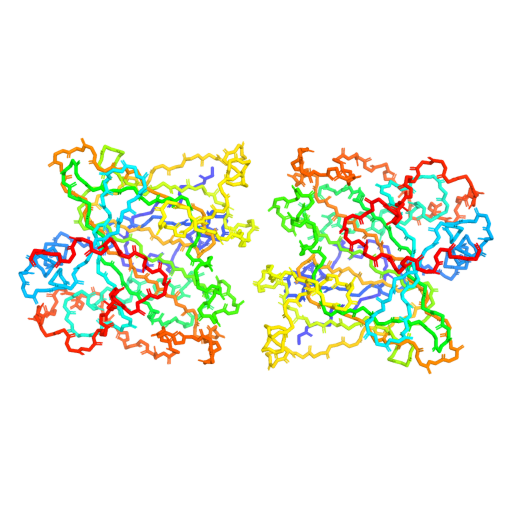1
ATOM 3002 C C . MET B 1 83 ? 10.305 -21.562 -18.141 1 97.69 83 MET B C 1
ATOM 3004 O O . MET B 1 83 ? 10.375 -20.484 -18.703 1 97.69 83 MET B O 1
ATOM 3008 N N . ILE B 1 84 ? 9.281 -21.906 -17.297 1 96.38 84 ILE B N 1
ATOM 3009 C CA . ILE B 1 84 ? 8.188 -20.984 -17.031 1 96.38 84 ILE B CA 1
ATOM 3010 C C . ILE B 1 84 ? 8.75 -19.688 -16.469 1 96.38 84 ILE B C 1
ATOM 3012 O O . ILE B 1 84 ? 8.297 -18.594 -16.828 1 96.38 84 ILE B O 1
ATOM 3016 N N . ALA B 1 85 ? 9.742 -19.766 -15.672 1 96.88 85 ALA B N 1
ATOM 3017 C CA . ALA B 1 85 ? 10.312 -18.609 -14.961 1 96.88 85 ALA B CA 1
ATOM 3018 C C . ALA B 1 85 ? 11.297 -17.859 -15.844 1 96.88 85 ALA B C 1
ATOM 3020 O O . ALA B 1 85 ? 11.828 -16.812 -15.445 1 96.88 85 ALA B O 1
ATOM 3021 N N . ARG B 1 86 ? 11.516 -18.359 -17.109 1 97.56 86 ARG B N 1
ATOM 3022 C CA . ARG B 1 86 ? 12.648 -17.797 -17.828 1 97.56 86 ARG B CA 1
ATOM 3023 C C . ARG B 1 86 ? 12.234 -17.344 -19.219 1 97.56 86 ARG B C 1
ATOM 3025 O O . ARG B 1 86 ? 12.945 -16.562 -19.859 1 97.56 86 ARG B O 1
ATOM 3032 N N . MET B 1 87 ? 11.18 -17.781 -19.719 1 97.81 87 MET B N 1
ATOM 3033 C CA . MET B 1 87 ? 10.82 -17.5 -21.094 1 97.81 87 MET B CA 1
ATOM 3034 C C . MET B 1 87 ? 10.406 -16.031 -21.266 1 97.81 87 MET B C 1
ATOM 3036 O O . MET B 1 87 ? 9.836 -15.438 -20.359 1 97.81 87 MET B O 1
ATOM 3040 N N . GLU B 1 88 ? 10.602 -15.523 -22.438 1 96.25 88 GLU B N 1
ATOM 3041 C CA . GLU B 1 88 ? 10.227 -14.148 -22.766 1 96.25 88 GLU B CA 1
ATOM 3042 C C . GLU B 1 88 ? 8.719 -13.953 -22.641 1 96.25 88 GLU B C 1
ATOM 3044 O O . GLU B 1 88 ? 8.258 -12.914 -22.156 1 96.25 88 GLU B O 1
ATOM 3049 N N . LYS B 1 89 ? 7.93 -14.938 -23 1 96.38 89 LYS B N 1
ATOM 3050 C CA . LYS B 1 89 ? 6.477 -14.789 -23.031 1 96.38 89 LYS B CA 1
ATOM 3051 C C . LYS B 1 89 ? 5.875 -14.953 -21.641 1 96.38 89 LYS B C 1
ATOM 3053 O O . LYS B 1 89 ? 4.664 -14.82 -21.469 1 96.38 89 LYS B O 1
ATOM 3058 N N . THR B 1 90 ? 6.715 -15.297 -20.641 1 96.31 90 THR B N 1
ATOM 3059 C CA . THR B 1 90 ? 6.246 -15.359 -19.266 1 96.31 90 THR B CA 1
ATOM 3060 C C . THR B 1 90 ? 6.957 -14.32 -18.406 1 96.31 90 THR B C 1
ATOM 3062 O O . THR B 1 90 ? 6.43 -13.234 -18.172 1 96.31 90 THR B O 1
ATOM 3065 N N . ALA B 1 91 ? 8.305 -14.5 -18.188 1 96.81 91 ALA B N 1
ATOM 3066 C CA . ALA B 1 91 ? 9.094 -13.578 -17.391 1 96.81 91 ALA B CA 1
ATOM 3067 C C . ALA B 1 91 ? 9.234 -12.227 -18.078 1 96.81 91 ALA B C 1
ATOM 3069 O O . ALA B 1 91 ? 9.211 -11.18 -17.422 1 96.81 91 ALA B O 1
ATOM 3070 N N . GLY B 1 92 ? 9.453 -12.242 -19.375 1 95.12 92 GLY B N 1
ATOM 3071 C CA . GLY B 1 92 ? 9.539 -10.992 -20.109 1 95.12 92 GLY B CA 1
ATOM 3072 C C . GLY B 1 92 ? 8.297 -10.133 -19.984 1 95.12 92 GLY B C 1
ATOM 3073 O O . GLY B 1 92 ? 8.391 -8.914 -19.828 1 95.12 92 GLY B O 1
ATOM 3074 N N . PHE B 1 93 ? 7.16 -10.781 -20.047 1 94.88 93 PHE B N 1
ATOM 3075 C CA . PHE B 1 93 ? 5.898 -10.07 -19.875 1 94.88 93 PHE B CA 1
ATOM 3076 C C . PHE B 1 93 ? 5.781 -9.492 -18.469 1 94.88 93 PHE B C 1
ATOM 3078 O O . PHE B 1 93 ? 5.324 -8.367 -18.297 1 94.88 93 PHE B O 1
ATOM 3085 N N . MET B 1 94 ? 6.266 -10.25 -17.531 1 97.19 94 MET B N 1
ATOM 3086 C CA . MET B 1 94 ? 6.215 -9.773 -16.156 1 97.19 94 MET B CA 1
ATOM 3087 C C . MET B 1 94 ? 7.02 -8.484 -16 1 97.19 94 MET B C 1
ATOM 3089 O O . MET B 1 94 ? 6.605 -7.57 -15.289 1 97.19 94 MET B O 1
ATOM 3093 N N . GLY B 1 95 ? 8.164 -8.391 -16.672 1 96.56 95 GLY B N 1
ATOM 3094 C CA . GLY B 1 95 ? 8.961 -7.18 -16.641 1 96.56 95 GLY B CA 1
ATOM 3095 C C . GLY B 1 95 ? 8.211 -5.961 -17.141 1 96.56 95 GLY B C 1
ATOM 3096 O O . GLY B 1 95 ? 8.383 -4.859 -16.625 1 96.56 95 GLY B O 1
ATOM 3097 N N . LYS B 1 96 ? 7.371 -6.168 -18.125 1 95.31 96 LYS B N 1
ATOM 3098 C CA . LYS B 1 96 ? 6.57 -5.078 -18.688 1 95.31 96 LYS B CA 1
ATOM 3099 C C . LYS B 1 96 ? 5.508 -4.621 -17.688 1 95.31 96 LYS B C 1
ATOM 3101 O O . LYS B 1 96 ? 5.234 -3.424 -17.562 1 95.31 96 LYS B O 1
ATOM 3106 N N . PHE B 1 97 ? 4.914 -5.566 -16.984 1 96.62 97 PHE B N 1
ATOM 3107 C CA . PHE B 1 97 ? 3.887 -5.234 -16.016 1 96.62 97 PHE B CA 1
ATOM 3108 C C . PHE B 1 97 ? 4.496 -4.496 -14.82 1 96.62 97 PHE B C 1
ATOM 3110 O O . PHE B 1 97 ? 3.949 -3.492 -14.359 1 96.62 97 PHE B O 1
ATOM 3117 N N . LEU B 1 98 ? 5.68 -4.949 -14.352 1 97.44 98 LEU B N 1
ATOM 3118 C CA . LEU B 1 98 ? 6.281 -4.398 -13.148 1 97.44 98 LEU B CA 1
ATOM 3119 C C . LEU B 1 98 ? 7.172 -3.205 -13.477 1 97.44 98 LEU B C 1
ATOM 3121 O O . LEU B 1 98 ? 7.57 -2.453 -12.586 1 97.44 98 LEU B O 1
ATOM 3125 N N . GLY B 1 99 ? 7.414 -3.012 -14.75 1 94.94 99 GLY B N 1
ATOM 3126 C CA . GLY B 1 99 ? 8.164 -1.845 -15.188 1 94.94 99 GLY B CA 1
ATOM 3127 C C . GLY B 1 99 ? 9.648 -1.95 -14.906 1 94.94 99 GLY B C 1
ATOM 3128 O O . GLY B 1 99 ? 10.242 -1.038 -14.328 1 94.94 99 GLY B O 1
ATOM 3129 N N . GLY B 1 100 ? 10.281 -2.973 -15.352 1 96.12 100 GLY B N 1
ATOM 3130 C CA . GLY B 1 100 ? 11.711 -3.131 -15.141 1 96.12 100 GLY B CA 1
ATOM 3131 C C . GLY B 1 100 ? 12.148 -4.582 -15.125 1 96.12 100 GLY B C 1
ATOM 3132 O O . GLY B 1 100 ? 11.344 -5.484 -15.352 1 96.12 100 GLY B O 1
ATOM 3133 N N . GLU B 1 101 ? 13.445 -4.793 -14.852 1 97.81 101 GLU B N 1
ATOM 3134 C CA . GLU B 1 101 ? 14.008 -6.141 -14.75 1 97.81 101 GLU B CA 1
ATOM 3135 C C . GLU B 1 101 ? 13.398 -6.902 -13.586 1 97.81 101 GLU B C 1
ATOM 3137 O O . GLU B 1 101 ? 13.25 -6.359 -12.484 1 97.81 101 GLU B O 1
ATOM 3142 N N . VAL B 1 102 ? 13.039 -8.125 -13.852 1 98.31 102 VAL B N 1
ATOM 3143 C CA . VAL B 1 102 ? 12.492 -8.961 -12.789 1 98.31 102 VAL B CA 1
ATOM 3144 C C . VAL B 1 102 ? 13.383 -10.18 -12.578 1 98.31 102 VAL B C 1
ATOM 3146 O O . VAL B 1 102 ? 14.242 -10.484 -13.414 1 98.31 102 VAL B O 1
ATOM 3149 N N . TYR B 1 103 ? 13.234 -10.812 -11.469 1 98.31 103 TYR B N 1
ATOM 3150 C CA . TYR B 1 103 ? 13.875 -12.094 -11.203 1 98.31 103 TYR B CA 1
ATOM 3151 C C . TYR B 1 103 ? 12.914 -13.047 -10.492 1 98.31 103 TYR B C 1
ATOM 3153 O O . TYR B 1 103 ? 11.844 -12.633 -10.047 1 98.31 103 TYR B O 1
ATOM 3161 N N . HIS B 1 104 ? 13.328 -14.312 -10.539 1 98.44 104 HIS B N 1
ATOM 3162 C CA . HIS B 1 104 ? 12.547 -15.367 -9.906 1 98.44 104 HIS B CA 1
ATOM 3163 C C . HIS B 1 104 ? 12.664 -15.312 -8.391 1 98.44 104 HIS B C 1
ATOM 3165 O O . HIS B 1 104 ? 13.766 -15.328 -7.844 1 98.44 104 HIS B O 1
ATOM 3171 N N . HIS B 1 105 ? 11.578 -15.102 -7.746 1 98.31 105 HIS B N 1
ATOM 3172 C CA . HIS B 1 105 ? 11.57 -15.156 -6.289 1 98.31 105 HIS B CA 1
ATOM 3173 C C . HIS B 1 105 ? 11.312 -16.578 -5.793 1 98.31 105 HIS B C 1
ATOM 3175 O O . HIS B 1 105 ? 12.148 -17.156 -5.094 1 98.31 105 HIS B O 1
ATOM 3181 N N . HIS B 1 106 ? 10.219 -17.156 -6.277 1 98 106 HIS B N 1
ATOM 3182 C CA . HIS B 1 106 ? 9.93 -18.562 -6.02 1 98 106 HIS B CA 1
ATOM 3183 C C . HIS B 1 106 ? 8.781 -19.062 -6.895 1 98 106 HIS B C 1
ATOM 3185 O O . HIS B 1 106 ? 8.109 -18.266 -7.555 1 98 106 HIS B O 1
ATOM 3191 N N . SER B 1 107 ? 8.617 -20.359 -6.914 1 98.25 107 SER B N 1
ATOM 3192 C CA . SER B 1 107 ? 7.512 -21 -7.613 1 98.25 107 SER B CA 1
ATOM 3193 C C . SER B 1 107 ? 6.844 -22.062 -6.738 1 98.25 107 SER B C 1
ATOM 3195 O O . SER B 1 107 ? 7.434 -22.531 -5.77 1 98.25 107 SER B O 1
ATOM 3197 N N . LYS B 1 108 ? 5.652 -22.344 -7.109 1 97.88 108 LYS B N 1
ATOM 3198 C CA . LYS B 1 108 ? 4.953 -23.406 -6.41 1 97.88 108 LYS B CA 1
ATOM 3199 C C . LYS B 1 108 ? 4.035 -24.172 -7.359 1 97.88 108 LYS B C 1
ATOM 3201 O O . LYS B 1 108 ? 3.486 -23.609 -8.305 1 97.88 108 LYS B O 1
ATOM 3206 N N . LEU B 1 109 ? 3.947 -25.453 -7.141 1 98.12 109 LEU B N 1
ATOM 3207 C CA . LEU B 1 109 ? 2.93 -26.297 -7.738 1 98.12 109 LEU B CA 1
ATOM 3208 C C . LEU B 1 109 ? 1.782 -26.547 -6.762 1 98.12 109 LEU B C 1
ATOM 3210 O O . LEU B 1 109 ? 1.989 -27.094 -5.676 1 98.12 109 LEU B O 1
ATOM 3214 N N . ILE B 1 110 ? 0.647 -26.062 -7.098 1 98.25 110 ILE B N 1
ATOM 3215 C CA . ILE B 1 110 ? -0.558 -26.281 -6.305 1 98.25 110 ILE B CA 1
ATOM 3216 C C . ILE B 1 110 ? -1.329 -27.484 -6.852 1 98.25 110 ILE B C 1
ATOM 3218 O O . ILE B 1 110 ? -1.68 -27.516 -8.031 1 98.25 110 ILE B O 1
ATOM 3222 N N . GLN B 1 111 ? -1.578 -28.406 -5.973 1 98.12 111 GLN B N 1
ATOM 3223 C CA . GLN B 1 111 ? -2.201 -29.656 -6.391 1 98.12 111 GLN B CA 1
ATOM 3224 C C . GLN B 1 111 ? -3.549 -29.859 -5.703 1 98.12 111 GLN B C 1
ATOM 3226 O O . GLN B 1 111 ? -3.617 -30.406 -4.605 1 98.12 111 GLN B O 1
ATOM 3231 N N . LYS B 1 112 ? -4.621 -29.438 -6.344 1 98.12 112 LYS B N 1
ATOM 3232 C CA . LYS B 1 112 ? -5.949 -29.766 -5.84 1 98.12 112 LYS B CA 1
ATOM 3233 C C . LYS B 1 112 ? -6.469 -31.062 -6.461 1 98.12 112 LYS B C 1
ATOM 3235 O O . LYS B 1 112 ? -6.934 -31.062 -7.602 1 98.12 112 LYS B O 1
ATOM 3240 N N . GLU B 1 113 ? -6.441 -32.031 -5.641 1 97.44 113 GLU B N 1
ATOM 3241 C CA . GLU B 1 113 ? -6.898 -33.344 -6.09 1 97.44 113 GLU B CA 1
ATOM 3242 C C . GLU B 1 113 ? -8.422 -33.438 -6.031 1 97.44 113 GLU B C 1
ATOM 3244 O O . GLU B 1 113 ? -9.07 -32.688 -5.297 1 97.44 113 GLU B O 1
ATOM 3249 N N . PRO B 1 114 ? -9.016 -34.344 -6.84 1 97.69 114 PRO B N 1
ATOM 3250 C CA . PRO B 1 114 ? -10.469 -34.5 -6.844 1 97.69 114 PRO B CA 1
ATOM 3251 C C . PRO B 1 114 ? -11.039 -34.75 -5.449 1 97.69 114 PRO B C 1
ATOM 3253 O O . PRO B 1 114 ? -10.531 -35.594 -4.715 1 97.69 114 PRO B O 1
ATOM 3256 N N . TYR B 1 115 ? -11.914 -33.938 -5.039 1 96.12 115 TYR B N 1
ATOM 3257 C CA . TYR B 1 115 ? -12.75 -34.062 -3.848 1 96.12 115 TYR B CA 1
ATOM 3258 C C . TYR B 1 115 ? -11.938 -33.812 -2.584 1 96.12 115 TYR B C 1
ATOM 3260 O O . TYR B 1 115 ? -12.492 -33.688 -1.495 1 96.12 115 TYR B O 1
ATOM 3268 N N . THR B 1 116 ? -10.602 -33.656 -2.682 1 93.38 116 THR B N 1
ATOM 3269 C CA . THR B 1 116 ? -9.812 -33.562 -1.46 1 93.38 116 THR B CA 1
ATOM 3270 C C . THR B 1 116 ? -9.016 -32.281 -1.433 1 93.38 116 THR B C 1
ATOM 3272 O O . THR B 1 116 ? -8.516 -31.859 -0.381 1 93.38 116 THR B O 1
ATOM 3275 N N . GLY B 1 117 ? -8.875 -31.641 -2.533 1 95.19 117 GLY B N 1
ATOM 3276 C CA . GLY B 1 117 ? -8.078 -30.422 -2.58 1 95.19 117 GLY B CA 1
ATOM 3277 C C . GLY B 1 117 ? -8.641 -29.312 -1.699 1 95.19 117 GLY B C 1
ATOM 3278 O O . GLY B 1 117 ? -9.812 -28.953 -1.81 1 95.19 117 GLY B O 1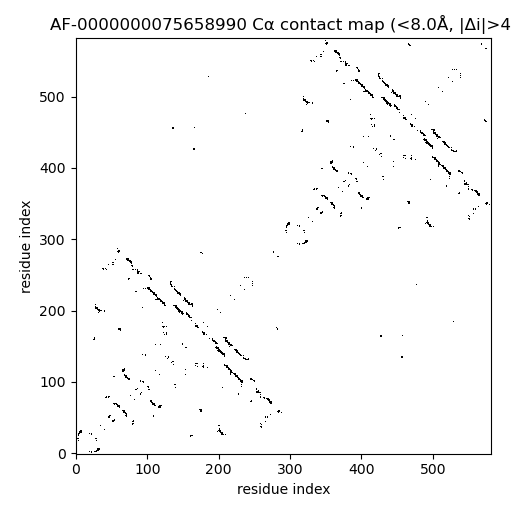
ATOM 3279 N N . GLY B 1 118 ? -7.855 -28.734 -0.893 1 93.62 118 GLY B N 1
ATOM 3280 C CA . GLY B 1 118 ? -8.273 -27.766 0.112 1 93.62 118 GLY B CA 1
ATOM 3281 C C . GLY B 1 118 ? -8.336 -26.344 -0.416 1 93.62 118 GLY B C 1
ATOM 3282 O O . GLY B 1 118 ? -7.887 -26.062 -1.528 1 93.62 118 GLY B O 1
ATOM 3283 N N . LEU B 1 119 ? -8.938 -25.484 0.4 1 94.25 119 LEU B N 1
ATOM 3284 C CA . LEU B 1 119 ? -9.102 -24.078 0.031 1 94.25 119 LEU B CA 1
ATOM 3285 C C . LEU B 1 119 ? -7.887 -23.266 0.447 1 94.25 119 LEU B C 1
ATOM 3287 O O . LEU B 1 119 ? -7.191 -23.609 1.403 1 94.25 119 LEU B O 1
ATOM 3291 N N . PHE B 1 120 ? -7.535 -22.281 -0.293 1 94.69 120 PHE B N 1
ATOM 3292 C CA . PHE B 1 120 ? -6.684 -21.188 0.141 1 94.69 120 PHE B CA 1
ATOM 3293 C C . PHE B 1 120 ? -7.52 -20.016 0.633 1 94.69 120 PHE B C 1
ATOM 3295 O O . PHE B 1 120 ? -8.398 -19.531 -0.08 1 94.69 120 PHE B O 1
ATOM 3302 N N . SER B 1 121 ? -7.227 -19.594 1.817 1 94.56 121 SER B N 1
ATOM 3303 C CA . SER B 1 121 ? -7.945 -18.453 2.385 1 94.56 121 SER B CA 1
ATOM 3304 C C . SER B 1 121 ? -7.586 -17.156 1.663 1 94.56 121 SER B C 1
ATOM 3306 O O . SER B 1 121 ? -6.574 -17.094 0.962 1 94.56 121 SER B O 1
ATOM 3308 N N . TRP B 1 122 ? -8.453 -16.188 1.891 1 97.12 122 TRP B N 1
ATOM 3309 C CA . TRP B 1 122 ? -8.172 -14.867 1.349 1 97.12 122 TRP B CA 1
ATOM 3310 C C . TRP B 1 122 ? -6.801 -14.375 1.808 1 97.12 122 TRP B C 1
ATOM 3312 O O . TRP B 1 122 ? -6.5 -14.383 3.004 1 97.12 122 TRP B O 1
ATOM 3322 N N . HIS B 1 123 ? -6.008 -13.93 0.825 1 97.69 123 HIS B N 1
ATOM 3323 C CA . HIS B 1 123 ? -4.672 -13.43 1.14 1 97.69 123 HIS B CA 1
ATOM 3324 C C . HIS B 1 123 ? -4.141 -12.539 0.022 1 97.69 123 HIS B C 1
ATOM 3326 O O . HIS B 1 123 ? -4.773 -12.406 -1.028 1 97.69 123 HIS B O 1
ATOM 3332 N N . GLN B 1 124 ? -3.131 -11.82 0.285 1 98.5 124 GLN B N 1
ATOM 3333 C CA . GLN B 1 124 ? -2.23 -11.141 -0.635 1 98.5 124 GLN B CA 1
ATOM 3334 C C . GLN B 1 124 ? -0.835 -11.75 -0.601 1 98.5 124 GLN B C 1
ATOM 3336 O O . GLN B 1 124 ? -0.315 -12.062 0.473 1 98.5 124 GLN B O 1
ATOM 3341 N N . ASP B 1 125 ? -0.281 -11.953 -1.752 1 98.31 125 ASP B N 1
ATOM 3342 C CA . ASP B 1 125 ? 1.06 -12.531 -1.757 1 98.31 125 ASP B CA 1
ATOM 3343 C C . ASP B 1 125 ? 2.049 -11.625 -1.021 1 98.31 125 ASP B C 1
ATOM 3345 O O . ASP B 1 125 ? 2.916 -12.109 -0.292 1 98.31 125 ASP B O 1
ATOM 3349 N N . TYR B 1 126 ? 1.892 -10.328 -1.184 1 98.31 126 TYR B N 1
ATOM 3350 C CA . TYR B 1 126 ? 2.811 -9.398 -0.535 1 98.31 126 TYR B CA 1
ATOM 3351 C C . TYR B 1 126 ? 2.66 -9.461 0.981 1 98.31 126 TYR B C 1
ATOM 3353 O O . TYR B 1 126 ? 3.576 -9.078 1.716 1 98.31 126 TYR B O 1
ATOM 3361 N N . GLY B 1 127 ? 1.515 -9.82 1.421 1 96.62 127 GLY B N 1
ATOM 3362 C CA . GLY B 1 127 ? 1.366 -10.008 2.854 1 96.62 127 GLY B CA 1
ATOM 3363 C C . GLY B 1 127 ? 2.426 -10.922 3.447 1 96.62 127 GLY B C 1
ATOM 3364 O O . GLY B 1 127 ? 2.893 -10.695 4.566 1 96.62 127 GLY B O 1
ATOM 3365 N N . TYR B 1 128 ? 2.799 -11.93 2.689 1 94.56 128 TYR B N 1
ATOM 3366 C CA . TYR B 1 128 ? 3.861 -12.836 3.102 1 94.56 128 TYR B CA 1
ATOM 3367 C C . TYR B 1 128 ? 5.234 -12.234 2.83 1 94.56 128 TYR B C 1
ATOM 3369 O O . TYR B 1 128 ? 6.113 -12.266 3.693 1 94.56 128 TYR B O 1
ATOM 3377 N N . TRP B 1 129 ? 5.375 -11.672 1.692 1 97.19 129 TRP B N 1
ATOM 3378 C CA . TRP B 1 129 ? 6.676 -11.219 1.218 1 97.19 129 TRP B CA 1
ATOM 3379 C C . TRP B 1 129 ? 7.141 -9.992 1.993 1 97.19 129 TRP B C 1
ATOM 3381 O O . TRP B 1 129 ? 8.344 -9.727 2.1 1 97.19 129 TRP B O 1
ATOM 3391 N N . TYR B 1 130 ? 6.176 -9.219 2.541 1 96.81 130 TYR B N 1
ATOM 3392 C CA . TYR B 1 130 ? 6.469 -8.117 3.453 1 96.81 130 TYR B CA 1
ATOM 3393 C C . TYR B 1 130 ? 7.332 -8.594 4.617 1 96.81 130 TYR B C 1
ATOM 3395 O O . TYR B 1 130 ? 8.258 -7.895 5.039 1 96.81 130 TYR B O 1
ATOM 3403 N N . LYS B 1 131 ? 7.113 -9.766 5.027 1 93.88 131 LYS B N 1
ATOM 3404 C CA . LYS B 1 131 ? 7.824 -10.32 6.172 1 93.88 131 LYS B CA 1
ATOM 3405 C C . LYS B 1 131 ? 9.125 -10.992 5.742 1 93.88 131 LYS B C 1
ATOM 3407 O O . LYS B 1 131 ? 9.961 -11.344 6.582 1 93.88 131 LYS B O 1
ATOM 3412 N N . ASN B 1 132 ? 9.258 -11.18 4.457 1 94.31 132 ASN B N 1
ATOM 3413 C CA . ASN B 1 132 ? 10.438 -11.836 3.92 1 94.31 132 ASN B CA 1
ATOM 3414 C C . ASN B 1 132 ? 11.461 -10.828 3.4 1 94.31 132 ASN B C 1
ATOM 3416 O O . ASN B 1 132 ? 12.234 -11.141 2.494 1 94.31 132 ASN B O 1
ATOM 3420 N N . GLY B 1 133 ? 11.359 -9.641 3.859 1 96.5 133 GLY B N 1
ATOM 3421 C CA . GLY B 1 133 ? 12.406 -8.656 3.602 1 96.5 133 GLY B CA 1
ATOM 3422 C C . GLY B 1 133 ? 12.117 -7.789 2.393 1 96.5 133 GLY B C 1
ATOM 3423 O O . GLY B 1 133 ? 12.891 -6.883 2.076 1 96.5 133 GLY B O 1
ATOM 3424 N N . CYS B 1 134 ? 11.078 -8.047 1.669 1 98.25 134 CYS B N 1
ATOM 3425 C CA . CYS B 1 134 ? 10.734 -7.199 0.533 1 98.25 134 CYS B CA 1
ATOM 3426 C C . CYS B 1 134 ? 10.156 -5.871 1.002 1 98.25 134 CYS B C 1
ATOM 3428 O O . CYS B 1 134 ? 9.102 -5.844 1.64 1 98.25 134 CYS B O 1
ATOM 3430 N N . LEU B 1 135 ? 10.734 -4.785 0.615 1 98.31 135 LEU B N 1
ATOM 3431 C CA . LEU B 1 135 ? 10.328 -3.479 1.123 1 98.31 135 LEU B CA 1
ATOM 3432 C C . LEU B 1 135 ? 9.195 -2.898 0.288 1 98.31 135 LEU B C 1
ATOM 3434 O O . LEU B 1 135 ? 8.344 -2.172 0.808 1 98.31 135 LEU B O 1
ATOM 3438 N N . PHE B 1 136 ? 9.148 -3.158 -1.051 1 98.5 136 PHE B N 1
ATOM 3439 C CA . PHE B 1 136 ? 8.125 -2.66 -1.962 1 98.5 136 PHE B CA 1
ATOM 3440 C C . PHE B 1 136 ? 7.242 -3.799 -2.461 1 98.5 136 PHE B C 1
ATOM 3442 O O . PHE B 1 136 ? 7.691 -4.941 -2.568 1 98.5 136 PHE B O 1
ATOM 3449 N N . PRO B 1 137 ? 6.008 -3.514 -2.717 1 98.75 137 PRO B N 1
ATOM 3450 C CA . PRO B 1 137 ? 5.145 -4.516 -3.346 1 98.75 137 PRO B CA 1
ATOM 3451 C C . PRO B 1 137 ? 5.363 -4.621 -4.855 1 98.75 137 PRO B C 1
ATOM 3453 O O . PRO B 1 137 ? 4.422 -4.898 -5.602 1 98.75 137 PRO B O 1
ATOM 3456 N N . ASP B 1 138 ? 6.535 -4.285 -5.34 1 98.5 138 ASP B N 1
ATOM 3457 C CA . ASP B 1 138 ? 6.871 -4.34 -6.762 1 98.5 138 ASP B CA 1
ATOM 3458 C C . ASP B 1 138 ? 7.125 -5.781 -7.207 1 98.5 138 ASP B C 1
ATOM 3460 O O . ASP B 1 138 ? 8.172 -6.082 -7.777 1 98.5 138 ASP B O 1
ATOM 3464 N N . MET B 1 139 ? 6.148 -6.594 -6.906 1 98.81 139 MET B N 1
ATOM 3465 C CA . MET B 1 139 ? 6.137 -8.023 -7.188 1 98.81 139 MET B CA 1
ATOM 3466 C C . MET B 1 139 ? 4.812 -8.445 -7.82 1 98.81 139 MET B C 1
ATOM 3468 O O . MET B 1 139 ? 3.818 -7.727 -7.719 1 98.81 139 MET B O 1
ATOM 3472 N N . ALA B 1 140 ? 4.879 -9.547 -8.453 1 98.88 140 ALA B N 1
ATOM 3473 C CA . ALA B 1 140 ? 3.662 -10.086 -9.055 1 98.88 140 ALA B CA 1
ATOM 3474 C C . ALA B 1 140 ? 3.785 -11.594 -9.281 1 98.88 140 ALA B C 1
ATOM 3476 O O . ALA B 1 140 ? 4.891 -12.141 -9.266 1 98.88 140 ALA B O 1
ATOM 3477 N N . SER B 1 141 ? 2.65 -12.195 -9.414 1 98.88 141 SER B N 1
ATOM 3478 C CA . SER B 1 141 ? 2.586 -13.641 -9.609 1 98.88 141 SER B CA 1
ATOM 3479 C C . SER B 1 141 ? 2.053 -13.992 -10.992 1 98.88 141 SER B C 1
ATOM 3481 O O . SER B 1 141 ? 1.185 -13.289 -11.523 1 98.88 141 SER B O 1
ATOM 3483 N N . PHE B 1 142 ? 2.637 -14.977 -11.523 1 98.75 142 PHE B N 1
ATOM 3484 C CA . PHE B 1 142 ? 2.188 -15.641 -12.742 1 98.75 142 PHE B CA 1
ATOM 3485 C C . PHE B 1 142 ? 1.509 -16.969 -12.422 1 98.75 142 PHE B C 1
ATOM 3487 O O . PHE B 1 142 ? 2.176 -17.938 -12.062 1 98.75 142 PHE B O 1
ATOM 3494 N N . HIS B 1 143 ? 0.181 -17 -12.531 1 98.88 143 HIS B N 1
ATOM 3495 C CA . HIS B 1 143 ? -0.63 -18.172 -12.258 1 98.88 143 HIS B CA 1
ATOM 3496 C C . HIS B 1 143 ? -0.987 -18.906 -13.547 1 98.88 143 HIS B C 1
ATOM 3498 O O . HIS B 1 143 ? -1.849 -18.469 -14.305 1 98.88 143 HIS B O 1
ATOM 3504 N N . LEU B 1 144 ? -0.404 -20.031 -13.734 1 98.88 144 LEU B N 1
ATOM 3505 C CA . LEU B 1 144 ? -0.587 -20.828 -14.953 1 98.88 144 LEU B CA 1
ATOM 3506 C C . LEU B 1 144 ? -1.483 -22.031 -14.688 1 98.88 144 LEU B C 1
ATOM 3508 O O . LEU B 1 144 ? -1.188 -22.844 -13.82 1 98.88 144 LEU B O 1
ATOM 3512 N N . ALA B 1 145 ? -2.537 -22.172 -15.477 1 98.81 145 ALA B N 1
ATOM 3513 C CA . ALA B 1 145 ? -3.398 -23.344 -15.383 1 98.81 145 ALA B CA 1
ATOM 3514 C C . ALA B 1 145 ? -2.754 -24.547 -16.062 1 98.81 145 ALA B C 1
ATOM 3516 O O . ALA B 1 145 ? -2.623 -24.594 -17.281 1 98.81 145 ALA B O 1
ATOM 3517 N N . VAL B 1 146 ? -2.377 -25.5 -15.273 1 98.69 146 VAL B N 1
ATOM 3518 C CA . VAL B 1 146 ? -1.916 -26.766 -15.812 1 98.69 146 VAL B CA 1
ATOM 3519 C C . VAL B 1 146 ? -3.111 -27.594 -16.281 1 98.69 146 VAL B C 1
ATOM 3521 O O . VAL B 1 146 ? -3.057 -28.219 -17.344 1 98.69 146 VAL B O 1
ATOM 3524 N N . ASP B 1 147 ? -4.152 -27.609 -15.438 1 98.62 147 ASP B N 1
ATOM 3525 C CA . ASP B 1 147 ? -5.449 -28.188 -15.773 1 98.62 147 ASP B CA 1
ATOM 3526 C C . ASP B 1 147 ? -6.508 -27.109 -15.945 1 98.62 147 ASP B C 1
ATOM 3528 O O . ASP B 1 147 ? -6.352 -25.984 -15.445 1 98.62 147 ASP B O 1
ATOM 3532 N N . LYS B 1 148 ? -7.578 -27.469 -16.656 1 98.5 148 LYS B N 1
ATOM 3533 C CA . LYS B 1 148 ? -8.719 -26.562 -16.719 1 98.5 148 LYS B CA 1
ATOM 3534 C C . LYS B 1 148 ? -9.227 -26.234 -15.312 1 98.5 148 LYS B C 1
ATOM 3536 O O . LYS B 1 148 ? -9.367 -27.125 -14.469 1 98.5 148 LYS B O 1
ATOM 3541 N N . ALA B 1 149 ? -9.391 -24.984 -15.039 1 98.69 149 ALA B N 1
ATOM 3542 C CA . ALA B 1 149 ? -9.852 -24.516 -13.734 1 98.69 149 ALA B CA 1
ATOM 3543 C C . ALA B 1 149 ? -11.211 -23.828 -13.852 1 98.69 149 ALA B C 1
ATOM 3545 O O . ALA B 1 149 ? -11.398 -22.953 -14.688 1 98.69 149 ALA B O 1
ATOM 3546 N N . ASP B 1 150 ? -12.156 -24.172 -13.078 1 98.12 150 ASP B N 1
ATOM 3547 C CA . ASP B 1 150 ? -13.469 -23.547 -13.023 1 98.12 150 ASP B CA 1
ATOM 3548 C C . ASP B 1 150 ? -14.016 -23.547 -11.594 1 98.12 150 ASP B C 1
ATOM 3550 O O . ASP B 1 150 ? -13.297 -23.875 -10.648 1 98.12 150 ASP B O 1
ATOM 3554 N N . ARG B 1 151 ? -15.195 -23.094 -11.398 1 97.94 151 ARG B N 1
ATOM 3555 C CA . ARG B 1 151 ? -15.781 -22.922 -10.078 1 97.94 151 ARG B CA 1
ATOM 3556 C C . ARG B 1 151 ? -15.898 -24.25 -9.352 1 97.94 151 ARG B C 1
ATOM 3558 O O . ARG B 1 151 ? -15.664 -24.328 -8.141 1 97.94 151 ARG B O 1
ATOM 3565 N N . GLU B 1 152 ? -16.109 -25.266 -10.039 1 97.69 152 GLU B N 1
ATOM 3566 C CA . GLU B 1 152 ? -16.375 -26.578 -9.438 1 97.69 152 GLU B CA 1
ATOM 3567 C C . GLU B 1 152 ? -15.109 -27.172 -8.844 1 97.69 152 GLU B C 1
ATOM 3569 O O . GLU B 1 152 ? -15.156 -27.828 -7.801 1 97.69 152 GLU B O 1
ATOM 3574 N N . ASN B 1 153 ? -14.008 -26.984 -9.531 1 98.25 153 ASN B N 1
ATOM 3575 C CA . ASN B 1 153 ? -12.805 -27.641 -9.047 1 98.25 153 ASN B CA 1
ATOM 3576 C C . ASN B 1 153 ? -11.891 -26.672 -8.305 1 98.25 153 ASN B C 1
ATOM 3578 O O . ASN B 1 153 ? -10.711 -26.953 -8.102 1 98.25 153 ASN B O 1
ATOM 3582 N N . GLY B 1 154 ? -12.391 -25.5 -7.922 1 98.25 154 GLY B N 1
ATOM 3583 C CA . GLY B 1 154 ? -11.695 -24.609 -7 1 98.25 154 GLY B CA 1
ATOM 3584 C C . GLY B 1 154 ? -10.766 -23.641 -7.699 1 98.25 154 GLY B C 1
ATOM 3585 O O . GLY B 1 154 ? -9.633 -23.422 -7.266 1 98.25 154 GLY B O 1
ATOM 3586 N N . CYS B 1 155 ? -11.227 -22.969 -8.766 1 98.56 155 CYS B N 1
ATOM 3587 C CA . CYS B 1 155 ? -10.43 -21.953 -9.445 1 98.56 155 CYS B CA 1
ATOM 3588 C C . CYS B 1 155 ? -10.164 -20.766 -8.523 1 98.56 155 CYS B C 1
ATOM 3590 O O . CYS B 1 155 ? -10.852 -20.594 -7.52 1 98.56 155 CYS B O 1
ATOM 3592 N N . MET B 1 156 ? -9.141 -20.047 -8.82 1 98.62 156 MET B N 1
ATOM 3593 C CA . MET B 1 156 ? -8.789 -18.844 -8.062 1 98.62 156 MET B CA 1
ATOM 3594 C C . MET B 1 156 ? -9.891 -17.797 -8.18 1 98.62 156 MET B C 1
ATOM 3596 O O . MET B 1 156 ? -10.492 -17.625 -9.242 1 98.62 156 MET B O 1
ATOM 3600 N N . GLN B 1 157 ? -10.164 -17.172 -7.125 1 98.69 157 GLN B N 1
ATOM 3601 C CA . GLN B 1 157 ? -11.078 -16.047 -7.039 1 98.69 157 GLN B CA 1
ATOM 3602 C C . GLN B 1 157 ? -10.344 -14.766 -6.648 1 98.69 157 GLN B C 1
ATOM 3604 O O . GLN B 1 157 ? -9.438 -14.797 -5.812 1 98.69 157 GLN B O 1
ATOM 3609 N N . ILE B 1 158 ? -10.781 -13.688 -7.27 1 98.62 158 ILE B N 1
ATOM 3610 C CA . ILE B 1 158 ? -10.078 -12.438 -7.008 1 98.62 158 ILE B CA 1
ATOM 3611 C C . ILE B 1 158 ? -11.086 -11.312 -6.777 1 98.62 158 ILE B C 1
ATOM 3613 O O . ILE B 1 158 ? -12.266 -11.453 -7.105 1 98.62 158 ILE B O 1
ATOM 3617 N N . LEU B 1 159 ? -10.664 -10.266 -6.172 1 98.5 159 LEU B N 1
ATOM 3618 C CA . LEU B 1 159 ? -11.352 -8.977 -6.109 1 98.5 159 LEU B CA 1
ATOM 3619 C C . LEU B 1 159 ? -10.617 -7.934 -6.949 1 98.5 159 LEU B C 1
ATOM 3621 O O . LEU B 1 159 ? -9.703 -7.266 -6.457 1 98.5 159 LEU B O 1
ATOM 3625 N N . PRO B 1 160 ? -11.07 -7.789 -8.203 1 98.31 160 PRO B N 1
ATOM 3626 C CA . PRO B 1 160 ? -10.352 -6.887 -9.102 1 98.31 160 PRO B CA 1
ATOM 3627 C C . PRO B 1 160 ? -10.242 -5.465 -8.555 1 98.31 160 PRO B C 1
ATOM 3629 O O . PRO B 1 160 ? -11.242 -4.883 -8.133 1 98.31 160 PRO B O 1
ATOM 3632 N N . GLY B 1 161 ? -8.984 -4.922 -8.609 1 97.94 161 GLY B N 1
ATOM 3633 C CA . GLY B 1 161 ? -8.742 -3.564 -8.141 1 97.94 161 GLY B CA 1
ATOM 3634 C C . GLY B 1 161 ? -8.344 -3.5 -6.676 1 97.94 161 GLY B C 1
ATOM 3635 O O . GLY B 1 161 ? -7.879 -2.463 -6.199 1 97.94 161 GLY B O 1
ATOM 3636 N N . SER B 1 162 ? -8.414 -4.594 -5.965 1 98.56 162 SER B N 1
ATOM 3637 C CA . SER B 1 162 ? -8.203 -4.578 -4.52 1 98.56 162 SER B CA 1
ATOM 3638 C C . SER B 1 162 ? -6.738 -4.336 -4.18 1 98.56 162 SER B C 1
ATOM 3640 O O . SER B 1 162 ? -6.402 -4.031 -3.031 1 98.56 162 SER B O 1
ATOM 3642 N N . HIS B 1 163 ? -5.859 -4.48 -5.141 1 98.62 163 HIS B N 1
ATOM 3643 C CA . HIS B 1 163 ? -4.453 -4.219 -4.863 1 98.62 163 HIS B CA 1
ATOM 3644 C C . HIS B 1 163 ? -4.234 -2.766 -4.457 1 98.62 163 HIS B C 1
ATOM 3646 O O . HIS B 1 163 ? -3.24 -2.443 -3.803 1 98.62 163 HIS B O 1
ATOM 3652 N N . LYS B 1 164 ? -5.199 -1.893 -4.789 1 98.06 164 LYS B N 1
ATOM 3653 C CA . LYS B 1 164 ? -5.078 -0.465 -4.512 1 98.06 164 LYS B CA 1
ATOM 3654 C C . LYS B 1 164 ? -5.293 -0.173 -3.029 1 98.06 164 LYS B C 1
ATOM 3656 O O . LYS B 1 164 ? -4.953 0.911 -2.551 1 98.06 164 LYS B O 1
ATOM 3661 N N . LEU B 1 165 ? -5.793 -1.137 -2.303 1 98.06 165 LEU B N 1
ATOM 3662 C CA . LEU B 1 165 ? -5.93 -1.021 -0.854 1 98.06 165 LEU B CA 1
ATOM 3663 C C . LEU B 1 165 ? -4.566 -1.004 -0.177 1 98.06 165 LEU B C 1
ATOM 3665 O O . LEU B 1 165 ? -4.445 -0.591 0.979 1 98.06 165 LEU B O 1
ATOM 3669 N N . GLY B 1 166 ? -3.572 -1.541 -0.889 1 98.44 166 GLY B N 1
ATOM 3670 C CA . GLY B 1 166 ? -2.314 -1.833 -0.22 1 98.44 166 GLY B CA 1
ATOM 3671 C C . GLY B 1 166 ? -2.363 -3.096 0.618 1 98.44 166 GLY B C 1
ATOM 3672 O O . GLY B 1 166 ? -3.285 -3.902 0.482 1 98.44 166 GLY B O 1
ATOM 3673 N N . ARG B 1 167 ? -1.361 -3.264 1.426 1 98.56 167 ARG B N 1
ATOM 3674 C CA . ARG B 1 167 ? -1.216 -4.492 2.199 1 98.56 167 ARG B CA 1
ATOM 3675 C C . ARG B 1 167 ? -2.195 -4.523 3.367 1 98.56 167 ARG B C 1
ATOM 3677 O O . ARG B 1 167 ? -2.301 -3.553 4.121 1 98.56 167 ARG B O 1
ATOM 3684 N N . ILE B 1 168 ? -2.832 -5.582 3.488 1 97.88 168 ILE B N 1
ATOM 3685 C CA . ILE B 1 168 ? -3.682 -5.891 4.633 1 97.88 168 ILE B CA 1
ATOM 3686 C C . ILE B 1 168 ? -2.91 -6.75 5.633 1 97.88 168 ILE B C 1
ATOM 3688 O O . ILE B 1 168 ? -2.152 -7.641 5.242 1 97.88 168 ILE B O 1
ATOM 3692 N N . ASP B 1 169 ? -3.117 -6.488 6.906 1 96 169 ASP B N 1
ATOM 3693 C CA . ASP B 1 169 ? -2.475 -7.32 7.922 1 96 169 ASP B CA 1
ATOM 3694 C C . ASP B 1 169 ? -2.805 -8.797 7.711 1 96 169 ASP B C 1
ATOM 3696 O O . ASP B 1 169 ? -3.949 -9.148 7.41 1 96 169 ASP B O 1
ATOM 3700 N N . HIS B 1 170 ? -1.791 -9.617 7.734 1 94.94 170 HIS B N 1
ATOM 3701 C CA . HIS B 1 170 ? -1.939 -11.07 7.656 1 94.94 170 HIS B CA 1
ATOM 3702 C C . HIS B 1 170 ? -1.781 -11.711 9.031 1 94.94 170 HIS B C 1
ATOM 3704 O O . HIS B 1 170 ? -0.914 -11.312 9.812 1 94.94 170 HIS B O 1
ATOM 3710 N N . THR B 1 171 ? -2.66 -12.539 9.312 1 86.56 171 THR B N 1
ATOM 3711 C CA . THR B 1 171 ? -2.625 -13.266 10.57 1 86.56 171 THR B CA 1
ATOM 3712 C C . THR B 1 171 ? -2.881 -14.758 10.336 1 86.56 171 THR B C 1
ATOM 3714 O O . THR B 1 171 ? -3.305 -15.156 9.25 1 86.56 171 THR B O 1
ATOM 3717 N N . PHE B 1 172 ? -2.553 -15.586 11.297 1 79.5 172 PHE B N 1
ATOM 3718 C CA . PHE B 1 172 ? -2.783 -17.031 11.195 1 79.5 172 PHE B CA 1
ATOM 3719 C C . PHE B 1 172 ? -4.227 -17.359 11.547 1 79.5 172 PHE B C 1
ATOM 3721 O O . PHE B 1 172 ? -4.75 -16.922 12.57 1 79.5 172 PHE B O 1
ATOM 3728 N N . VAL B 1 173 ? -4.824 -17.984 10.68 1 67 173 VAL B N 1
ATOM 3729 C CA . VAL B 1 173 ? -6.156 -18.531 10.906 1 67 173 VAL B CA 1
ATOM 3730 C C . VAL B 1 173 ? -6.195 -19.984 10.453 1 67 173 VAL B C 1
ATOM 3732 O O . VAL B 1 173 ? -5.934 -20.297 9.281 1 67 173 VAL B O 1
ATOM 3735 N N . GLY B 1 174 ? -6.566 -20.953 11.312 1 63.56 174 GLY B N 1
ATOM 3736 C CA . GLY B 1 174 ? -6.699 -22.359 10.961 1 63.56 174 GLY B CA 1
ATOM 3737 C C . GLY B 1 174 ? -5.426 -22.969 10.398 1 63.56 174 GLY B C 1
ATOM 3738 O O . GLY B 1 174 ? -5.473 -23.734 9.438 1 63.56 174 GLY B O 1
ATOM 3739 N N . GLY B 1 175 ? -4.309 -22.453 10.766 1 68.56 175 GLY B N 1
ATOM 3740 C CA . GLY B 1 175 ? -3.051 -23.031 10.328 1 68.56 175 GLY B CA 1
ATOM 3741 C C . GLY B 1 175 ? -2.463 -22.328 9.117 1 68.56 175 GLY B C 1
ATOM 3742 O O . GLY B 1 175 ? -1.355 -22.656 8.688 1 68.56 175 GLY B O 1
ATOM 3743 N N . GLN B 1 176 ? -3.275 -21.484 8.508 1 76.25 176 GLN B N 1
ATOM 3744 C CA . GLN B 1 176 ? -2.793 -20.75 7.348 1 76.25 176 GLN B CA 1
ATOM 3745 C C . GLN B 1 176 ? -2.688 -19.25 7.652 1 76.25 176 GLN B C 1
ATOM 3747 O O . GLN B 1 176 ? -3.535 -18.703 8.352 1 76.25 176 GLN B O 1
ATOM 3752 N N . GLN B 1 177 ? -1.634 -18.703 7.16 1 84.88 177 GLN B N 1
ATOM 3753 C CA . GLN B 1 177 ? -1.562 -17.234 7.223 1 84.88 177 GLN B CA 1
ATOM 3754 C C . GLN B 1 177 ? -2.379 -16.594 6.105 1 84.88 177 GLN B C 1
ATOM 3756 O O . GLN B 1 177 ? -2.307 -17.031 4.953 1 84.88 177 GLN B O 1
ATOM 3761 N N . GLY B 1 178 ? -3.266 -15.727 6.469 1 93.31 178 GLY B N 1
ATOM 3762 C CA . GLY B 1 178 ? -4.074 -15.023 5.488 1 93.31 178 GLY B CA 1
ATOM 3763 C C . GLY B 1 178 ? -4.41 -13.602 5.906 1 93.31 178 GLY B C 1
ATOM 3764 O O . GLY B 1 178 ? -4.07 -13.172 7.012 1 93.31 178 GLY B O 1
ATOM 3765 N N . ALA B 1 179 ? -5.031 -12.922 4.98 1 97.06 179 ALA B N 1
ATOM 3766 C CA . ALA B 1 179 ? -5.445 -11.547 5.258 1 97.06 179 ALA B CA 1
ATOM 3767 C C . ALA B 1 179 ? -6.488 -11.508 6.375 1 97.06 179 ALA B C 1
ATOM 3769 O O . ALA B 1 179 ? -7.289 -12.438 6.516 1 97.06 179 ALA B O 1
ATOM 3770 N N . ASP B 1 180 ? -6.461 -10.453 7.195 1 95.88 180 ASP B N 1
ATOM 3771 C CA . ASP B 1 180 ? -7.465 -10.266 8.234 1 95.88 180 ASP B CA 1
ATOM 3772 C C . ASP B 1 180 ? -8.875 -10.414 7.676 1 95.88 180 ASP B C 1
ATOM 3774 O O . ASP B 1 180 ? -9.328 -9.578 6.887 1 95.88 180 ASP B O 1
ATOM 3778 N N . LEU B 1 181 ? -9.555 -11.391 8.102 1 94.06 181 LEU B N 1
ATOM 3779 C CA . LEU B 1 181 ? -10.828 -11.781 7.496 1 94.06 181 LEU B CA 1
ATOM 3780 C C . LEU B 1 181 ? -11.891 -10.719 7.738 1 94.06 181 LEU B C 1
ATOM 3782 O O . LEU B 1 181 ? -12.75 -10.484 6.883 1 94.06 181 LEU B O 1
ATOM 3786 N N . GLU B 1 182 ? -11.875 -10.109 8.898 1 94.81 182 GLU B N 1
ATOM 3787 C CA . GLU B 1 182 ? -12.844 -9.039 9.148 1 94.81 182 GLU B CA 1
ATOM 3788 C C . GLU B 1 182 ? -12.695 -7.91 8.133 1 94.81 182 GLU B C 1
ATOM 3790 O O . GLU B 1 182 ? -13.688 -7.426 7.594 1 94.81 182 GLU B O 1
ATOM 3795 N N . ARG B 1 183 ? -11.516 -7.535 7.922 1 96.56 183 ARG B N 1
ATOM 3796 C CA . ARG B 1 183 ? -11.273 -6.48 6.945 1 96.56 183 ARG B CA 1
ATOM 3797 C C . ARG B 1 183 ? -11.656 -6.938 5.539 1 96.56 183 ARG B C 1
ATOM 3799 O O . ARG B 1 183 ? -12.273 -6.188 4.781 1 96.56 183 ARG B O 1
ATOM 3806 N N . VAL B 1 184 ? -11.305 -8.172 5.215 1 97.44 184 VAL B N 1
ATOM 3807 C CA . VAL B 1 184 ? -11.656 -8.734 3.912 1 97.44 184 VAL B CA 1
ATOM 3808 C C . VAL B 1 184 ? -13.172 -8.703 3.725 1 97.44 184 VAL B C 1
ATOM 3810 O O . VAL B 1 184 ? -13.656 -8.398 2.633 1 97.44 184 VAL B O 1
ATOM 3813 N N . ASN B 1 185 ? -13.859 -9 4.738 1 96.81 185 ASN B N 1
ATOM 3814 C CA . ASN B 1 185 ? -15.32 -8.984 4.656 1 96.81 185 ASN B CA 1
ATOM 3815 C C . ASN B 1 185 ? -15.844 -7.598 4.305 1 96.81 185 ASN B C 1
ATOM 3817 O O . ASN B 1 185 ? -16.797 -7.469 3.525 1 96.81 185 ASN B O 1
ATOM 3821 N N . HIS B 1 186 ? -15.297 -6.578 4.859 1 97.31 186 HIS B N 1
ATOM 3822 C CA . HIS B 1 186 ? -15.672 -5.215 4.496 1 97.31 186 HIS B CA 1
ATOM 3823 C C . HIS B 1 186 ? -15.305 -4.91 3.047 1 97.31 186 HIS B C 1
ATOM 3825 O O . HIS B 1 186 ? -16.078 -4.281 2.322 1 97.31 186 HIS B O 1
ATOM 3831 N N . VAL B 1 187 ? -14.133 -5.363 2.639 1 97.75 187 VAL B N 1
ATOM 3832 C CA . VAL B 1 187 ? -13.633 -5.121 1.289 1 97.75 187 VAL B CA 1
ATOM 3833 C C . VAL B 1 187 ? -14.539 -5.816 0.273 1 97.75 187 VAL B C 1
ATOM 3835 O O . VAL B 1 187 ? -14.844 -5.254 -0.781 1 97.75 187 VAL B O 1
ATOM 3838 N N . ARG B 1 188 ? -14.984 -6.996 0.574 1 97.81 188 ARG B N 1
ATOM 3839 C CA . ARG B 1 188 ? -15.812 -7.785 -0.332 1 97.81 188 ARG B CA 1
ATOM 3840 C C . ARG B 1 188 ? -17.125 -7.078 -0.626 1 97.81 188 ARG B C 1
ATOM 3842 O O . ARG B 1 188 ? -17.781 -7.367 -1.63 1 97.81 188 ARG B O 1
ATOM 3849 N N . LYS B 1 189 ? -17.5 -6.164 0.246 1 96.56 189 LYS B N 1
ATOM 3850 C CA . LYS B 1 189 ? -18.719 -5.387 0.025 1 96.56 189 LYS B CA 1
ATOM 3851 C C . LYS B 1 189 ? -18.5 -4.312 -1.034 1 96.56 189 LYS B C 1
ATOM 3853 O O . LYS B 1 189 ? -19.469 -3.779 -1.594 1 96.56 189 LYS B O 1
ATOM 3858 N N . LEU B 1 190 ? -17.266 -3.998 -1.331 1 95.75 190 LEU B N 1
ATOM 3859 C CA . LEU B 1 190 ? -16.938 -2.879 -2.207 1 95.75 190 LEU B CA 1
ATOM 3860 C C . LEU B 1 190 ? -16.547 -3.371 -3.596 1 95.75 190 LEU B C 1
ATOM 3862 O O . LEU B 1 190 ? -16.5 -2.588 -4.547 1 95.75 190 LEU B O 1
ATOM 3866 N N . PHE B 1 191 ? -16.219 -4.68 -3.713 1 96.31 191 PHE B N 1
ATOM 3867 C CA . PHE B 1 191 ? -15.688 -5.215 -4.961 1 96.31 191 PHE B CA 1
ATOM 3868 C C . PHE B 1 191 ? -16.531 -6.387 -5.449 1 96.31 191 PHE B C 1
ATOM 3870 O O . PHE B 1 191 ? -17.062 -7.156 -4.645 1 96.31 191 PHE B O 1
ATOM 3877 N N . ASP B 1 192 ? -16.547 -6.496 -6.711 1 96.19 192 ASP B N 1
ATOM 3878 C CA . ASP B 1 192 ? -17.188 -7.684 -7.281 1 96.19 192 ASP B CA 1
ATOM 3879 C C . ASP B 1 192 ? -16.203 -8.867 -7.289 1 96.19 192 ASP B C 1
ATOM 3881 O O . ASP B 1 192 ? -15.039 -8.711 -7.641 1 96.19 192 ASP B O 1
ATOM 3885 N N . LEU B 1 193 ? -16.766 -10 -6.875 1 97.75 193 LEU B N 1
ATOM 3886 C CA . LEU B 1 193 ? -15.984 -11.227 -6.898 1 97.75 193 LEU B CA 1
ATOM 3887 C C . LEU B 1 193 ? -15.875 -11.781 -8.312 1 97.75 193 LEU B C 1
ATOM 3889 O O . LEU B 1 193 ? -16.875 -11.844 -9.039 1 97.75 193 LEU B O 1
ATOM 3893 N N . VAL B 1 194 ? -14.695 -12.117 -8.727 1 97.75 194 VAL B N 1
ATOM 3894 C CA . VAL B 1 194 ? -14.484 -12.719 -10.039 1 97.75 194 VAL B CA 1
ATOM 3895 C C . VAL B 1 194 ? -13.844 -14.102 -9.883 1 97.75 194 VAL B C 1
ATOM 3897 O O . VAL B 1 194 ? -12.836 -14.25 -9.195 1 97.75 194 VAL B O 1
ATOM 3900 N N . HIS B 1 195 ? -14.445 -15.109 -10.43 1 98.19 195 HIS B N 1
ATOM 3901 C CA . HIS B 1 195 ? -13.852 -16.438 -10.539 1 98.19 195 HIS B CA 1
ATOM 3902 C C . HIS B 1 195 ? -12.977 -16.547 -11.789 1 98.19 195 HIS B C 1
ATOM 3904 O O . HIS B 1 195 ? -13.453 -16.328 -12.906 1 98.19 195 HIS B O 1
ATOM 3910 N N . LEU B 1 196 ? -11.742 -16.891 -11.609 1 98 196 LEU B N 1
ATOM 3911 C CA . LEU B 1 196 ? -10.82 -16.984 -12.742 1 98 196 LEU B CA 1
ATOM 3912 C C . LEU B 1 196 ? -10.922 -18.359 -13.398 1 98 196 LEU B C 1
ATOM 3914 O O . LEU B 1 196 ? -10.102 -19.25 -13.125 1 98 196 LEU B O 1
ATOM 3918 N N . GLU B 1 197 ? -11.836 -18.469 -14.266 1 98.44 197 GLU B N 1
ATOM 3919 C CA . GLU B 1 197 ? -11.93 -19.703 -15.039 1 98.44 197 GLU B CA 1
ATOM 3920 C C . GLU B 1 197 ? -10.922 -19.719 -16.188 1 98.44 197 GLU B C 1
ATOM 3922 O O . GLU B 1 197 ? -10.938 -18.828 -17.047 1 98.44 197 GLU B O 1
ATOM 3927 N N . LEU B 1 198 ? -10.094 -20.703 -16.219 1 98.75 198 LEU B N 1
ATOM 3928 C CA . LEU B 1 198 ? -8.977 -20.797 -17.141 1 98.75 198 LEU B CA 1
ATOM 3929 C C . LEU B 1 198 ? -8.922 -22.172 -17.812 1 98.75 198 LEU B C 1
ATOM 3931 O O . LEU B 1 198 ? -9.148 -23.188 -17.156 1 98.75 198 LEU B O 1
ATOM 3935 N N . ASP B 1 199 ? -8.656 -22.172 -19.078 1 98.62 199 ASP B N 1
ATOM 3936 C CA . ASP B 1 199 ? -8.289 -23.406 -19.734 1 98.62 199 ASP B CA 1
ATOM 3937 C C . ASP B 1 199 ? -6.812 -23.734 -19.531 1 98.62 199 ASP B C 1
ATOM 3939 O O . ASP B 1 199 ? -6.035 -22.859 -19.141 1 98.62 199 ASP B O 1
ATOM 3943 N N . GLU B 1 200 ? -6.48 -25.047 -19.781 1 98.44 200 GLU B N 1
ATOM 3944 C CA . GLU B 1 200 ? -5.066 -25.422 -19.703 1 98.44 200 GLU B CA 1
ATOM 3945 C C . GLU B 1 200 ? -4.219 -24.531 -20.609 1 98.44 200 GLU B C 1
ATOM 3947 O O . GLU B 1 200 ? -4.586 -24.281 -21.766 1 98.44 200 GLU B O 1
ATOM 3952 N N . GLY B 1 201 ? -3.156 -23.922 -20.062 1 98.5 201 GLY B N 1
ATOM 3953 C CA . GLY B 1 201 ? -2.266 -23.078 -20.844 1 98.5 201 GLY B CA 1
ATOM 3954 C C . GLY B 1 201 ? -2.568 -21.594 -20.703 1 98.5 201 GLY B C 1
ATOM 3955 O O . GLY B 1 201 ? -1.754 -20.75 -21.078 1 98.5 201 GLY B O 1
ATOM 3956 N N . ASP B 1 202 ? -3.805 -21.281 -20.156 1 98.5 202 ASP B N 1
ATOM 3957 C CA . ASP B 1 202 ? -4.109 -19.891 -19.812 1 98.5 202 ASP B CA 1
ATOM 3958 C C . ASP B 1 202 ? -3.352 -19.469 -18.547 1 98.5 202 ASP B C 1
ATOM 3960 O O . ASP B 1 202 ? -2.979 -20.297 -17.719 1 98.5 202 ASP B O 1
ATOM 3964 N N . ALA B 1 203 ? -3.113 -18.156 -18.453 1 98.44 203 ALA B N 1
ATOM 3965 C CA . ALA B 1 203 ? -2.428 -17.672 -17.266 1 98.44 203 ALA B CA 1
ATOM 3966 C C . ALA B 1 203 ? -3.02 -16.328 -16.812 1 98.44 203 ALA B C 1
ATOM 3968 O O . ALA B 1 203 ? -3.631 -15.617 -17.594 1 98.44 203 ALA B O 1
ATOM 3969 N N . CYS B 1 204 ? -2.869 -16.078 -15.594 1 98.69 204 CYS B N 1
ATOM 3970 C CA . CYS B 1 204 ? -3.203 -14.789 -14.992 1 98.69 204 CYS B CA 1
ATOM 3971 C C . CYS B 1 204 ? -1.97 -14.141 -14.375 1 98.69 204 CYS B C 1
ATOM 3973 O O . CYS B 1 204 ? -1.266 -14.766 -13.578 1 98.69 204 CYS B O 1
ATOM 3975 N N . TYR B 1 205 ? -1.634 -12.953 -14.812 1 98.69 205 TYR B N 1
ATOM 3976 C CA . TYR B 1 205 ? -0.681 -12.102 -14.109 1 98.69 205 TYR B CA 1
ATOM 3977 C C . TYR B 1 205 ? -1.387 -11.227 -13.086 1 98.69 205 TYR B C 1
ATOM 3979 O O . TYR B 1 205 ? -2.373 -10.562 -13.398 1 98.69 205 TYR B O 1
ATOM 3987 N N . PHE B 1 206 ? -0.902 -11.234 -11.844 1 98.81 206 PHE B N 1
ATOM 3988 C CA . PHE B 1 206 ? -1.623 -10.391 -10.898 1 98.81 206 PHE B CA 1
ATOM 3989 C C . PHE B 1 206 ? -0.668 -9.781 -9.875 1 98.81 206 PHE B C 1
ATOM 3991 O O . PHE B 1 206 ? 0.353 -10.383 -9.539 1 98.81 206 PHE B O 1
ATOM 3998 N N . HIS B 1 207 ? -0.957 -8.617 -9.414 1 98.88 207 HIS B N 1
ATOM 3999 C CA . HIS B 1 207 ? -0.187 -7.797 -8.492 1 98.88 207 HIS B CA 1
ATOM 4000 C C . HIS B 1 207 ? -0.1 -8.453 -7.117 1 98.88 207 HIS B C 1
ATOM 4002 O O . HIS B 1 207 ? -1.062 -9.07 -6.656 1 98.88 207 HIS B O 1
ATOM 4008 N N . SER B 1 208 ? 0.933 -8.219 -6.438 1 98.88 208 SER B N 1
ATOM 4009 C CA . SER B 1 208 ? 1.238 -8.898 -5.184 1 98.88 208 SER B CA 1
ATOM 4010 C C . SER B 1 208 ? 0.248 -8.508 -4.09 1 98.88 208 SER B C 1
ATOM 4012 O O . SER B 1 208 ? 0.078 -9.242 -3.111 1 98.88 208 SER B O 1
ATOM 4014 N N . ASN B 1 209 ? -0.455 -7.387 -4.262 1 98.88 209 ASN B N 1
ATOM 4015 C CA . ASN B 1 209 ? -1.426 -6.938 -3.271 1 98.88 209 ASN B CA 1
ATOM 4016 C C . ASN B 1 209 ? -2.85 -7.312 -3.67 1 98.88 209 ASN B C 1
ATOM 4018 O O . ASN B 1 209 ? -3.809 -6.938 -2.99 1 98.88 209 ASN B O 1
ATOM 4022 N N . LEU B 1 210 ? -3.051 -7.988 -4.766 1 98.88 210 LEU B N 1
ATOM 4023 C CA . LEU B 1 210 ? -4.398 -8.375 -5.164 1 98.88 210 LEU B CA 1
ATOM 4024 C C . LEU B 1 210 ? -4.969 -9.43 -4.219 1 98.88 210 LEU B C 1
ATOM 4026 O O . LEU B 1 210 ? -4.352 -10.469 -3.996 1 98.88 210 LEU B O 1
ATOM 4030 N N . LEU B 1 211 ? -6.098 -9.148 -3.652 1 98.81 211 LEU B N 1
ATOM 4031 C CA . LEU B 1 211 ? -6.773 -10.125 -2.812 1 98.81 211 LEU B CA 1
ATOM 4032 C C . LEU B 1 211 ? -7.285 -11.297 -3.648 1 98.81 211 LEU B C 1
ATOM 4034 O O . LEU B 1 211 ? -7.926 -11.094 -4.684 1 98.81 211 LEU B O 1
ATOM 4038 N N . HIS B 1 212 ? -6.965 -12.492 -3.18 1 98.69 212 HIS B N 1
ATOM 4039 C CA . HIS B 1 212 ? -7.398 -13.688 -3.895 1 98.69 212 HIS B CA 1
ATOM 4040 C C . HIS B 1 212 ? -7.5 -14.883 -2.955 1 98.69 212 HIS B C 1
ATOM 4042 O O . HIS B 1 212 ? -6.988 -14.844 -1.834 1 98.69 212 HIS B O 1
ATOM 4048 N N . CYS B 1 213 ? -8.219 -15.805 -3.35 1 98 213 CYS B N 1
ATOM 4049 C CA . CYS B 1 213 ? -8.43 -17.078 -2.656 1 98 213 CYS B CA 1
ATOM 4050 C C . CYS B 1 213 ? -8.828 -18.172 -3.635 1 98 213 CYS B C 1
ATOM 4052 O O . CYS B 1 213 ? -8.805 -17.969 -4.852 1 98 213 CYS B O 1
ATOM 4054 N N . SER B 1 214 ? -9.047 -19.344 -3.168 1 97.81 214 SER B N 1
ATOM 4055 C CA . SER B 1 214 ? -9.641 -20.406 -3.959 1 97.81 214 SER B CA 1
ATOM 4056 C C . SER B 1 214 ? -10.438 -21.375 -3.082 1 97.81 214 SER B C 1
ATOM 4058 O O . SER B 1 214 ? -10.047 -21.641 -1.942 1 97.81 214 SER B O 1
ATOM 4060 N N . SER B 1 215 ? -11.523 -21.891 -3.604 1 97.25 215 SER B N 1
ATOM 4061 C CA . SER B 1 215 ? -12.367 -22.844 -2.887 1 97.25 215 SER B CA 1
ATOM 4062 C C . SER B 1 215 ? -11.789 -24.25 -2.941 1 97.25 215 SER B C 1
ATOM 4064 O O . SER B 1 215 ? -10.812 -24.5 -3.652 1 97.25 215 SER B O 1
ATOM 4066 N N . GLN B 1 216 ? -12.375 -25.062 -2.176 1 97.38 216 GLN B N 1
ATOM 4067 C CA . GLN B 1 216 ? -12.039 -26.484 -2.223 1 97.38 216 GLN B CA 1
ATOM 4068 C C . GLN B 1 216 ? -12.398 -27.094 -3.576 1 97.38 216 GLN B C 1
ATOM 4070 O O . GLN B 1 216 ? -13.25 -26.562 -4.293 1 97.38 216 GLN B O 1
ATOM 4075 N N . ASN B 1 217 ? -11.664 -28.156 -3.91 1 98.12 217 ASN B N 1
ATOM 4076 C CA . ASN B 1 217 ? -12.047 -28.953 -5.074 1 98.12 217 ASN B CA 1
ATOM 4077 C C . ASN B 1 217 ? -13.125 -29.984 -4.723 1 98.12 217 ASN B C 1
ATOM 4079 O O . ASN B 1 217 ? -12.828 -31.016 -4.113 1 98.12 217 ASN B O 1
ATOM 4083 N N . ASN B 1 218 ? -14.281 -29.703 -5.18 1 96.25 218 ASN B N 1
ATOM 4084 C CA . ASN B 1 218 ? -15.398 -30.609 -4.918 1 96.25 218 ASN B CA 1
ATOM 4085 C C . ASN B 1 218 ? -15.789 -31.391 -6.168 1 96.25 218 ASN B C 1
ATOM 4087 O O . ASN B 1 218 ? -16.859 -32 -6.211 1 96.25 218 ASN B O 1
ATOM 4091 N N . SER B 1 219 ? -15 -31.391 -7.094 1 97.88 219 SER B N 1
ATOM 4092 C CA . SER B 1 219 ? -15.289 -32.062 -8.367 1 97.88 219 SER B CA 1
ATOM 4093 C C . SER B 1 219 ? -14.438 -33.312 -8.547 1 97.88 219 SER B C 1
ATOM 4095 O O . SER B 1 219 ? -13.547 -33.562 -7.746 1 97.88 219 SER B O 1
ATOM 4097 N N . ALA B 1 220 ? -14.703 -34.031 -9.656 1 98.19 220 ALA B N 1
ATOM 4098 C CA . ALA B 1 220 ? -13.969 -35.25 -9.984 1 98.19 220 ALA B CA 1
ATOM 4099 C C . ALA B 1 220 ? -12.727 -34.938 -10.82 1 98.19 220 ALA B C 1
ATOM 4101 O O . ALA B 1 220 ? -11.945 -35.812 -11.156 1 98.19 220 ALA B O 1
ATOM 4102 N N . ARG B 1 221 ? -12.531 -33.688 -11.086 1 98.06 221 ARG B N 1
ATOM 4103 C CA . ARG B 1 221 ? -11.422 -33.25 -11.938 1 98.06 221 ARG B CA 1
ATOM 4104 C C . ARG B 1 221 ? -10.289 -32.688 -11.102 1 98.06 221 ARG B C 1
ATOM 4106 O O . ARG B 1 221 ? -10.523 -31.938 -10.148 1 98.06 221 ARG B O 1
ATOM 4113 N N . ARG B 1 222 ? -9.102 -33.031 -11.492 1 97.5 222 ARG B N 1
ATOM 4114 C CA . ARG B 1 222 ? -7.902 -32.438 -10.906 1 97.5 222 ARG B CA 1
ATOM 4115 C C . ARG B 1 222 ? -7.762 -30.984 -11.289 1 97.5 222 ARG B C 1
ATOM 4117 O O . ARG B 1 222 ? -8.125 -30.578 -12.398 1 97.5 222 ARG B O 1
ATOM 4124 N N . ARG B 1 223 ? -7.195 -30.203 -10.406 1 98.44 223 ARG B N 1
ATOM 4125 C CA . ARG B 1 223 ? -6.883 -28.812 -10.703 1 98.44 223 ARG B CA 1
ATOM 4126 C C . ARG B 1 223 ? -5.48 -28.453 -10.227 1 98.44 223 ARG B C 1
ATOM 4128 O O . ARG B 1 223 ? -5.305 -27.922 -9.133 1 98.44 223 ARG B O 1
ATOM 4135 N N . TRP B 1 224 ? -4.508 -28.672 -11.109 1 98.75 224 TRP B N 1
ATOM 4136 C CA . TRP B 1 224 ? -3.131 -28.281 -10.82 1 98.75 224 TRP B CA 1
ATOM 4137 C C . TRP B 1 224 ? -2.789 -26.953 -11.469 1 98.75 224 TRP B C 1
ATOM 4139 O O . TRP B 1 224 ? -3.316 -26.609 -12.531 1 98.75 224 TRP B O 1
ATOM 4149 N N . ALA B 1 225 ? -2.02 -26.188 -10.789 1 98.75 225 ALA B N 1
ATOM 4150 C CA . ALA B 1 225 ? -1.525 -24.922 -11.289 1 98.75 225 ALA B CA 1
ATOM 4151 C C . ALA B 1 225 ? -0.088 -24.672 -10.844 1 98.75 225 ALA B C 1
ATOM 4153 O O . ALA B 1 225 ? 0.336 -25.156 -9.797 1 98.75 225 ALA B O 1
ATOM 4154 N N . ILE B 1 226 ? 0.66 -23.969 -11.625 1 98.69 226 ILE B N 1
ATOM 4155 C CA . ILE B 1 226 ? 1.97 -23.469 -11.227 1 98.69 226 ILE B CA 1
ATOM 4156 C C . ILE B 1 226 ? 1.905 -21.953 -11.039 1 98.69 226 ILE B C 1
ATOM 4158 O O . ILE B 1 226 ? 1.402 -21.234 -11.906 1 98.69 226 ILE B O 1
ATOM 4162 N N . VAL B 1 227 ? 2.344 -21.5 -9.914 1 98.81 227 VAL B N 1
ATOM 4163 C CA . VAL B 1 227 ? 2.451 -20.062 -9.648 1 98.81 227 VAL B CA 1
ATOM 4164 C C . VAL B 1 227 ? 3.922 -19.672 -9.547 1 98.81 227 VAL B C 1
ATOM 4166 O O . VAL B 1 227 ? 4.676 -20.234 -8.75 1 98.81 227 VAL B O 1
ATOM 4169 N N . THR B 1 228 ? 4.316 -18.766 -10.352 1 98.81 228 THR B N 1
ATOM 4170 C CA . THR B 1 228 ? 5.668 -18.219 -10.305 1 98.81 228 THR B CA 1
ATOM 4171 C C . THR B 1 228 ? 5.641 -16.766 -9.859 1 98.81 228 THR B C 1
ATOM 4173 O O . THR B 1 228 ? 4.988 -15.93 -10.492 1 98.81 228 THR B O 1
ATOM 4176 N N . ALA B 1 229 ? 6.328 -16.5 -8.805 1 98.75 229 ALA B N 1
ATOM 4177 C CA . ALA B 1 229 ? 6.43 -15.141 -8.258 1 98.75 229 ALA B CA 1
ATOM 4178 C C . ALA B 1 229 ? 7.68 -14.438 -8.773 1 98.75 229 ALA B C 1
ATOM 4180 O O . ALA B 1 229 ? 8.773 -15.008 -8.758 1 98.75 229 ALA B O 1
ATOM 4181 N N . PHE B 1 230 ? 7.477 -13.266 -9.219 1 98.81 230 PHE B N 1
ATOM 4182 C CA . PHE B 1 230 ? 8.578 -12.43 -9.695 1 98.81 230 PHE B CA 1
ATOM 4183 C C . PHE B 1 230 ? 8.711 -11.18 -8.836 1 98.81 230 PHE B C 1
ATOM 4185 O O . PHE B 1 230 ? 7.715 -10.641 -8.344 1 98.81 230 PHE B O 1
ATOM 4192 N N . ASN B 1 231 ? 9.922 -10.789 -8.656 1 98.69 231 ASN B N 1
ATOM 4193 C CA . ASN B 1 231 ? 10.273 -9.547 -7.973 1 98.69 231 ASN B CA 1
ATOM 4194 C C . ASN B 1 231 ? 11.062 -8.609 -8.883 1 98.69 231 ASN B C 1
ATOM 4196 O O . ASN B 1 231 ? 11.859 -9.07 -9.703 1 98.69 231 ASN B O 1
ATOM 4200 N N . ARG B 1 232 ? 10.766 -7.352 -8.812 1 98.44 232 ARG B N 1
ATOM 4201 C CA . ARG B 1 232 ? 11.609 -6.406 -9.539 1 98.44 232 ARG B CA 1
ATOM 4202 C C . ARG B 1 232 ? 13.031 -6.418 -9 1 98.44 232 ARG B C 1
ATOM 4204 O O . ARG B 1 232 ? 13.242 -6.484 -7.781 1 98.44 232 ARG B O 1
ATOM 4211 N N . ALA B 1 233 ? 13.953 -6.277 -9.852 1 98.12 233 ALA B N 1
ATOM 4212 C CA . ALA B 1 233 ? 15.367 -6.324 -9.461 1 98.12 233 ALA B CA 1
ATOM 4213 C C . ALA B 1 233 ? 15.695 -5.23 -8.453 1 98.12 233 ALA B C 1
ATOM 4215 O O . ALA B 1 233 ? 16.516 -5.438 -7.551 1 98.12 233 ALA B O 1
ATOM 4216 N N . THR B 1 234 ? 15.078 -4.055 -8.562 1 97.31 234 THR B N 1
ATOM 4217 C CA . THR B 1 234 ? 15.352 -2.922 -7.684 1 97.31 234 THR B CA 1
ATOM 4218 C C . THR B 1 234 ? 14.766 -3.158 -6.297 1 97.31 234 THR B C 1
ATOM 4220 O O . THR B 1 234 ? 15.031 -2.4 -5.363 1 97.31 234 THR B O 1
ATOM 4223 N N . ASN B 1 235 ? 13.93 -4.152 -6.102 1 98.19 235 ASN B N 1
ATOM 4224 C CA . ASN B 1 235 ? 13.305 -4.508 -4.832 1 98.19 235 ASN B CA 1
ATOM 4225 C C . ASN B 1 235 ? 14 -5.695 -4.176 1 98.19 235 ASN B C 1
ATOM 4227 O O . ASN B 1 235 ? 13.344 -6.594 -3.65 1 98.19 235 ASN B O 1
ATOM 4231 N N . ASN B 1 236 ? 15.328 -5.746 -4.312 1 97.94 236 ASN B N 1
ATOM 4232 C CA . ASN B 1 236 ? 16.078 -6.797 -3.623 1 97.94 236 ASN B CA 1
ATOM 4233 C C . ASN B 1 236 ? 15.773 -6.809 -2.129 1 97.94 236 ASN B C 1
ATOM 4235 O O . ASN B 1 236 ? 15.828 -5.77 -1.47 1 97.94 236 ASN B O 1
ATOM 4239 N N . PRO B 1 237 ? 15.438 -7.969 -1.584 1 97.94 237 PRO B N 1
ATOM 4240 C CA . PRO B 1 237 ? 15.062 -8.016 -0.169 1 97.94 237 PRO B CA 1
ATOM 4241 C C . PRO B 1 237 ? 16.203 -7.629 0.76 1 97.94 237 PRO B C 1
ATOM 4243 O O . PRO B 1 237 ? 17.375 -7.719 0.374 1 97.94 237 PRO B O 1
ATOM 4246 N N . VAL B 1 238 ? 15.812 -7.148 1.934 1 97.56 238 VAL B N 1
ATOM 4247 C CA . VAL B 1 238 ? 16.781 -6.93 3.004 1 97.56 238 VAL B CA 1
ATOM 4248 C C . VAL B 1 238 ? 17.438 -8.25 3.385 1 97.56 238 VAL B C 1
ATOM 4250 O O . VAL B 1 238 ? 16.766 -9.172 3.873 1 97.56 238 VAL B O 1
ATOM 4253 N N . PRO B 1 239 ? 18.703 -8.383 3.232 1 95.56 239 PRO B N 1
ATOM 4254 C CA . PRO B 1 239 ? 19.375 -9.672 3.418 1 95.56 239 PRO B CA 1
ATOM 4255 C C . PRO B 1 239 ? 19.141 -10.266 4.805 1 95.56 239 PRO B C 1
ATOM 4257 O O . PRO B 1 239 ? 18.922 -11.469 4.938 1 95.56 239 PRO B O 1
ATOM 4260 N N . GLU B 1 240 ? 19.078 -9.477 5.859 1 93.31 240 GLU B N 1
ATOM 4261 C CA . GLU B 1 240 ? 18.922 -9.93 7.238 1 93.31 240 GLU B CA 1
ATOM 4262 C C . GLU B 1 240 ? 17.531 -10.508 7.488 1 93.31 240 GLU B C 1
ATOM 4264 O O . GLU B 1 240 ? 17.328 -11.234 8.461 1 93.31 240 GLU B O 1
ATOM 4269 N N . GLU B 1 241 ? 16.672 -10.188 6.562 1 93.44 241 GLU B N 1
ATOM 4270 C CA . GLU B 1 241 ? 15.273 -10.555 6.793 1 93.44 241 GLU B CA 1
ATOM 4271 C C . GLU B 1 241 ? 14.781 -11.547 5.746 1 93.44 241 GLU B C 1
ATOM 4273 O O . GLU B 1 241 ? 13.695 -12.109 5.879 1 93.44 241 GLU B O 1
ATOM 4278 N N . SER B 1 242 ? 15.578 -11.828 4.754 1 93.25 242 SER B N 1
ATOM 4279 C CA . SER B 1 242 ? 15.102 -12.531 3.566 1 93.25 242 SER B CA 1
ATOM 4280 C C . SER B 1 242 ? 15.219 -14.047 3.732 1 93.25 242 SER B C 1
ATOM 4282 O O . SER B 1 242 ? 14.516 -14.805 3.068 1 93.25 242 SER B O 1
ATOM 4284 N N . HIS B 1 243 ? 16.109 -14.531 4.621 1 90.5 243 HIS B N 1
ATOM 4285 C CA . HIS B 1 243 ? 16.344 -15.961 4.734 1 90.5 243 HIS B CA 1
ATOM 4286 C C . HIS B 1 243 ? 15.086 -16.688 5.176 1 90.5 243 HIS B C 1
ATOM 4288 O O . HIS B 1 243 ? 14.414 -16.281 6.125 1 90.5 243 HIS B O 1
ATOM 4294 N N . PRO B 1 244 ? 14.719 -17.766 4.398 1 91.88 244 PRO B N 1
ATOM 4295 C CA . PRO B 1 244 ? 15.469 -18.531 3.402 1 91.88 244 PRO B CA 1
ATOM 4296 C C . PRO B 1 244 ? 15.117 -18.141 1.969 1 91.88 244 PRO B C 1
ATOM 4298 O O . PRO B 1 244 ? 15.453 -18.875 1.029 1 91.88 244 PRO B O 1
ATOM 4301 N N . TRP B 1 245 ? 14.461 -17.109 1.812 1 93.56 245 TRP B N 1
ATOM 4302 C CA . TRP B 1 245 ? 14.031 -16.688 0.481 1 93.56 245 TRP B CA 1
ATOM 4303 C C . TRP B 1 245 ? 15.172 -15.977 -0.253 1 93.56 245 TRP B C 1
ATOM 4305 O O . TRP B 1 245 ? 16.062 -15.398 0.376 1 93.56 245 TRP B O 1
ATOM 4315 N N . PRO B 1 246 ? 15.086 -16.031 -1.522 1 93.75 246 PRO B N 1
ATOM 4316 C CA . PRO B 1 246 ? 16.266 -15.625 -2.295 1 93.75 246 PRO B CA 1
ATOM 4317 C C . PRO B 1 246 ? 16.422 -14.109 -2.354 1 93.75 246 PRO B C 1
ATOM 4319 O O . PRO B 1 246 ? 15.438 -13.375 -2.295 1 93.75 246 PRO B O 1
ATOM 4322 N N . LEU B 1 247 ? 17.703 -13.703 -2.494 1 97 247 LEU B N 1
ATOM 4323 C CA . LEU B 1 247 ? 18.062 -12.367 -2.959 1 97 247 LEU B CA 1
ATOM 4324 C C . LEU B 1 247 ? 18.062 -12.305 -4.48 1 97 247 LEU B C 1
ATOM 4326 O O . LEU B 1 247 ? 17.797 -13.312 -5.148 1 97 247 LEU B O 1
ATOM 4330 N N . TYR B 1 248 ? 18.297 -11.172 -4.98 1 97.62 248 TYR B N 1
ATOM 4331 C CA . TYR B 1 248 ? 18.312 -10.969 -6.422 1 97.62 248 TYR B CA 1
ATOM 4332 C C . TYR B 1 248 ? 19.281 -11.938 -7.094 1 97.62 248 TYR B C 1
ATOM 4334 O O . TYR B 1 248 ? 20.453 -12.023 -6.711 1 97.62 248 TYR B O 1
ATOM 4342 N N . THR B 1 249 ? 18.75 -12.656 -8.016 1 96.56 249 THR B N 1
ATOM 4343 C CA . THR B 1 249 ? 19.5 -13.477 -8.969 1 96.56 249 THR B CA 1
ATOM 4344 C C . THR B 1 249 ? 19 -13.227 -10.391 1 96.56 249 THR B C 1
ATOM 4346 O O . THR B 1 249 ? 17.828 -13.461 -10.695 1 96.56 249 THR B O 1
ATOM 4349 N N . PRO B 1 250 ? 19.875 -12.781 -11.258 1 96.38 250 PRO B N 1
ATOM 4350 C CA . PRO B 1 250 ? 19.422 -12.477 -12.609 1 96.38 250 PRO B CA 1
ATOM 4351 C C . PRO B 1 250 ? 18.812 -13.688 -13.312 1 96.38 250 PRO B C 1
ATOM 4353 O O . PRO B 1 250 ? 19.297 -14.805 -13.156 1 96.38 250 PRO B O 1
ATOM 4356 N N . ILE B 1 251 ? 17.766 -13.461 -14.055 1 95.19 251 ILE B N 1
ATOM 4357 C CA . ILE B 1 251 ? 17.188 -14.5 -14.883 1 95.19 251 ILE B CA 1
ATOM 4358 C C . ILE B 1 251 ? 17.953 -14.617 -16.203 1 95.19 251 ILE B C 1
ATOM 4360 O O . ILE B 1 251 ? 18.234 -13.602 -16.844 1 95.19 251 ILE B O 1
ATOM 4364 N N . GLN B 1 252 ? 18.344 -15.773 -16.516 1 94.5 252 GLN B N 1
ATOM 4365 C CA . GLN B 1 252 ? 18.766 -16.047 -17.891 1 94.5 252 GLN B CA 1
ATOM 4366 C C . GLN B 1 252 ? 17.562 -16.234 -18.797 1 94.5 252 GLN B C 1
ATOM 4368 O O . GLN B 1 252 ? 17.031 -17.344 -18.922 1 94.5 252 GLN B O 1
ATOM 4373 N N . MET B 1 253 ? 17.281 -15.211 -19.516 1 96.44 253 MET B N 1
ATOM 4374 C CA . MET B 1 253 ? 16.078 -15.227 -20.344 1 96.44 253 MET B CA 1
ATOM 4375 C C . MET B 1 253 ? 16.203 -16.25 -21.469 1 96.44 253 MET B C 1
ATOM 4377 O O . MET B 1 253 ? 17.266 -16.391 -22.062 1 96.44 253 MET B O 1
ATOM 4381 N N . MET B 1 254 ? 15.125 -16.953 -21.734 1 97.44 254 MET B N 1
ATOM 4382 C CA . MET B 1 254 ? 15.078 -17.984 -22.766 1 97.44 254 MET B CA 1
ATOM 4383 C C . MET B 1 254 ? 14.047 -17.641 -23.828 1 97.44 254 MET B C 1
ATOM 4385 O O . MET B 1 254 ? 13.094 -16.906 -23.578 1 97.44 254 MET B O 1
ATOM 4389 N N . PRO B 1 255 ? 14.266 -18.156 -25 1 97.06 255 PRO B N 1
ATOM 4390 C CA . PRO B 1 255 ? 13.273 -17.953 -26.047 1 97.06 255 PRO B CA 1
ATOM 4391 C C . PRO B 1 255 ? 11.93 -18.594 -25.719 1 97.06 255 PRO B C 1
ATOM 4393 O O . PRO B 1 255 ? 11.859 -19.484 -24.859 1 97.06 255 PRO B O 1
ATOM 4396 N N . ASN B 1 256 ? 10.898 -18.219 -26.422 1 97.12 256 ASN B N 1
ATOM 4397 C CA . ASN B 1 256 ? 9.531 -18.609 -26.125 1 97.12 256 ASN B CA 1
ATOM 4398 C C . ASN B 1 256 ? 9.312 -20.109 -26.344 1 97.12 256 ASN B C 1
ATOM 4400 O O . ASN B 1 256 ? 8.336 -20.688 -25.859 1 97.12 256 ASN B O 1
ATOM 4404 N N . ASP B 1 257 ? 10.203 -20.781 -27.062 1 96.75 257 ASP B N 1
ATOM 4405 C CA . ASP B 1 257 ? 10.016 -22.203 -27.344 1 96.75 257 ASP B CA 1
ATOM 4406 C C . ASP B 1 257 ? 10.898 -23.062 -26.438 1 96.75 257 ASP B C 1
ATOM 4408 O O . ASP B 1 257 ? 11.047 -24.266 -26.656 1 96.75 257 ASP B O 1
ATOM 4412 N N . ALA B 1 258 ? 11.492 -22.391 -25.438 1 98.19 258 ALA B N 1
ATOM 4413 C CA . ALA B 1 258 ? 12.461 -23.078 -24.578 1 98.19 258 ALA B CA 1
ATOM 4414 C C . ALA B 1 258 ? 11.812 -24.25 -23.844 1 98.19 258 ALA B C 1
ATOM 4416 O O . ALA B 1 258 ? 12.438 -25.297 -23.656 1 98.19 258 ALA B O 1
ATOM 4417 N N . LEU B 1 259 ? 10.594 -24.078 -23.375 1 98.31 259 LEU B N 1
ATOM 4418 C CA . LEU B 1 259 ? 9.914 -25.156 -22.672 1 98.31 259 LEU B CA 1
ATOM 4419 C C . LEU B 1 259 ? 9.758 -26.375 -23.578 1 98.31 259 LEU B C 1
ATOM 4421 O O . LEU B 1 259 ? 10.047 -27.5 -23.156 1 98.31 259 LEU B O 1
ATOM 4425 N N . LEU B 1 260 ? 9.328 -26.172 -24.781 1 97.62 260 LEU B N 1
ATOM 4426 C CA . LEU B 1 260 ? 9.125 -27.266 -25.734 1 97.62 260 LEU B CA 1
ATOM 4427 C C . LEU B 1 260 ? 10.445 -27.969 -26.047 1 97.62 260 LEU B C 1
ATOM 4429 O O . LEU B 1 260 ? 10.477 -29.188 -26.234 1 97.62 260 LEU B O 1
ATOM 4433 N N . LYS B 1 261 ? 11.531 -27.25 -26.062 1 98 261 LYS B N 1
ATOM 4434 C CA . LYS B 1 261 ? 12.836 -27.766 -26.469 1 98 261 LYS B CA 1
ATOM 4435 C C . LYS B 1 261 ? 13.562 -28.406 -25.281 1 98 261 LYS B C 1
ATOM 4437 O O . LYS B 1 261 ? 14.531 -29.141 -25.469 1 98 261 LYS B O 1
ATOM 4442 N N . CYS B 1 262 ? 13.148 -28.078 -24.078 1 98.19 262 CYS B N 1
ATOM 4443 C CA . CYS B 1 262 ? 13.82 -28.594 -22.891 1 98.19 262 CYS B CA 1
ATOM 4444 C C . CYS B 1 262 ? 13.578 -30.094 -22.734 1 98.19 262 CYS B C 1
ATOM 4446 O O . CYS B 1 262 ? 12.438 -30.547 -22.75 1 98.19 262 CYS B O 1
ATOM 4448 N N . GLU B 1 263 ? 14.625 -30.844 -22.469 1 97.06 263 GLU B N 1
ATOM 4449 C CA . GLU B 1 263 ? 14.516 -32.281 -22.344 1 97.06 263 GLU B CA 1
ATOM 4450 C C . GLU B 1 263 ? 14.867 -32.75 -20.922 1 97.06 263 GLU B C 1
ATOM 4452 O O . GLU B 1 263 ? 14.898 -33.938 -20.641 1 97.06 263 GLU B O 1
ATOM 4457 N N . ASN B 1 264 ? 15.133 -31.797 -20.078 1 96.62 264 ASN B N 1
ATOM 4458 C CA . ASN B 1 264 ? 15.445 -32.125 -18.688 1 96.62 264 ASN B CA 1
ATOM 4459 C C . ASN B 1 264 ? 14.18 -32.219 -17.844 1 96.62 264 ASN B C 1
ATOM 4461 O O . ASN B 1 264 ? 13.609 -31.188 -17.453 1 96.62 264 ASN B O 1
ATOM 4465 N N . PHE B 1 265 ? 13.789 -33.375 -17.453 1 95.25 265 PHE B N 1
ATOM 4466 C CA . PHE B 1 265 ? 12.539 -33.594 -16.734 1 95.25 265 PHE B CA 1
ATOM 4467 C C . PHE B 1 265 ? 12.797 -33.844 -15.25 1 95.25 265 PHE B C 1
ATOM 4469 O O . PHE B 1 265 ? 11.93 -33.562 -14.414 1 95.25 265 PHE B O 1
ATOM 4476 N N . THR B 1 266 ? 14.07 -34.312 -14.906 1 91 266 THR B N 1
ATOM 4477 C CA . THR B 1 266 ? 14.156 -34.844 -13.547 1 91 266 THR B CA 1
ATOM 4478 C C . THR B 1 266 ? 15.375 -34.312 -12.82 1 91 266 THR B C 1
ATOM 4480 O O . THR B 1 266 ? 15.523 -34.5 -11.617 1 91 266 THR B O 1
ATOM 4483 N N . ASP B 1 267 ? 16.266 -33.656 -13.5 1 94.94 267 ASP B N 1
ATOM 4484 C CA . ASP B 1 267 ? 17.344 -32.969 -12.781 1 94.94 267 ASP B CA 1
ATOM 4485 C C . ASP B 1 267 ? 16.844 -31.703 -12.109 1 94.94 267 ASP B C 1
ATOM 4487 O O . ASP B 1 267 ? 16.781 -30.656 -12.742 1 94.94 267 ASP B O 1
ATOM 4491 N N . LEU B 1 268 ? 16.641 -31.859 -10.797 1 95.81 268 LEU B N 1
ATOM 4492 C CA . LEU B 1 268 ? 16.031 -30.766 -10.047 1 95.81 268 LEU B CA 1
ATOM 4493 C C . LEU B 1 268 ? 17.047 -30.109 -9.109 1 95.81 268 LEU B C 1
ATOM 4495 O O . LEU B 1 268 ? 16.672 -29.375 -8.203 1 95.81 268 LEU B O 1
ATOM 4499 N N . SER B 1 269 ? 18.328 -30.328 -9.242 1 93.19 269 SER B N 1
ATOM 4500 C CA . SER B 1 269 ? 19.359 -29.938 -8.297 1 93.19 269 SER B CA 1
ATOM 4501 C C . SER B 1 269 ? 19.453 -28.422 -8.188 1 93.19 269 SER B C 1
ATOM 4503 O O . SER B 1 269 ? 19.875 -27.891 -7.156 1 93.19 269 SER B O 1
ATOM 4505 N N . GLY B 1 270 ? 19 -27.625 -9.008 1 92.94 270 GLY B N 1
ATOM 4506 C CA . GLY B 1 270 ? 19.109 -26.172 -8.977 1 92.94 270 GLY B CA 1
ATOM 4507 C C . GLY B 1 270 ? 17.891 -25.484 -8.391 1 92.94 270 GLY B C 1
ATOM 4508 O O . GLY B 1 270 ? 17.828 -24.266 -8.352 1 92.94 270 GLY B O 1
ATOM 4509 N N . LYS B 1 271 ? 16.875 -26.078 -7.777 1 95 271 LYS B N 1
ATOM 4510 C CA . LYS B 1 271 ? 15.578 -25.484 -7.449 1 95 271 LYS B CA 1
ATOM 4511 C C . LYS B 1 271 ? 15.508 -25.109 -5.973 1 95 271 LYS B C 1
ATOM 4513 O O . LYS B 1 271 ? 14.75 -24.203 -5.59 1 95 271 LYS B O 1
ATOM 4518 N N . ALA B 1 272 ? 16.156 -25.75 -5.027 1 94.5 272 ALA B N 1
ATOM 4519 C CA . ALA B 1 272 ? 16.109 -25.5 -3.588 1 94.5 272 ALA B CA 1
ATOM 4520 C C . ALA B 1 272 ? 14.688 -25.578 -3.055 1 94.5 272 ALA B C 1
ATOM 4522 O O . ALA B 1 272 ? 14.117 -24.578 -2.617 1 94.5 272 ALA B O 1
ATOM 4523 N N . PHE B 1 273 ? 14.125 -26.703 -2.949 1 96.19 273 PHE B N 1
ATOM 4524 C CA . PHE B 1 273 ? 12.766 -26.938 -2.492 1 96.19 273 PHE B CA 1
ATOM 4525 C C . PHE B 1 273 ? 12.609 -26.578 -1.02 1 96.19 273 PHE B C 1
ATOM 4527 O O . PHE B 1 273 ? 13.539 -26.781 -0.229 1 96.19 273 PHE B O 1
ATOM 4534 N N . VAL B 1 274 ? 11.492 -26 -0.723 1 92.62 274 VAL B N 1
ATOM 4535 C CA . VAL B 1 274 ? 11.188 -25.672 0.665 1 92.62 274 VAL B CA 1
ATOM 4536 C C . VAL B 1 274 ? 10.984 -26.953 1.47 1 92.62 274 VAL B C 1
ATOM 4538 O O . VAL B 1 274 ? 10.336 -27.891 0.997 1 92.62 274 VAL B O 1
ATOM 4541 N N . ASP B 1 275 ? 11.547 -26.922 2.633 1 86.75 275 ASP B N 1
ATOM 4542 C CA . ASP B 1 275 ? 11.289 -27.938 3.639 1 86.75 275 ASP B CA 1
ATOM 4543 C C . ASP B 1 275 ? 10.258 -27.469 4.656 1 86.75 275 ASP B C 1
ATOM 4545 O O . ASP B 1 275 ? 10.531 -26.578 5.461 1 86.75 275 ASP B O 1
ATOM 4549 N N . PRO B 1 276 ? 9.102 -28.094 4.594 1 81.44 276 PRO B N 1
ATOM 4550 C CA . PRO B 1 276 ? 8.031 -27.594 5.449 1 81.44 276 PRO B CA 1
ATOM 4551 C C . PRO B 1 276 ? 8.359 -27.703 6.938 1 81.44 276 PRO B C 1
ATOM 4553 O O . PRO B 1 276 ? 7.754 -27 7.758 1 81.44 276 PRO B O 1
ATOM 4556 N N . THR B 1 277 ? 9.266 -28.516 7.297 1 78 277 THR B N 1
ATOM 4557 C CA . THR B 1 277 ? 9.609 -28.688 8.703 1 78 277 THR B CA 1
ATOM 4558 C C . THR B 1 277 ? 10.414 -27.5 9.211 1 78 277 THR B C 1
ATOM 4560 O O . THR B 1 277 ? 10.516 -27.281 10.414 1 78 277 THR B O 1
ATOM 4563 N N . THR B 1 278 ? 10.836 -26.672 8.273 1 70.88 278 THR B N 1
ATOM 4564 C CA . THR B 1 278 ? 11.672 -25.547 8.68 1 70.88 278 THR B CA 1
ATOM 4565 C C . THR B 1 278 ? 11.016 -24.219 8.289 1 70.88 278 THR B C 1
ATOM 4567 O O . THR B 1 278 ? 11.555 -23.156 8.578 1 70.88 278 THR B O 1
ATOM 4570 N N . ASP B 1 279 ? 9.867 -24.281 7.676 1 66.75 279 ASP B N 1
ATOM 4571 C CA . ASP B 1 279 ? 9.273 -23.062 7.168 1 66.75 279 ASP B CA 1
ATOM 4572 C C . ASP B 1 279 ? 8.375 -22.406 8.219 1 66.75 279 ASP B C 1
ATOM 4574 O O . ASP B 1 279 ? 7.469 -23.047 8.758 1 66.75 279 ASP B O 1
ATOM 4578 N N . LYS B 1 280 ? 8.68 -21.172 8.484 1 59 280 LYS B N 1
ATOM 4579 C CA . LYS B 1 280 ? 7.992 -20.422 9.531 1 59 280 LYS B CA 1
ATOM 4580 C C . LYS B 1 280 ? 6.555 -20.109 9.117 1 59 280 LYS B C 1
ATOM 4582 O O . LYS B 1 280 ? 5.715 -19.797 9.969 1 59 280 LYS B O 1
ATOM 4587 N N . ASN B 1 281 ? 6.285 -20.141 7.898 1 59.41 281 ASN B N 1
ATOM 4588 C CA . ASN B 1 281 ? 4.969 -19.766 7.41 1 59.41 281 ASN B CA 1
ATOM 4589 C C . ASN B 1 281 ? 4.035 -20.969 7.301 1 59.41 281 ASN B C 1
ATOM 4591 O O . ASN B 1 281 ? 2.859 -20.812 6.965 1 59.41 281 ASN B O 1
ATOM 4595 N N . VAL B 1 282 ? 4.617 -22.203 7.441 1 58.53 282 VAL B N 1
ATOM 4596 C CA . VAL B 1 282 ? 3.854 -23.438 7.301 1 58.53 282 VAL B CA 1
ATOM 4597 C C . VAL B 1 282 ? 3.771 -24.156 8.641 1 58.53 282 VAL B C 1
ATOM 4599 O O . VAL B 1 282 ? 4.797 -24.406 9.281 1 58.53 282 VAL B O 1
ATOM 4602 N N . LYS B 1 283 ? 2.598 -24.172 9.344 1 56.84 283 LYS B N 1
ATOM 4603 C CA . LYS B 1 283 ? 2.422 -25.047 10.508 1 56.84 283 LYS B CA 1
ATOM 4604 C C . LYS B 1 283 ? 1.908 -26.422 10.086 1 56.84 283 LYS B C 1
ATOM 4606 O O . LYS B 1 283 ? 0.779 -26.547 9.609 1 56.84 283 LYS B O 1
ATOM 4611 N N . THR B 1 284 ? 2.805 -27.359 9.836 1 51.62 284 THR B N 1
ATOM 4612 C CA . THR B 1 284 ? 2.445 -28.703 9.406 1 51.62 284 THR B CA 1
ATOM 4613 C C . THR B 1 284 ? 1.79 -29.484 10.547 1 51.62 284 THR B C 1
ATOM 4615 O O . THR B 1 284 ? 2.072 -29.234 11.727 1 51.62 284 THR B O 1
ATOM 4618 N N . ASP B 1 285 ? 0.728 -30.141 10.227 1 46.56 285 ASP B N 1
ATOM 4619 C CA . ASP B 1 285 ? 0.222 -31.125 11.188 1 46.56 285 ASP B CA 1
ATOM 4620 C C . ASP B 1 285 ? 1.304 -32.125 11.562 1 46.56 285 ASP B C 1
ATOM 4622 O O . ASP B 1 285 ? 1.863 -32.812 10.688 1 46.56 285 ASP B O 1
ATOM 4626 N N . PRO B 1 286 ? 1.777 -32.031 12.781 1 44.47 286 PRO B N 1
ATOM 4627 C CA . PRO B 1 286 ? 2.75 -33.031 13.211 1 44.47 286 PRO B CA 1
ATOM 4628 C C . PRO B 1 286 ? 2.355 -34.469 12.805 1 44.47 286 PRO B C 1
ATOM 4630 O O . PRO B 1 286 ? 3.225 -35.281 12.555 1 44.47 286 PRO B O 1
ATOM 4633 N N . ASN B 1 287 ? 1.184 -34.75 12.852 1 38.91 287 ASN B N 1
ATOM 4634 C CA . ASN B 1 287 ? 0.799 -36.156 12.633 1 38.91 287 ASN B 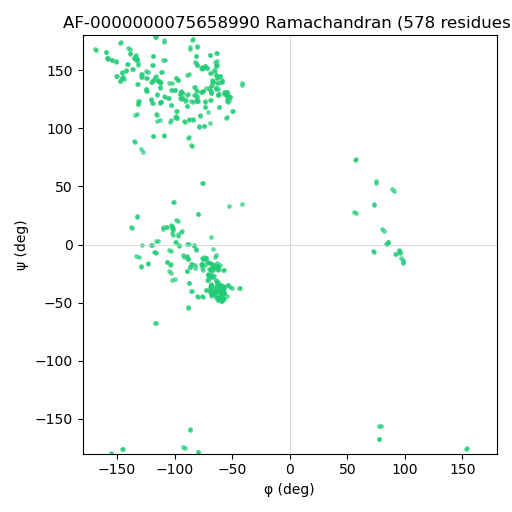CA 1
ATOM 4635 C C . ASN B 1 287 ? 0.871 -36.531 11.156 1 38.91 287 ASN B C 1
ATOM 4637 O O . ASN B 1 287 ? 0.67 -37.688 10.797 1 38.91 287 ASN B O 1
ATOM 4641 N N . SER B 1 288 ? 0.9 -35.719 10.258 1 36.53 288 SER B N 1
ATOM 4642 C CA . SER B 1 288 ? 0.837 -36.094 8.844 1 36.53 288 SER B CA 1
ATOM 4643 C C . SER B 1 288 ? 2.203 -36.5 8.32 1 36.53 288 SER B C 1
ATOM 4645 O O . SER B 1 288 ? 2.354 -36.812 7.133 1 36.53 288 SER B O 1
ATOM 4647 N N . LEU B 1 289 ? 3.232 -36.188 8.922 1 35.69 289 LEU B N 1
ATOM 4648 C CA . LEU B 1 289 ? 4.492 -36.812 8.508 1 35.69 289 LEU B CA 1
ATOM 4649 C C . LEU B 1 289 ? 4.469 -38.312 8.75 1 35.69 289 LEU B C 1
ATOM 4651 O O . LEU B 1 289 ? 5.496 -39 8.625 1 35.69 289 LEU B O 1
ATOM 4655 N N . GLN B 1 290 ? 3.461 -38.812 9.438 1 25.7 290 GLN B N 1
ATOM 4656 C CA . GLN B 1 290 ? 3.551 -40.219 9.781 1 25.7 290 GLN B CA 1
ATOM 4657 C C . GLN B 1 290 ? 3.432 -41.094 8.539 1 25.7 290 GLN B C 1
ATOM 4659 O O . GLN B 1 290 ? 3.68 -42.281 8.602 1 25.7 290 GLN B O 1
ATOM 4664 N N . THR B 1 291 ? 3.371 -40.812 7.18 1 26.23 291 THR B N 1
ATOM 4665 C CA . THR B 1 291 ? 3.467 -42.156 6.602 1 26.23 291 THR B CA 1
ATOM 4666 C C . THR B 1 291 ? 4.898 -42.656 6.688 1 26.23 291 THR B C 1
ATOM 4668 O O . THR B 1 291 ? 5.855 -41.906 6.566 1 26.23 291 THR B O 1
#